Protein 5HJF (pdb70)

CATH classification: 1.20.1260.10

Secondary structure (DSSP, 8-state):
--S-SB-TT-----SS---HHHHHHHHHHHHHHHHHHHHHHHHHHHHHHH--STTHHHHHHHHHHHHHHHHHHHHHHHHHHHHTT-----SHHHHHHH-SSPPPPSSB--HHHHHHHHHHHHHHHHHHHHHHHHHHHHHT-HHHHHHHHHHHHHHHHHHHHHHHHHSS--GGGGTB---/----SB-TT-----SS---HHHHHHHHHHHHHHHHHHHHHHHHHHHHHHH--STTHHHHHHHHHHHHHHHHHHHHHHHHHHHHTT-----SHHHHHHH-SSPPPPSSB--HHHHHHHHHHHHHHHHHHHHHHHHHHHHHT-HHHHHHHHHHHHHHHHHHHHHHHHHSS--GGGGTS---/----SB-TT-----SS---HHHHHHHHHHHHHHHHHHHHHHHHHHHHHHH--STTHHHHHHHHHHHHHHHHHHHHHHHHHHHHTT-----SHHHHHHH-SSPPPPSSB--HHHHHHHHHHHHHHHHHHHHHHHHHHHHHT-HHHHHHHHHHHHHHHHHHHHHHHHHSS--GGGGTS---/--TTS-SS--SB-TT-----SS---HHHHHHHHHHHHHHHHHHHHHHHHHHHHHHH--STTHHHHHHHHHHHHHHHHHHHHHHHHHHHHTT-----SHHHHHHH-SSPPPPSSB--HHHHHHHHHHHHHHHHHHHHHHHHHHHHHT-HHHHHHHHHHHHHHHHHHHHHHHHHSS--GGGGTS-B-

Radius of gyration: 30.67 Å; Cα contacts (8 Å, |Δi|>4): 1105; chains: 4; bounding box: 89×65×93 Å

Foldseek 3Di:
DPDDPDDALDFDAADPPADPVQLNVLLVLLQLLLLLLVLLLVLLVVCLVDADDDCNVVSNVLSVVVSVLSVVLNVVSCVVSVNRRHDHDDDPVVSCVRYQDHHDDPDDDHPLVSLVRSLVSLVSSLVSLVVSLVSCVVSVNVVSNVSSVVSNVVSVVSNVVSVVVNDPDDPCVVPDDDD/DDDDPDDALDFDAADPPADCVQLNVLLLLLQLLLLLLVLLLVLLVVCLVDADDDCNVVSNVLSVVVSVLSVVLNVVSCVVSVNRRHDHDDDPVVSCVRYQDHHDDPDDDHPLVSLVRSLVSLVSSLVSLVVSLVSCVVSVNVVSNVSSVVSNVVSVVSNVVSVVVNDPDDPCVVPDDDD/DDDDPDDALDFDAADPPADCVQLNVLLLLLQLLLLLLVLLLVLLVVCLVDADDDCNVVSNVLSVVVSVLSVVLNVVSCVVSVNRRHDHDDDPVVSCVRYQDHHDDPDDDHPLVSLVRSLVSLVSSLVSLVVSLVSCVVSVNVVSNVSSVVSNVVSVVSNVVSVVVNDPDDPCVVPDDDD/DDPPDDDPDDDDDAPDFDAADPPADCVQLNVLLLLLQLLLLLLVLLLVLLVVCLVDADDDCNVVSNVLSVVVSVLSVVLNVVSCVVSVNRGHDHDDDPVVSCVRYQDHHDDPDDDHPLVSLVRSLVSLVSSLVSLVVSLVSCVVSVNVVSNVSSVVVNVVSVVSNVVSVVVNDPDDPCVVPDDDD

InterPro domains:
  IPR002177 DNA-binding protein Dps [PIRSF005900] (19-173)
  IPR002177 DNA-binding protein Dps [PTHR42932] (1-173)
  IPR002177 DNA-binding protein Dps [cd01043] (31-169)
  IPR008331 Ferritin/DPS domain [PF00210] (34-172)
  IPR009078 Ferritin-like superfamily [SSF47240] (21-174)
  IPR012347 Ferritin-like [G3DSA:1.20.1260.10] (1-182)
  IPR023188 DNA-binding protein Dps, conserved site [PS00819] (77-91)

Organism: Nostoc punctiforme (strain ATCC 29133 / PCC 73102) (NCBI:txid63737)

Solvent-accessible surface area: 31507 Å² total; per-residue (Å²): 104,132,94,65,105,45,73,54,59,75,24,49,107,28,113,79,176,40,95,114,78,15,0,29,36,3,7,106,6,0,14,41,0,1,0,1,0,4,0,0,2,5,4,0,4,4,0,5,14,3,9,92,44,32,48,84,162,17,8,51,68,9,0,42,87,4,8,81,55,0,34,79,5,0,48,56,0,0,64,70,0,34,34,3,0,2,4,1,7,6,22,7,88,52,0,49,116,37,22,43,26,156,18,7,66,32,0,1,12,44,34,104,24,2,3,73,15,0,22,59,1,0,42,30,0,0,15,11,0,45,148,30,0,48,58,0,92,97,66,51,3,184,35,0,35,103,16,2,0,64,2,1,8,80,0,1,61,6,0,11,56,0,31,23,14,28,19,194,10,13,14,18,89,37,19,18,117,59,157,95,150,101,70,98,42,68,53,64,75,24,52,114,30,112,80,177,41,97,110,77,15,0,29,37,2,6,108,7,0,14,42,1,1,0,1,0,4,0,0,2,6,4,0,4,4,0,2,13,4,8,83,50,116,110,85,174,66,8,49,86,19,0,40,98,4,9,85,52,0,34,82,5,0,49,55,0,0,65,70,0,36,36,3,7,4,4,1,7,6,22,7,89,51,0,50,116,38,26,45,25,158,20,15,60,32,0,2,32,17,32,78,30,2,4,69,37,0,30,58,1,0,100,32,0,16,21,12,0,127,150,28,11,62,56,0,118,98,66,50,3,181,35,0,48,126,14,1,74,87,2,30,110,89,0,28,61,6,11,126,94,0,59,140,78,30,59,187,117,51,174,60,86,72,159,73,179,67,155,88,149,102,70,94,37,72,55,64,72,16,61,124,29,14,0,104,23,95,122,78,16,0,28,37,2,6,107,7,0,14,42,0,1,0,0,0,4,0,0,1,5,4,0,4,3,0,6,12,4,9,96,49,118,110,86,163,66,9,49,95,18,0,41,100,3,11,81,53,0,35,81,6,0,47,53,0,0,50,9,0,13,5,0,7,3,4,1,7,7,23,8,89,54,0,50,118,40,25,44,25,157,22,11,58,27,0,4,12,43,33,114,33,2,4,72,19,0,30,59,0,0,100,30,0,17,22,11,0,126,150,28,11,61,57,0,110,98,66,43,2,42,0,0,17,20,4,1,72,75,2,30,107,88,0,28,62,6,12,125,94,0,58,140,79,29,58,199,116,51,173,60,87,73,161,73,170,61,154,188,118,122,171,52,116,103,66,92,51,88,40,66,53,70,74,29,59,107,27,114,78,176,42,94,103,75,14,0,26,35,2,4,112,8,0,16,41,1,1,0,1,0,4,0,0,2,5,4,0,4,4,0,2,8,1,1,38,0,31,38,4,36,52,1,38,88,20,0,48,98,4,9,84,53,0,34,85,6,0,40,66,0,0,62,68,0,28,36,3,0,1,4,1,7,6,22,8,92,54,0,46,118,42,15,43,24,144,29,6,64,28,0,2,12,30,1,39,25,2,0,69,14,0,29,59,1,0,98,32,0,17,23,11,0,127,149,27,10,60,59,0,117,98,65,50,3,182,36,0,50,122,16,2,71,95,6,27,111,88,0,28,66,6,12,127,95,0,57,141,51,28,55,144,113,24,138,17,63,74,147,56,129,52,98

Sequence (722 aa):
TQTLLRNFGNVYDNPVLLDRSVTAPVTEGFNVVLASFQALYLQYQKHHFVVEGSEFYSSLHEFFNESYNQVQDHIHEIGERLDGLGGVPVATFSSKLAELTCCFEQESEGVYSSSRQMVENDLAAEQAIIGVIRRQAAQAESLGDRGTRYLYEKILLKTEERAYHLSSHFLAKDSLTLGFVQAATQTLLRNFGNVYDNPVLLDDRSVTAPVTEGFNVVLASFQALYLQYQKHHFVVEGSEFYSSLHEFFNESYNQVQDHIHEIGERLDGLGGVPVATFSKLAELTCCFEQESEGVYSSRQMVENDLAAEQAIIGVIRRQAAQAESSLGDRGTRYLYEKILLKTEERAYHLSSHFLAKDSLTLGFVQAATQTLLRNFGNVYDNPVLLDRSVTAPVTEGFNVVLASFQALYLQYQKHHFVVEGSEFYSSLHEFFNESYNQVQDHIHEIGERLDGLGGVPVATFSSKLAELTCCFEQESEGVYSSSRQMVENDLAAEQAIIGVIRRQAAQAESLGDRGTRYLYEKILLKTEERAYHLSSHFLAKDSLTLGFVQAAHHPMAETQTLLRNFGNVYDNPVLLDRSVTAPVTEGFNVVLASFQALYLQYQKHHFVVEGSEFYSSLHEFFNESYNQVQDHIHEIGERLDGLGGVPVATFSSKLAELTCCFEQESEGVYSSSRQMVENDLAAEQAIIGVIRRQAAQAESSLGDRGTRYLYEKILLKTEERAYHLSSHFLAKDSLTLGFVQAA

B-factor: mean 23.24, std 11.07, range [11.99, 110.08]

Structure (mmCIF, N/CA/C/O backbone):
data_5HJF
#
_entry.id   5HJF
#
_cell.length_a   101.884
_cell.length_b   101.884
_cell.length_c   146.250
_cell.angle_alpha   90.000
_cell.angle_beta   90.000
_cell.angle_gamma   120.000
#
_symmetry.space_group_name_H-M   'P 63'
#
loop_
_entity.id
_entity.type
_entity.pdbx_description
1 polymer 'Ferritin, Dps family protein'
2 water water
#
loop_
_atom_site.group_PDB
_atom_site.id
_atom_site.type_symbol
_atom_site.label_atom_id
_atom_site.label_alt_id
_atom_site.label_comp_id
_atom_site.label_asym_id
_atom_site.label_entity_id
_atom_site.label_seq_id
_atom_site.pdbx_PDB_ins_code
_atom_site.Cartn_x
_atom_site.Cartn_y
_atom_site.Cartn_z
_atom_site.occupancy
_atom_site.B_iso_or_equiv
_atom_site.auth_seq_id
_atom_site.auth_comp_id
_atom_site.auth_asym_id
_atom_site.auth_atom_id
_atom_site.pdbx_PDB_model_num
ATOM 1 N N . THR A 1 7 ? -5.039 45.719 -44.029 1.00 48.06 4 THR A N 1
ATOM 2 C CA . THR A 1 7 ? -4.774 45.654 -42.591 1.00 49.31 4 THR A CA 1
ATOM 3 C C . THR A 1 7 ? -5.374 44.410 -41.942 1.00 47.53 4 THR A C 1
ATOM 4 O O . THR A 1 7 ? -5.347 44.292 -40.722 1.00 40.63 4 THR A O 1
ATOM 14 N N . GLN A 1 8 ? -5.900 43.488 -42.749 1.00 49.11 5 GLN A N 1
ATOM 15 C CA . GLN A 1 8 ? -6.667 42.351 -42.224 1.00 55.17 5 GLN A CA 1
ATOM 16 C C . GLN A 1 8 ? -5.860 41.052 -42.100 1.00 51.97 5 GLN A C 1
ATOM 17 O O . GLN A 1 8 ? -6.284 40.104 -41.437 1.00 47.46 5 GLN A O 1
ATOM 31 N N . THR A 1 9 ? -4.707 41.006 -42.755 1.00 46.31 6 THR A N 1
ATOM 32 C CA . THR A 1 9 ? -3.949 39.765 -42.865 1.00 43.14 6 THR A CA 1
ATOM 33 C C . THR A 1 9 ? -2.937 39.642 -41.732 1.00 31.62 6 THR A C 1
ATOM 34 O O . THR A 1 9 ? -2.523 40.651 -41.158 1.00 32.08 6 THR A O 1
ATOM 45 N N . LEU A 1 10 ? -2.554 38.406 -41.406 1.00 31.95 7 LEU A N 1
ATOM 46 C CA . LEU A 1 10 ? -1.479 38.166 -40.452 1.00 25.92 7 LEU A CA 1
ATOM 47 C C . LEU A 1 10 ? -0.183 38.808 -40.886 1.00 30.02 7 LEU A C 1
ATOM 48 O O . LEU A 1 10 ? 0.236 38.677 -42.036 1.00 29.47 7 LEU A O 1
ATOM 64 N N . LEU A 1 11 ? 0.466 39.471 -39.943 1.00 21.43 8 LEU A N 1
ATOM 65 C CA . LEU A 1 11 ? 1.795 40.018 -40.147 1.00 20.82 8 LEU A CA 1
ATOM 66 C C . LEU A 1 11 ? 2.911 39.122 -39.613 1.00 23.90 8 LEU A C 1
ATOM 67 O O . LEU A 1 11 ? 4.024 39.128 -40.151 1.00 26.91 8 LEU A O 1
ATOM 83 N N . ARG A 1 12 ? 2.634 38.380 -38.548 1.00 21.31 9 ARG A N 1
ATOM 84 C CA . ARG A 1 12 ? 3.598 37.431 -37.979 1.00 21.56 9 ARG A CA 1
ATOM 85 C C . ARG A 1 12 ? 2.860 36.150 -37.654 1.00 21.14 9 ARG A C 1
ATOM 86 O O . ARG A 1 12 ? 1.737 36.179 -37.137 1.00 20.25 9 ARG A O 1
ATOM 107 N N . ASN A 1 13 ? 3.483 35.020 -37.961 1.00 21.99 10 ASN A N 1
ATOM 108 C CA . ASN A 1 13 ? 2.869 33.738 -37.672 1.00 19.89 10 ASN A CA 1
ATOM 109 C C . ASN A 1 13 ? 3.317 33.173 -36.350 1.00 20.40 10 ASN A C 1
ATOM 110 O O . ASN A 1 13 ? 4.508 33.259 -35.988 1.00 20.69 10 ASN A O 1
ATOM 121 N N . PHE A 1 14 ? 2.377 32.585 -35.612 1.00 16.81 11 PHE A N 1
ATOM 122 C CA . PHE A 1 14 ? 2.730 31.887 -34.397 1.00 16.56 11 PHE A CA 1
ATOM 123 C C . PHE A 1 14 ? 3.730 30.767 -34.703 1.00 18.43 11 PHE A C 1
ATOM 124 O O . PHE A 1 14 ? 3.628 30.075 -35.726 1.00 21.97 11 PHE A O 1
ATOM 141 N N . GLY A 1 15 ? 4.704 30.614 -33.823 1.00 18.97 12 GLY A N 1
ATOM 142 C CA . GLY A 1 15 ? 5.667 29.524 -33.944 1.00 20.03 12 GLY A CA 1
ATOM 143 C C . GLY A 1 15 ? 6.948 29.915 -34.644 1.00 25.69 12 GLY A C 1
ATOM 144 O O . GLY A 1 15 ? 7.905 29.133 -34.665 1.00 26.71 12 GLY A O 1
ATOM 148 N N . ASN A 1 16 ? 6.964 31.112 -35.218 1.00 22.40 13 ASN A N 1
ATOM 149 C CA . ASN A 1 16 ? 8.155 31.662 -35.872 1.00 21.22 13 ASN A CA 1
ATOM 150 C C . ASN A 1 16 ? 8.725 32.779 -35.031 1.00 21.35 13 ASN A C 1
ATOM 151 O O . ASN A 1 16 ? 7.985 33.481 -34.349 1.00 17.97 13 ASN A O 1
ATOM 162 N N . VAL A 1 17 ? 10.038 32.965 -35.099 1.00 22.52 14 VAL A N 1
ATOM 163 C CA . VAL A 1 17 ? 10.665 34.102 -34.455 1.00 20.90 14 VAL A CA 1
ATOM 164 C C . VAL A 1 17 ? 11.021 35.119 -35.545 1.00 19.44 14 VAL A C 1
ATOM 165 O O . VAL A 1 17 ? 11.276 34.782 -36.719 1.00 21.26 14 VAL A O 1
ATOM 178 N N . TYR A 1 18 ? 10.972 36.387 -35.151 1.00 17.97 15 TYR A N 1
ATOM 179 C CA . TYR A 1 18 ? 11.177 37.507 -36.039 1.00 17.23 15 TYR A CA 1
ATOM 180 C C . TYR A 1 18 ? 12.373 38.315 -35.531 1.00 20.17 15 TYR A C 1
ATOM 181 O O . TYR A 1 18 ? 13.165 37.789 -34.752 1.00 20.72 15 TYR A O 1
ATOM 199 N N . ASP A 1 19 ? 12.555 39.534 -36.016 1.00 19.70 16 ASP A N 1
ATOM 200 C CA . ASP A 1 19 ? 13.746 40.304 -35.650 1.00 22.97 16 ASP A CA 1
ATOM 201 C C . ASP A 1 19 ? 13.675 40.698 -34.173 1.00 17.75 16 ASP A C 1
ATOM 202 O O . ASP A 1 19 ? 12.595 40.828 -33.612 1.00 20.18 16 ASP A O 1
ATOM 211 N N . ASN A 1 20 ? 14.838 40.898 -33.556 1.00 15.16 17 ASN A N 1
ATOM 212 C CA . ASN A 1 20 ? 14.891 41.536 -32.239 1.00 13.79 17 ASN A CA 1
ATOM 213 C C . ASN A 1 20 ? 15.902 42.656 -32.298 1.00 14.87 17 ASN A C 1
ATOM 214 O O . ASN A 1 20 ? 16.794 42.638 -33.119 1.00 14.73 17 ASN A O 1
ATOM 225 N N . PRO A 1 21 ? 15.774 43.627 -31.384 1.00 14.46 18 PRO A N 1
ATOM 226 C CA . PRO A 1 21 ? 16.668 44.785 -31.406 1.00 15.02 18 PRO A CA 1
ATOM 227 C C . PRO A 1 21 ? 17.761 44.731 -30.354 1.00 14.26 18 PRO A C 1
ATOM 228 O O . PRO A 1 21 ? 18.407 45.740 -30.128 1.00 14.86 18 PRO A O 1
ATOM 239 N N . VAL A 1 22 ? 18.000 43.568 -29.771 1.00 14.23 19 VAL A N 1
ATOM 240 C CA . VAL A 1 22 ? 18.981 43.476 -28.701 1.00 13.65 19 VAL A CA 1
ATOM 241 C C . VAL A 1 22 ? 20.155 42.555 -29.049 1.00 13.80 19 VAL A C 1
ATOM 242 O O . VAL A 1 22 ? 20.853 42.055 -28.178 1.00 14.62 19 VAL A O 1
ATOM 255 N N . LEU A 1 23 ? 20.408 42.401 -30.342 1.00 13.95 20 LEU A N 1
ATOM 256 C CA . LEU A 1 23 ? 21.644 41.783 -30.836 1.00 15.25 20 LEU A CA 1
ATOM 257 C C . LEU A 1 23 ? 21.814 40.339 -30.397 1.00 16.94 20 LEU A C 1
ATOM 258 O O . LEU A 1 23 ? 22.944 39.859 -30.255 1.00 20.33 20 LEU A O 1
ATOM 274 N N . LEU A 1 24 ? 20.706 39.627 -30.237 1.00 14.01 21 LEU A N 1
ATOM 275 C CA . LEU A 1 24 ? 20.739 38.196 -29.971 1.00 14.06 21 LEU A CA 1
ATOM 276 C C . LEU A 1 24 ? 20.448 37.423 -31.254 1.00 14.22 21 LEU A C 1
ATOM 277 O O . LEU A 1 24 ? 19.535 37.748 -32.004 1.00 14.33 21 LEU A O 1
ATOM 293 N N . ASP A 1 25 ? 21.256 36.404 -31.508 1.00 14.63 22 ASP A N 1
ATOM 294 C CA . ASP A 1 25 ? 21.052 35.551 -32.664 1.00 14.67 22 ASP A CA 1
ATOM 295 C C . ASP A 1 25 ? 19.694 34.870 -32.601 1.00 14.71 22 ASP A C 1
ATOM 296 O O . ASP A 1 25 ? 19.214 34.510 -31.521 1.00 14.89 22 ASP A O 1
ATOM 305 N N . ARG A 1 26 ? 19.057 34.695 -33.758 1.00 14.72 23 ARG A N 1
ATOM 306 C CA . ARG A 1 26 ? 17.788 33.973 -33.791 1.00 16.72 23 ARG A CA 1
ATOM 307 C C . ARG A 1 26 ? 17.933 32.538 -33.293 1.00 16.03 23 ARG A C 1
ATOM 308 O O . ARG A 1 26 ? 16.942 31.901 -32.918 1.00 16.73 23 ARG A O 1
ATOM 329 N N . SER A 1 27 ? 19.149 31.993 -33.298 1.00 15.61 24 SER A N 1
ATOM 330 C CA . SER A 1 27 ? 19.365 30.669 -32.731 1.00 17.44 24 SER A CA 1
ATOM 331 C C . SER A 1 27 ? 19.202 30.658 -31.205 1.00 17.89 24 SER A C 1
ATOM 332 O O . SER A 1 27 ? 19.018 29.594 -30.609 1.00 20.71 24 SER A O 1
ATOM 340 N N . VAL A 1 28 ? 19.279 31.833 -30.589 1.00 15.77 25 VAL A N 1
ATOM 341 C CA . VAL A 1 28 ? 19.033 32.014 -29.159 1.00 16.82 25 VAL A CA 1
ATOM 342 C C . VAL A 1 28 ? 17.567 32.328 -28.950 1.00 15.73 25 VAL A C 1
ATOM 343 O O . VAL A 1 28 ? 16.901 31.719 -28.095 1.00 16.16 25 VAL A O 1
ATOM 356 N N . THR A 1 29 ? 17.049 33.302 -29.700 1.00 15.31 26 THR A N 1
ATOM 357 C CA . THR A 1 29 ? 15.712 33.782 -29.413 1.00 14.18 26 THR A CA 1
ATOM 358 C C . THR A 1 29 ? 14.631 32.748 -29.760 1.00 13.98 26 THR A C 1
ATOM 359 O O . THR A 1 29 ? 13.574 32.727 -29.101 1.00 15.33 26 THR A O 1
ATOM 370 N N . ALA A 1 30 ? 14.857 31.880 -30.748 1.00 14.77 27 ALA A N 1
ATOM 371 C CA . ALA A 1 30 ? 13.865 30.839 -31.023 1.00 16.54 27 ALA A CA 1
ATOM 372 C C . ALA A 1 30 ? 13.619 29.938 -29.802 1.00 15.50 27 ALA A C 1
ATOM 373 O O . ALA A 1 30 ? 12.498 29.863 -29.327 1.00 16.50 27 ALA A O 1
ATOM 380 N N . PRO A 1 31 ? 14.653 29.269 -29.273 1.00 15.42 28 PRO A N 1
ATOM 381 C CA . PRO A 1 31 ? 14.344 28.406 -28.119 1.00 16.08 28 PRO A CA 1
ATOM 382 C C . PRO A 1 31 ? 13.943 29.186 -26.870 1.00 15.30 28 PRO A C 1
ATOM 383 O O . PRO A 1 31 ? 13.125 28.708 -26.076 1.00 15.62 28 PRO A O 1
ATOM 394 N N . VAL A 1 32 ? 14.487 30.385 -26.692 1.00 15.25 29 VAL A N 1
ATOM 395 C CA . VAL A 1 32 ? 14.135 31.172 -25.519 1.00 13.63 29 VAL A CA 1
ATOM 396 C C . VAL A 1 32 ? 12.659 31.552 -25.581 1.00 15.71 29 VAL A C 1
ATOM 397 O O . VAL A 1 32 ? 11.931 31.406 -24.587 1.00 14.77 29 VAL A O 1
ATOM 410 N N . THR A 1 33 ? 12.190 32.016 -26.735 1.00 14.17 30 THR A N 1
ATOM 411 C CA . THR A 1 33 ? 10.789 32.426 -26.803 1.00 14.64 30 THR A CA 1
ATOM 412 C C . THR A 1 33 ? 9.853 31.224 -26.806 1.00 13.59 30 THR A C 1
ATOM 413 O O . THR A 1 33 ? 8.752 31.322 -26.252 1.00 15.81 30 THR A O 1
ATOM 424 N N . GLU A 1 34 ? 10.257 30.098 -27.404 1.00 15.15 31 GLU A N 1
ATOM 425 C CA . GLU A 1 34 ? 9.456 28.867 -27.293 1.00 16.33 31 GLU A CA 1
ATOM 426 C C . GLU A 1 34 ? 9.247 28.513 -25.822 1.00 16.09 31 GLU A C 1
ATOM 427 O O . GLU A 1 34 ? 8.143 28.181 -25.381 1.00 16.27 31 GLU A O 1
ATOM 439 N N . GLY A 1 35 ? 10.303 28.597 -25.039 1.00 14.25 32 GLY A N 1
ATOM 440 C CA . GLY A 1 35 ? 10.202 28.288 -23.627 1.00 15.33 32 GLY A CA 1
ATOM 441 C C . GLY A 1 35 ? 9.373 29.293 -22.849 1.00 17.50 32 GLY A C 1
ATOM 442 O O . GLY A 1 35 ? 8.608 28.934 -21.954 1.00 16.45 32 GLY A O 1
ATOM 446 N N . PHE A 1 36 ? 9.513 30.571 -23.186 1.00 14.59 33 PHE A N 1
ATOM 447 C CA . PHE A 1 36 ? 8.682 31.583 -22.571 1.00 13.80 33 PHE A CA 1
ATOM 448 C C . PHE A 1 36 ? 7.211 31.275 -22.817 1.00 14.65 33 PHE A C 1
ATOM 449 O O . PHE A 1 36 ? 6.386 31.511 -21.936 1.00 15.04 33 PHE A O 1
ATOM 466 N N . ASN A 1 37 ? 6.869 30.754 -23.999 1.00 14.15 34 ASN A N 1
ATOM 467 C CA . ASN A 1 37 ? 5.466 30.467 -24.272 1.00 13.99 34 ASN A CA 1
ATOM 468 C C . ASN A 1 37 ? 4.955 29.319 -23.412 1.00 15.56 34 ASN A C 1
ATOM 469 O O . ASN A 1 37 ? 3.816 29.358 -22.966 1.00 15.27 34 ASN A O 1
ATOM 480 N N . VAL A 1 38 ? 5.787 28.319 -23.134 1.00 14.81 35 VAL A N 1
ATOM 481 C CA . VAL A 1 38 ? 5.393 27.251 -22.206 1.00 14.62 35 VAL A CA 1
ATOM 482 C C . VAL A 1 38 ? 5.161 27.822 -20.793 1.00 15.96 35 VAL A C 1
ATOM 483 O O . VAL A 1 38 ? 4.159 27.528 -20.133 1.00 15.42 35 VAL A O 1
ATOM 496 N N . VAL A 1 39 ? 6.077 28.669 -20.343 1.00 14.47 36 VAL A N 1
ATOM 497 C CA . VAL A 1 39 ? 5.966 29.234 -19.011 1.00 14.10 36 VAL A CA 1
ATOM 498 C C . VAL A 1 39 ? 4.757 30.189 -18.940 1.00 14.71 36 VAL A C 1
ATOM 499 O O . VAL A 1 39 ? 3.993 30.149 -17.960 1.00 16.35 36 VAL A O 1
ATOM 512 N N . LEU A 1 40 ? 4.545 31.006 -19.973 1.00 14.44 37 LEU A N 1
ATOM 513 C CA . LEU A 1 40 ? 3.366 31.873 -20.061 1.00 15.45 37 LEU A CA 1
ATOM 514 C C . LEU A 1 40 ? 2.073 31.062 -19.973 1.00 15.10 37 LEU A C 1
ATOM 515 O O . LEU A 1 40 ? 1.170 31.406 -19.203 1.00 14.84 37 LEU A O 1
ATOM 531 N N . ALA A 1 41 ? 1.958 30.014 -20.775 1.00 13.64 38 ALA A N 1
ATOM 532 C CA . ALA A 1 41 ? 0.743 29.195 -20.755 1.00 13.49 38 ALA A CA 1
ATOM 533 C C . ALA A 1 41 ? 0.527 28.561 -19.379 1.00 14.17 38 ALA A C 1
ATOM 534 O O . ALA A 1 41 ? -0.608 28.489 -18.900 1.00 15.38 38 ALA A O 1
ATOM 541 N N . SER A 1 42 ? 1.609 28.095 -18.759 1.00 13.96 39 SER A N 1
ATOM 542 C CA . SER A 1 42 ? 1.529 27.446 -17.471 1.00 14.51 39 SER A CA 1
ATOM 543 C C . SER A 1 42 ? 1.045 28.440 -16.425 1.00 14.12 39 SER A C 1
ATOM 544 O O . SER A 1 42 ? 0.190 28.118 -15.599 1.00 14.95 39 SER A O 1
ATOM 552 N N . PHE A 1 43 ? 1.591 29.646 -16.460 1.00 14.64 40 PHE A N 1
ATOM 553 C CA . PHE A 1 43 ? 1.113 30.681 -15.536 1.00 13.70 40 PHE A CA 1
ATOM 554 C C . PHE A 1 43 ? -0.329 31.129 -15.841 1.00 15.84 40 PHE A C 1
ATOM 555 O O . PHE A 1 43 ? -1.057 31.465 -14.906 1.00 15.66 40 PHE A O 1
ATOM 572 N N . GLN A 1 44 ? -0.774 31.137 -17.101 1.00 14.37 41 GLN A N 1
ATOM 573 C CA . GLN A 1 44 ? -2.188 31.459 -17.342 1.00 15.01 41 GLN A CA 1
ATOM 574 C C . GLN A 1 44 ? -3.069 30.402 -16.718 1.00 16.52 41 GLN A C 1
ATOM 575 O O . GLN A 1 44 ? -4.072 30.710 -16.090 1.00 16.50 41 GLN A O 1
ATOM 589 N N . ALA A 1 45 ? -2.695 29.140 -16.895 1.00 13.84 42 ALA A N 1
ATOM 590 C CA . ALA A 1 45 ? -3.429 28.036 -16.283 1.00 14.93 42 ALA A CA 1
ATOM 591 C C . ALA A 1 45 ? -3.481 28.190 -14.761 1.00 15.74 42 ALA A C 1
ATOM 592 O O . ALA A 1 45 ? -4.533 27.975 -14.144 1.00 16.26 42 ALA A O 1
ATOM 599 N N . LEU A 1 46 ? -2.356 28.545 -14.157 1.00 13.45 43 LEU A N 1
ATOM 600 C CA . LEU A 1 46 ? -2.297 28.720 -12.705 1.00 15.75 43 LEU A CA 1
ATOM 601 C C . LEU A 1 46 ? -3.047 29.964 -12.220 1.00 15.69 43 LEU A C 1
ATOM 602 O O . LEU A 1 46 ? -3.717 29.909 -11.166 1.00 14.85 43 LEU A O 1
ATOM 618 N N . TYR A 1 47 ? -2.968 31.065 -12.965 1.00 13.82 44 TYR A N 1
ATOM 619 C CA . TYR A 1 47 ? -3.763 32.255 -12.664 1.00 15.06 44 TYR A CA 1
ATOM 620 C C . TYR A 1 47 ? -5.248 31.866 -12.581 1.00 16.41 44 TYR A C 1
ATOM 621 O O . TYR A 1 47 ? -5.938 32.187 -11.607 1.00 15.66 44 TYR A O 1
ATOM 639 N N . LEU A 1 48 ? -5.734 31.149 -13.590 1.00 15.01 45 LEU A N 1
ATOM 640 C CA . LEU A 1 48 ? -7.125 30.767 -13.622 1.00 14.68 45 LEU A CA 1
ATOM 641 C C . LEU A 1 48 ? -7.485 29.875 -12.435 1.00 16.29 45 LEU A C 1
ATOM 642 O O . LEU A 1 48 ? -8.566 29.999 -11.846 1.00 16.31 45 LEU A O 1
ATOM 658 N N . GLN A 1 49 ? -6.576 28.977 -12.083 1.00 15.86 46 GLN A N 1
ATOM 659 C CA . GLN A 1 49 ? -6.820 28.043 -11.001 1.00 16.48 46 GLN A CA 1
ATOM 660 C C . GLN A 1 49 ? -6.822 28.740 -9.640 1.00 15.94 46 GLN A C 1
ATOM 661 O O . GLN A 1 49 ? -7.705 28.490 -8.826 1.00 15.85 46 GLN A O 1
ATOM 675 N N . TYR A 1 50 ? -5.825 29.570 -9.389 1.00 15.42 47 TYR A N 1
ATOM 676 C CA . TYR A 1 50 ? -5.793 30.351 -8.150 1.00 13.58 47 TYR A CA 1
ATOM 677 C C . TYR A 1 50 ? -7.034 31.228 -8.035 1.00 15.70 47 TYR A C 1
ATOM 678 O O . TYR A 1 50 ? -7.604 31.398 -6.958 1.00 15.78 47 TYR A O 1
ATOM 696 N N . GLN A 1 51 ? -7.447 31.828 -9.142 1.00 13.92 48 GLN A N 1
ATOM 697 C CA . GLN A 1 51 ? -8.592 32.718 -9.116 1.00 13.49 48 GLN A CA 1
ATOM 698 C C . GLN A 1 51 ? -9.869 31.924 -8.811 1.00 14.32 48 GLN A C 1
ATOM 699 O O . GLN A 1 51 ? -10.704 32.363 -8.016 1.00 14.62 48 GLN A O 1
ATOM 713 N N . LYS A 1 52 ? -10.013 30.749 -9.420 1.00 13.95 49 LYS A N 1
ATOM 714 C CA . LYS A 1 52 ? -11.119 29.848 -9.073 1.00 14.20 49 LYS A CA 1
ATOM 715 C C . LYS A 1 52 ? -11.122 29.551 -7.578 1.00 15.81 49 LYS A C 1
ATOM 716 O O . LYS A 1 52 ? -12.155 29.632 -6.916 1.00 15.45 49 LYS A O 1
ATOM 735 N N . HIS A 1 53 ? -9.957 29.175 -7.063 1.00 14.64 50 HIS A N 1
ATOM 736 C CA . HIS A 1 53 ? -9.821 28.853 -5.649 1.00 14.48 50 HIS A CA 1
ATOM 737 C C . HIS A 1 53 ? -10.224 30.038 -4.772 1.00 13.83 50 HIS A C 1
ATOM 738 O O . HIS A 1 53 ? -10.922 29.889 -3.764 1.00 14.70 50 HIS A O 1
ATOM 753 N N . HIS A 1 54 ? -9.809 31.224 -5.173 1.00 14.78 51 HIS A N 1
ATOM 754 C CA . HIS A 1 54 ? -10.227 32.449 -4.505 1.00 14.81 51 HIS A CA 1
ATOM 755 C C . HIS A 1 54 ? -11.753 32.572 -4.470 1.00 15.97 51 HIS A C 1
ATOM 756 O O . HIS A 1 54 ? -12.341 32.876 -3.414 1.00 16.75 51 HIS A O 1
ATOM 771 N N . PHE A 1 55 ? -12.400 32.323 -5.606 1.00 14.12 52 PHE A N 1
ATOM 772 C CA . PHE A 1 55 ? -13.856 32.411 -5.671 1.00 15.23 52 PHE A CA 1
ATOM 773 C C . PHE A 1 55 ? -14.559 31.376 -4.787 1.00 16.74 52 PHE A C 1
ATOM 774 O O . PHE A 1 55 ? -15.566 31.699 -4.152 1.00 17.84 52 PHE A O 1
ATOM 791 N N . VAL A 1 56 ? -14.072 30.138 -4.758 1.00 14.58 53 VAL A N 1
ATOM 792 C CA . VAL A 1 56 ? -14.883 29.064 -4.171 1.00 15.07 53 VAL A CA 1
ATOM 793 C C . VAL A 1 56 ? -14.457 28.571 -2.790 1.00 17.90 53 VAL A C 1
ATOM 794 O O . VAL A 1 56 ? -15.217 27.856 -2.122 1.00 18.10 53 VAL A O 1
ATOM 807 N N . VAL A 1 57 ? -13.266 28.933 -2.337 1.00 16.08 54 VAL A N 1
ATOM 808 C CA . VAL A 1 57 ? -12.812 28.384 -1.072 1.00 15.68 54 VAL A CA 1
ATOM 809 C C . VAL A 1 57 ? -13.742 28.797 0.063 1.00 15.59 54 VAL A C 1
ATOM 810 O O . VAL A 1 57 ? -14.213 29.927 0.130 1.00 16.51 54 VAL A O 1
ATOM 823 N N . GLU A 1 58 ? -14.030 27.826 0.918 1.00 15.06 55 GLU A N 1
ATOM 824 C CA . GLU A 1 58 ? -14.981 27.994 2.009 1.00 14.97 55 GLU A CA 1
ATOM 825 C C . GLU A 1 58 ? -14.486 27.241 3.243 1.00 16.77 55 GLU A C 1
ATOM 826 O O . GLU A 1 58 ? -13.481 26.526 3.192 1.00 17.94 55 GLU A O 1
ATOM 838 N N . GLY A 1 59 ? -15.193 27.407 4.356 1.00 14.92 56 GLY A N 1
ATOM 839 C CA . GLY A 1 59 ? -14.864 26.672 5.558 1.00 15.35 56 GLY A CA 1
ATOM 840 C C . GLY A 1 59 ? -14.058 27.495 6.541 1.00 14.98 56 GLY A C 1
ATOM 841 O O . GLY A 1 59 ? -13.959 28.718 6.432 1.00 15.03 56 GLY A O 1
ATOM 845 N N . SER A 1 60 ? -13.519 26.795 7.538 1.00 15.56 57 SER A N 1
ATOM 846 C CA . SER A 1 60 ? -13.111 27.460 8.760 1.00 15.40 57 SER A CA 1
ATOM 847 C C . SER A 1 60 ? -11.923 28.390 8.571 1.00 15.62 57 SER A C 1
ATOM 848 O O . SER A 1 60 ? -11.797 29.374 9.318 1.00 16.40 57 SER A O 1
ATOM 856 N N . GLU A 1 61 ? -11.081 28.103 7.575 1.00 15.95 58 GLU A N 1
ATOM 857 C CA . GLU A 1 61 ? -9.931 28.969 7.289 1.00 15.63 58 GLU A CA 1
ATOM 858 C C . GLU A 1 61 ? -10.083 29.701 5.983 1.00 17.19 58 GLU A C 1
ATOM 859 O O . GLU A 1 61 ? -9.090 30.134 5.392 1.00 17.39 58 GLU A O 1
ATOM 871 N N . PHE A 1 62 ? -11.316 29.856 5.513 1.00 15.66 59 PHE A N 1
ATOM 872 C CA . PHE A 1 62 ? -11.472 30.363 4.154 1.00 15.83 59 PHE A CA 1
ATOM 873 C C . PHE A 1 62 ? -10.993 31.805 4.043 1.00 15.93 59 PHE A C 1
ATOM 874 O O . PHE A 1 62 ? -10.536 32.193 2.991 1.00 17.28 59 PHE A O 1
ATOM 891 N N . TYR A 1 63 ? -11.080 32.589 5.111 1.00 16.17 60 TYR A N 1
ATOM 892 C CA . TYR A 1 63 ? -10.752 34.013 5.009 1.00 15.19 60 TYR A CA 1
ATOM 893 C C . TYR A 1 63 ? -9.280 34.183 4.663 1.00 15.26 60 TYR A C 1
ATOM 894 O O . TYR A 1 63 ? -8.932 34.964 3.775 1.00 17.37 60 TYR A O 1
ATOM 912 N N . SER A 1 64 ? -8.409 33.448 5.352 1.00 15.50 61 SER A N 1
ATOM 913 C CA A SER A 1 64 ? -6.988 33.532 5.049 0.64 14.52 61 SER A CA 1
ATOM 914 C CA B SER A 1 64 ? -6.979 33.511 5.060 0.36 15.59 61 SER A CA 1
ATOM 915 C C . SER A 1 64 ? -6.684 32.948 3.678 1.00 15.86 61 SER A C 1
ATOM 916 O O . SER A 1 64 ? -5.913 33.518 2.919 1.00 16.03 61 SER A O 1
ATOM 931 N N . LEU A 1 65 ? -7.294 31.815 3.349 1.00 14.92 62 LEU A N 1
ATOM 932 C CA . LEU A 1 65 ? -7.042 31.198 2.042 1.00 16.05 62 LEU A CA 1
ATOM 933 C C . LEU A 1 65 ? -7.515 32.108 0.898 1.00 15.36 62 LEU A C 1
ATOM 934 O O . LEU A 1 65 ? -6.830 32.245 -0.112 1.00 16.41 62 LEU A O 1
ATOM 950 N N . HIS A 1 66 ? -8.675 32.721 1.070 1.00 16.43 63 HIS A N 1
ATOM 951 C CA . HIS A 1 66 ? -9.252 33.645 0.087 1.00 16.87 63 HIS A CA 1
ATOM 952 C C . HIS A 1 66 ? -8.245 34.755 -0.226 1.00 17.27 63 HIS A C 1
ATOM 953 O O . HIS A 1 66 ? -7.970 35.072 -1.392 1.00 16.16 63 HIS A O 1
ATOM 967 N N . GLU A 1 67 ? -7.655 35.311 0.830 1.00 15.96 64 GLU A N 1
ATOM 968 C CA . GLU A 1 67 ? -6.679 36.387 0.664 1.00 15.83 64 GLU A CA 1
ATOM 969 C C . GLU A 1 67 ? -5.414 35.875 -0.016 1.00 15.74 64 GLU A C 1
ATOM 970 O O . GLU A 1 67 ? -4.913 36.492 -0.958 1.00 15.99 64 GLU A O 1
ATOM 982 N N . PHE A 1 68 ? -4.894 34.757 0.468 1.00 14.93 65 PHE A N 1
ATOM 983 C CA . PHE A 1 68 ? -3.703 34.165 -0.109 1.00 14.51 65 PHE A CA 1
ATOM 984 C C . PHE A 1 68 ? -3.860 33.848 -1.595 1.00 14.09 65 PHE A C 1
ATOM 985 O O . PHE A 1 68 ? -2.952 34.105 -2.396 1.00 15.90 65 PHE A O 1
ATOM 1002 N N . PHE A 1 69 ? -4.993 33.279 -1.978 1.00 15.35 66 PHE A N 1
ATOM 1003 C CA . PHE A 1 69 ? -5.194 32.945 -3.374 1.00 15.13 66 PHE A CA 1
ATOM 1004 C C . PHE A 1 69 ? -5.205 34.216 -4.230 1.00 16.17 66 PHE A C 1
ATOM 1005 O O . PHE A 1 69 ? -4.707 34.196 -5.355 1.00 15.79 66 PHE A O 1
ATOM 1022 N N . ASN A 1 70 ? -5.779 35.303 -3.707 1.00 16.14 67 ASN A N 1
ATOM 1023 C CA . ASN A 1 70 ? -5.776 36.576 -4.433 1.00 16.82 67 ASN A CA 1
ATOM 1024 C C . ASN A 1 70 ? -4.362 37.132 -4.587 1.00 18.19 67 ASN A C 1
ATOM 1025 O O . ASN A 1 70 ? -3.966 37.542 -5.687 1.00 17.98 67 ASN A O 1
ATOM 1036 N N . GLU A 1 71 ? -3.600 37.155 -3.499 1.00 16.61 68 GLU A N 1
ATOM 1037 C CA . GLU A 1 71 ? -2.214 37.623 -3.559 1.00 16.57 68 GLU A CA 1
ATOM 1038 C C . GLU A 1 71 ? -1.465 36.798 -4.584 1.00 17.42 68 GLU A C 1
ATOM 1039 O O . GLU A 1 71 ? -0.672 37.328 -5.377 1.00 18.79 68 GLU A O 1
ATOM 1051 N N . SER A 1 72 ? -1.715 35.496 -4.567 1.00 15.91 69 SER A N 1
ATOM 1052 C CA . SER A 1 72 ? -0.987 34.593 -5.449 1.00 14.99 69 SER A CA 1
ATOM 1053 C C . SER A 1 72 ? -1.325 34.831 -6.909 1.00 15.48 69 SER A C 1
ATOM 1054 O O . SER A 1 72 ? -0.409 34.873 -7.739 1.00 15.97 69 SER A O 1
ATOM 1062 N N . TYR A 1 73 ? -2.600 34.957 -7.280 1.00 15.16 70 TYR A N 1
ATOM 1063 C CA . TYR A 1 73 ? -2.860 35.110 -8.708 1.00 16.42 70 TYR A CA 1
ATOM 1064 C C . TYR A 1 73 ? -2.460 36.511 -9.168 1.00 17.23 70 TYR A C 1
ATOM 1065 O O . TYR A 1 73 ? -2.045 36.651 -10.319 1.00 17.35 70 TYR A O 1
ATOM 1083 N N . ASN A 1 74 ? -2.471 37.503 -8.286 1.00 15.80 71 ASN A N 1
ATOM 1084 C CA . ASN A 1 74 ? -1.916 38.811 -8.651 1.00 16.64 71 ASN A CA 1
ATOM 1085 C C . ASN A 1 74 ? -0.424 38.729 -8.953 1.00 17.40 71 ASN A C 1
ATOM 1086 O O . ASN A 1 74 ? 0.043 39.334 -9.938 1.00 18.36 71 ASN A O 1
ATOM 1097 N N . GLN A 1 75 ? 0.322 37.969 -8.151 1.00 16.01 72 GLN A N 1
ATOM 1098 C CA . GLN A 1 75 ? 1.755 37.791 -8.402 1.00 15.41 72 GLN A CA 1
ATOM 1099 C C . GLN A 1 75 ? 1.994 37.030 -9.715 1.00 16.90 72 GLN A C 1
ATOM 1100 O O . GLN A 1 75 ? 2.876 37.397 -10.516 1.00 16.20 72 GLN A O 1
ATOM 1114 N N . VAL A 1 76 ? 1.217 35.975 -9.952 1.00 14.91 73 VAL A N 1
ATOM 1115 C CA . VAL A 1 76 ? 1.336 35.222 -11.190 1.00 13.67 73 VAL A CA 1
ATOM 1116 C C . VAL A 1 76 ? 1.057 36.120 -12.397 1.00 14.55 73 VAL A C 1
ATOM 1117 O O . VAL A 1 76 ? 1.746 36.036 -13.415 1.00 14.47 73 VAL A O 1
ATOM 1130 N N . GLN A 1 77 ? 0.065 36.993 -12.276 1.00 15.83 74 GLN A N 1
ATOM 1131 C CA . GLN A 1 77 ? -0.225 37.951 -13.335 1.00 14.26 74 GLN A CA 1
ATOM 1132 C C . GLN A 1 77 ? 0.961 38.872 -13.622 1.00 13.91 74 GLN A C 1
ATOM 1133 O O . GLN A 1 77 ? 1.223 39.209 -14.782 1.00 16.36 74 GLN A O 1
ATOM 1147 N N . ASP A 1 78 ? 1.702 39.254 -12.582 1.00 14.00 75 ASP A N 1
ATOM 1148 C CA . ASP A 1 78 ? 2.889 40.058 -12.793 1.00 14.34 75 ASP A CA 1
ATOM 1149 C C . ASP A 1 78 ? 3.932 39.260 -13.580 1.00 14.37 75 ASP A C 1
ATOM 1150 O O . ASP A 1 78 ? 4.605 39.816 -14.458 1.00 14.53 75 ASP A O 1
ATOM 1159 N N . HIS A 1 79 ? 4.105 37.979 -13.253 1.00 12.66 76 HIS A N 1
ATOM 1160 C CA . HIS A 1 79 ? 5.051 37.142 -13.980 1.00 13.14 76 HIS A CA 1
ATOM 1161 C C . HIS A 1 79 ? 4.661 37.085 -15.459 1.00 15.16 76 HIS A C 1
ATOM 1162 O O . HIS A 1 79 ? 5.506 37.194 -16.352 1.00 14.80 76 HIS A O 1
ATOM 1176 N N . ILE A 1 80 ? 3.367 36.884 -15.711 1.00 13.52 77 ILE A N 1
ATOM 1177 C CA . ILE A 1 80 ? 2.841 36.802 -17.073 1.00 13.04 77 ILE A CA 1
ATOM 1178 C C . ILE A 1 80 ? 3.167 38.081 -17.842 1.00 14.90 77 ILE A C 1
ATOM 1179 O O . ILE A 1 80 ? 3.599 38.026 -19.000 1.00 14.55 77 ILE A O 1
ATOM 1195 N N . HIS A 1 81 ? 2.969 39.230 -17.202 1.00 13.29 78 HIS A N 1
ATOM 1196 C CA . HIS A 1 81 ? 3.244 40.502 -17.850 1.00 12.29 78 HIS A CA 1
ATOM 1197 C C . HIS A 1 81 ? 4.711 40.618 -18.259 1.00 14.26 78 HIS A C 1
ATOM 1198 O O . HIS A 1 81 ? 5.039 40.997 -19.386 1.00 14.93 78 HIS A O 1
ATOM 1212 N N . GLU A 1 82 ? 5.606 40.278 -17.343 1.00 13.45 79 GLU A N 1
ATOM 1213 C CA . GLU A 1 82 ? 7.029 40.380 -17.653 1.00 13.11 79 GLU A CA 1
ATOM 1214 C C . GLU A 1 82 ? 7.448 39.427 -18.757 1.00 12.90 79 GLU A C 1
ATOM 1215 O O . GLU A 1 82 ? 8.236 39.779 -19.639 1.00 14.98 79 GLU A O 1
ATOM 1227 N N . ILE A 1 83 ? 6.938 38.211 -18.711 1.00 13.42 80 ILE A N 1
ATOM 1228 C CA . ILE A 1 83 ? 7.287 37.205 -19.700 1.00 13.77 80 ILE A CA 1
ATOM 1229 C C . ILE A 1 83 ? 6.763 37.618 -21.084 1.00 13.45 80 ILE A C 1
ATOM 1230 O O . ILE A 1 83 ? 7.483 37.546 -22.077 1.00 14.28 80 ILE A O 1
ATOM 1246 N N . GLY A 1 84 ? 5.503 38.044 -21.166 1.00 13.45 81 GLY A N 1
ATOM 1247 C CA . GLY A 1 84 ? 4.931 38.373 -22.460 1.00 12.62 81 GLY A CA 1
ATOM 1248 C C . GLY A 1 84 ? 5.639 39.528 -23.123 1.00 14.12 81 GLY A C 1
ATOM 1249 O O . GLY A 1 84 ? 5.919 39.520 -24.338 1.00 15.16 81 GLY A O 1
ATOM 1253 N N . GLU A 1 85 ? 5.961 40.539 -22.324 1.00 13.13 82 GLU A N 1
ATOM 1254 C CA . GLU A 1 85 ? 6.679 41.687 -22.864 1.00 14.31 82 GLU A CA 1
ATOM 1255 C C . GLU A 1 85 ? 8.053 41.282 -23.394 1.00 13.71 82 GLU A C 1
ATOM 1256 O O . GLU A 1 85 ? 8.471 41.721 -24.496 1.00 14.88 82 GLU A O 1
ATOM 1268 N N . ARG A 1 86 ? 8.773 40.458 -22.642 1.00 14.32 83 ARG A N 1
ATOM 1269 C CA . ARG A 1 86 ? 10.113 40.099 -23.061 1.00 13.47 83 ARG A CA 1
ATOM 1270 C C . ARG A 1 86 ? 10.053 39.178 -24.273 1.00 14.47 83 ARG A C 1
ATOM 1271 O O . ARG A 1 86 ? 10.870 39.292 -25.186 1.00 15.14 83 ARG A O 1
ATOM 1292 N N . LEU A 1 87 ? 9.100 38.251 -24.271 1.00 12.87 84 LEU A N 1
ATOM 1293 C CA . LEU A 1 87 ? 8.929 37.304 -25.374 1.00 15.36 84 LEU A CA 1
ATOM 1294 C C . LEU A 1 87 ? 8.719 38.075 -26.691 1.00 14.82 84 LEU A C 1
ATOM 1295 O O . LEU A 1 87 ? 9.376 37.803 -27.709 1.00 13.97 84 LEU A O 1
ATOM 1311 N N . ASP A 1 88 ? 7.795 39.039 -26.689 1.00 13.80 85 ASP A N 1
ATOM 1312 C CA . ASP A 1 88 ? 7.582 39.879 -27.865 1.00 13.14 85 ASP A CA 1
ATOM 1313 C C . ASP A 1 88 ? 8.831 40.680 -28.204 1.00 13.44 85 ASP A C 1
ATOM 1314 O O . ASP A 1 88 ? 9.201 40.798 -29.375 1.00 15.00 85 ASP A O 1
ATOM 1323 N N . GLY A 1 89 ? 9.490 41.220 -27.183 1.00 13.80 86 GLY A N 1
ATOM 1324 C CA . GLY A 1 89 ? 10.697 42.005 -27.396 1.00 14.05 86 GLY A CA 1
ATOM 1325 C C . GLY A 1 89 ? 11.777 41.247 -28.148 1.00 14.34 86 GLY A C 1
ATOM 1326 O O . GLY A 1 89 ? 12.464 41.803 -29.025 1.00 15.47 86 GLY A O 1
ATOM 1330 N N . LEU A 1 90 ? 11.929 39.979 -27.806 1.00 13.24 87 LEU A N 1
ATOM 1331 C CA . LEU A 1 90 ? 12.902 39.095 -28.454 1.00 13.19 87 LEU A CA 1
ATOM 1332 C C . LEU A 1 90 ? 12.453 38.561 -29.827 1.00 13.90 87 LEU A C 1
ATOM 1333 O O . LEU A 1 90 ? 13.192 37.775 -30.449 1.00 15.22 87 LEU A O 1
ATOM 1349 N N . GLY A 1 91 ? 11.284 38.985 -30.310 1.00 14.66 88 GLY A N 1
ATOM 1350 C CA . GLY A 1 91 ? 10.857 38.640 -31.660 1.00 15.12 88 GLY A CA 1
ATOM 1351 C C . GLY A 1 91 ? 9.922 37.445 -31.708 1.00 15.39 88 GLY A C 1
ATOM 1352 O O . GLY A 1 91 ? 9.597 36.939 -32.781 1.00 16.59 88 GLY A O 1
ATOM 1356 N N . GLY A 1 92 ? 9.441 37.026 -30.548 1.00 14.48 89 GLY A N 1
ATOM 1357 C CA . GLY A 1 92 ? 8.526 35.903 -30.471 1.00 15.39 89 GLY A CA 1
ATOM 1358 C C . GLY A 1 92 ? 7.084 36.349 -30.539 1.00 16.18 89 GLY A C 1
ATOM 1359 O O . GLY A 1 92 ? 6.776 37.539 -30.392 1.00 16.69 89 GLY A O 1
ATOM 1363 N N . VAL A 1 93 ? 6.201 35.389 -30.759 1.00 15.83 90 VAL A N 1
ATOM 1364 C CA . VAL A 1 93 ? 4.763 35.631 -30.809 1.00 15.64 90 VAL A CA 1
ATOM 1365 C C . VAL A 1 93 ? 4.131 34.933 -29.607 1.00 15.35 90 VAL A C 1
ATOM 1366 O O . VAL A 1 93 ? 4.192 33.708 -29.507 1.00 15.99 90 VAL A O 1
ATOM 1379 N N . PRO A 1 94 ? 3.536 35.694 -28.680 1.00 15.19 91 PRO A N 1
ATOM 1380 C CA . PRO A 1 94 ? 2.981 35.103 -27.455 1.00 14.21 91 PRO A CA 1
ATOM 1381 C C . PRO A 1 94 ? 1.676 34.368 -27.695 1.00 14.70 91 PRO A C 1
ATOM 1382 O O . PRO A 1 94 ? 0.840 34.804 -28.477 1.00 16.89 91 PRO A O 1
ATOM 1393 N N . VAL A 1 95 ? 1.524 33.245 -26.999 1.00 15.34 92 VAL A N 1
ATOM 1394 C CA . VAL A 1 95 ? 0.304 32.459 -27.022 1.00 15.63 92 VAL A CA 1
ATOM 1395 C C . VAL A 1 95 ? -0.831 33.174 -26.312 1.00 14.94 92 VAL A C 1
ATOM 1396 O O . VAL A 1 95 ? -0.601 33.821 -25.287 1.00 15.83 92 VAL A O 1
ATOM 1409 N N . ALA A 1 96 ? -2.044 33.065 -26.853 1.00 15.82 93 ALA A N 1
ATOM 1410 C CA . ALA A 1 96 ? -3.202 33.701 -26.215 1.00 15.53 93 ALA A CA 1
ATOM 1411 C C . ALA A 1 96 ? -4.521 32.955 -26.358 1.00 17.44 93 ALA A C 1
ATOM 1412 O O . ALA A 1 96 ? -5.487 33.330 -25.709 1.00 19.93 93 ALA A O 1
ATOM 1419 N N . THR A 1 97 ? -4.599 31.910 -27.178 1.00 16.17 94 THR A N 1
ATOM 1420 C CA . THR A 1 97 ? -5.881 31.220 -27.323 1.00 16.17 94 THR A CA 1
ATOM 1421 C C . THR A 1 97 ? -6.027 30.054 -26.345 1.00 16.74 94 THR A C 1
ATOM 1422 O O . THR A 1 97 ? -5.052 29.406 -25.964 1.00 16.41 94 THR A O 1
ATOM 1433 N N . PHE A 1 98 ? -7.264 29.807 -25.936 1.00 18.16 95 PHE A N 1
ATOM 1434 C CA . PHE A 1 98 ? -7.555 28.731 -24.993 1.00 17.16 95 PHE A CA 1
ATOM 1435 C C . PHE A 1 98 ? -6.960 27.400 -25.430 1.00 17.03 95 PHE A C 1
ATOM 1436 O O . PHE A 1 98 ? -6.345 26.703 -24.615 1.00 18.43 95 PHE A O 1
ATOM 1453 N N . SER A 1 99 ? -7.114 27.042 -26.704 1.00 18.15 96 SER A N 1
ATOM 1454 C CA A SER A 1 99 ? -6.657 25.744 -27.197 0.50 21.64 96 SER A CA 1
ATOM 1455 C CA B SER A 1 99 ? -6.671 25.721 -27.129 0.50 21.92 96 SER A CA 1
ATOM 1456 C C . SER A 1 99 ? -5.150 25.617 -27.111 1.00 21.94 96 SER A C 1
ATOM 1457 O O . SER A 1 99 ? -4.617 24.586 -26.709 1.00 19.75 96 SER A O 1
ATOM 1472 N N . LYS A 1 100 ? -4.436 26.676 -27.501 1.00 19.84 97 LYS A N 1
ATOM 1473 C CA . LYS A 1 100 ? -2.980 26.595 -27.482 1.00 17.48 97 LYS A CA 1
ATOM 1474 C C . LYS A 1 100 ? -2.438 26.695 -26.051 1.00 16.30 97 LYS A C 1
ATOM 1475 O O . LYS A 1 100 ? -1.439 26.059 -25.714 1.00 18.46 97 LYS A O 1
ATOM 1494 N N . LEU A 1 101 ? -3.110 27.463 -25.189 1.00 16.31 98 LEU A N 1
ATOM 1495 C CA . LEU A 1 101 ? -2.718 27.520 -23.792 1.00 15.50 98 LEU A CA 1
ATOM 1496 C C . LEU A 1 101 ? -2.816 26.123 -23.176 1.00 16.01 98 LEU A C 1
ATOM 1497 O O . LEU A 1 101 ? -1.931 25.696 -22.431 1.00 17.47 98 LEU A O 1
ATOM 1513 N N . ALA A 1 102 ? -3.891 25.406 -23.492 1.00 16.04 99 ALA A N 1
ATOM 1514 C CA . ALA A 1 102 ? -4.067 24.056 -22.959 1.00 17.01 99 ALA A CA 1
ATOM 1515 C C . ALA A 1 102 ? -2.987 23.091 -23.455 1.00 17.67 99 ALA A C 1
ATOM 1516 O O . ALA A 1 102 ? -2.548 2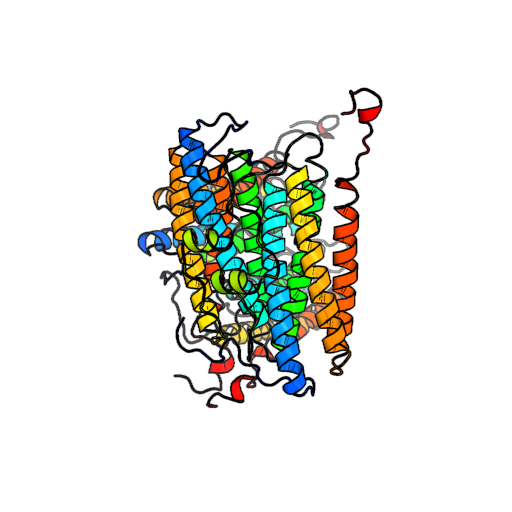2.181 -22.726 1.00 20.47 99 ALA A O 1
ATOM 1523 N N . GLU A 1 103 ? -2.563 23.284 -24.693 1.00 17.08 100 GLU A N 1
ATOM 1524 C CA . GLU A 1 103 ? -1.518 22.474 -25.291 1.00 16.68 100 GLU A CA 1
ATOM 1525 C C . GLU A 1 103 ? -0.154 22.699 -24.631 1.00 19.31 100 GLU A C 1
ATOM 1526 O O . GLU A 1 103 ? 0.622 21.759 -24.463 1.00 23.25 100 GLU A O 1
ATOM 1538 N N . LEU A 1 104 ? 0.154 23.946 -24.283 1.00 16.44 101 LEU A N 1
ATOM 1539 C CA . LEU A 1 104 ? 1.484 24.290 -23.817 1.00 19.23 101 LEU A CA 1
ATOM 1540 C C . LEU A 1 104 ? 1.674 24.236 -22.291 1.00 20.32 101 LEU A C 1
ATOM 1541 O O . LEU A 1 104 ? 2.807 24.126 -21.829 1.00 20.59 101 LEU A O 1
ATOM 1557 N N . THR A 1 105 ? 0.602 24.316 -21.502 1.00 17.95 102 THR A N 1
ATOM 1558 C CA . THR A 1 105 ? 0.782 24.330 -20.054 1.00 17.25 102 THR A CA 1
ATOM 1559 C C . THR A 1 105 ? 1.500 23.065 -19.560 1.00 18.65 102 THR A C 1
ATOM 1560 O O . THR A 1 105 ? 1.253 21.960 -20.052 1.00 20.64 102 THR A O 1
ATOM 1571 N N . CYS A 1 106 ? 2.377 23.253 -18.576 1.00 17.08 103 CYS A N 1
ATOM 1572 C CA A CYS A 1 106 ? 3.184 22.151 -18.070 0.64 18.63 103 CYS A CA 1
ATOM 1573 C CA B CYS A 1 106 ? 3.188 22.176 -18.016 0.36 18.58 103 CYS A CA 1
ATOM 1574 C C . CYS A 1 106 ? 2.496 21.376 -16.948 1.00 21.12 103 CYS A C 1
ATOM 1575 O O . CYS A 1 106 ? 3.084 20.445 -16.393 1.00 22.22 103 CYS A O 1
ATOM 1590 N N . PHE A 1 107 ? 1.262 21.749 -16.621 1.00 17.97 104 PHE A N 1
ATOM 1591 C CA . PHE A 1 107 ? 0.468 20.994 -15.672 1.00 19.62 104 PHE A CA 1
ATOM 1592 C C . PHE A 1 107 ? -0.991 21.077 -16.118 1.00 19.17 104 PHE A C 1
ATOM 1593 O O . PHE A 1 107 ? -1.395 22.028 -16.805 1.00 21.42 104 PHE A O 1
ATOM 1610 N N . GLU A 1 108 ? -1.771 20.084 -15.711 1.00 20.91 105 GLU A N 1
ATOM 1611 C CA . GLU A 1 108 ? -3.187 20.005 -16.077 1.00 20.70 105 GLU A CA 1
ATOM 1612 C C . GLU A 1 108 ? -4.023 20.741 -15.038 1.00 19.73 105 GLU A C 1
ATOM 1613 O O . GLU A 1 108 ? -3.904 20.474 -13.833 1.00 20.93 105 GLU A O 1
ATOM 1625 N N . GLN A 1 109 ? -4.840 21.692 -15.490 1.00 20.25 106 GLN A N 1
ATOM 1626 C CA . GLN A 1 109 ? -5.732 22.413 -14.588 1.00 21.53 106 GLN A CA 1
ATOM 1627 C C . GLN A 1 109 ? -6.642 21.458 -13.829 1.00 20.02 106 GLN A C 1
ATOM 1628 O O . GLN A 1 109 ? -7.038 20.409 -14.319 1.00 21.33 106 GLN A O 1
ATOM 1642 N N . GLU A 1 110 ? -6.977 21.879 -12.624 1.00 20.33 107 GLU A N 1
ATOM 1643 C CA . GLU A 1 110 ? -7.997 21.236 -11.841 1.00 19.59 107 GLU A CA 1
ATOM 1644 C C . GLU A 1 110 ? -9.282 21.133 -12.651 1.00 21.72 107 GLU A C 1
ATOM 1645 O O . GLU A 1 110 ? -9.650 22.067 -13.342 1.00 20.77 107 GLU A O 1
ATOM 1657 N N . SER A 1 111 ? -9.965 20.004 -12.550 1.00 20.44 108 SER A N 1
ATOM 1658 C CA . SER A 1 111 ? -11.204 19.788 -13.291 1.00 19.29 108 SER A CA 1
ATOM 1659 C C . SER A 1 111 ? -12.294 20.718 -12.799 1.00 18.92 108 SER A C 1
ATOM 1660 O O . SER A 1 111 ? -12.253 21.180 -11.653 1.00 18.91 108 SER A O 1
ATOM 1668 N N . GLU A 1 112 ? -13.278 20.989 -13.659 1.00 21.12 109 GLU A N 1
ATOM 1669 C CA . GLU A 1 112 ? -14.428 21.793 -13.235 1.00 18.83 109 GLU A CA 1
ATOM 1670 C C . GLU A 1 112 ? -15.151 21.121 -12.071 1.00 21.79 109 GLU A C 1
ATOM 1671 O O . GLU A 1 112 ? -15.194 19.880 -11.973 1.00 21.47 109 GLU A O 1
ATOM 1683 N N . GLY A 1 113 ? -15.743 21.958 -11.226 1.00 20.96 110 GLY A N 1
ATOM 1684 C CA . GLY A 1 113 ? -16.381 21.535 -9.985 1.00 19.73 110 GLY A CA 1
ATOM 1685 C C . GLY A 1 113 ? -15.618 22.099 -8.801 1.00 19.74 110 GLY A C 1
ATOM 1686 O O . GLY A 1 113 ? -14.623 22.799 -8.988 1.00 20.08 110 GLY A O 1
ATOM 1690 N N . VAL A 1 114 ? -16.067 21.793 -7.586 1.00 19.66 111 VAL A N 1
ATOM 1691 C CA . VAL A 1 114 ? -15.428 22.313 -6.376 1.00 18.69 111 VAL A CA 1
ATOM 1692 C C . VAL A 1 114 ? -14.865 21.159 -5.558 1.00 20.18 111 VAL A C 1
ATOM 1693 O O . VAL A 1 114 ? -15.546 20.156 -5.303 1.00 22.13 111 VAL A O 1
ATOM 1706 N N . TYR A 1 115 ? -13.605 21.308 -5.181 1.00 21.81 112 TYR A N 1
ATOM 1707 C CA . TYR A 1 115 ? -12.900 20.358 -4.335 1.00 20.91 112 TYR A CA 1
ATOM 1708 C C . TYR A 1 115 ? -12.718 20.975 -2.958 1.00 19.75 112 TYR A C 1
ATOM 1709 O O . TYR A 1 115 ? -13.043 22.139 -2.765 1.00 22.13 112 TYR A O 1
ATOM 1727 N N . SER A 1 116 ? -12.210 20.190 -2.009 1.00 17.93 113 SER A N 1
ATOM 1728 C CA . SER A 1 116 ? -11.960 20.679 -0.651 1.00 17.89 113 SER A CA 1
ATOM 1729 C C . SER A 1 116 ? -10.822 21.688 -0.625 1.00 17.98 113 SER A C 1
ATOM 1730 O O . SER A 1 116 ? -10.030 21.763 -1.572 1.00 18.26 113 SER A O 1
ATOM 1738 N N . SER A 1 117 ? -10.711 22.434 0.470 1.00 17.06 114 SER A N 1
ATOM 1739 C CA A SER A 1 117 ? -9.645 23.419 0.562 0.80 16.77 114 SER A CA 1
ATOM 1740 C CA B SER A 1 117 ? -9.633 23.401 0.658 0.20 17.04 114 SER A CA 1
ATOM 1741 C C . SER A 1 117 ? -8.286 22.721 0.529 1.00 16.14 114 SER A C 1
ATOM 1742 O O . SER A 1 117 ? -7.376 23.221 -0.125 1.00 16.24 114 SER A O 1
ATOM 1757 N N . ARG A 1 118 ? -8.159 21.573 1.188 1.00 18.40 115 ARG A N 1
ATOM 1758 C CA . ARG A 1 118 ? -6.888 20.868 1.183 1.00 18.21 115 ARG A CA 1
ATOM 1759 C C . ARG A 1 118 ? -6.538 20.397 -0.233 1.00 19.02 115 ARG A C 1
ATOM 1760 O O . ARG A 1 118 ? -5.391 20.505 -0.655 1.00 17.84 115 ARG A O 1
ATOM 1781 N N . GLN A 1 119 ? -7.522 19.904 -0.981 1.00 16.93 116 GLN A N 1
ATOM 1782 C CA . GLN A 1 119 ? -7.254 19.465 -2.346 1.00 16.96 116 GLN A CA 1
ATOM 1783 C C . GLN A 1 119 ? -6.851 20.649 -3.237 1.00 17.49 116 GLN A C 1
ATOM 1784 O O . GLN A 1 119 ? -5.973 20.508 -4.086 1.00 17.15 116 GLN A O 1
ATOM 1798 N N . MET A 1 120 ? -7.502 21.795 -3.073 1.00 16.78 117 MET A N 1
ATOM 1799 C CA . MET A 1 120 ? -7.149 22.978 -3.862 1.00 14.25 117 MET A CA 1
ATOM 1800 C C . MET A 1 120 ? -5.700 23.375 -3.605 1.00 17.42 117 MET A C 1
ATOM 1801 O O . MET A 1 120 ? -4.928 23.625 -4.540 1.00 16.42 117 MET A O 1
ATOM 1815 N N . VAL A 1 121 ? -5.316 23.415 -2.334 1.00 15.81 118 VAL A N 1
ATOM 1816 C CA . VAL A 1 121 ? -3.959 23.776 -1.960 1.00 16.61 118 VAL A CA 1
ATOM 1817 C C . VAL A 1 121 ? -2.957 22.752 -2.516 1.00 16.35 118 VAL A C 1
ATOM 1818 O O . VAL A 1 121 ? -1.907 23.143 -3.050 1.00 16.07 118 VAL A O 1
ATOM 1831 N N . GLU A 1 122 ? -3.282 21.457 -2.425 1.00 16.90 119 GLU A N 1
ATOM 1832 C CA . GLU A 1 122 ? -2.427 20.414 -3.009 1.00 16.98 119 GLU A CA 1
ATOM 1833 C C . GLU A 1 122 ? -2.269 20.632 -4.522 1.00 15.24 119 GLU A C 1
ATOM 1834 O O . GLU A 1 122 ? -1.171 20.496 -5.081 1.00 16.25 119 GLU A O 1
ATOM 1846 N N . ASN A 1 123 ? -3.363 20.968 -5.192 1.00 16.19 120 ASN A N 1
ATOM 1847 C CA . ASN A 1 123 ? -3.328 21.160 -6.634 1.00 17.08 120 ASN A CA 1
ATOM 1848 C C . ASN A 1 123 ? -2.484 22.361 -7.021 1.00 16.73 120 ASN A C 1
ATOM 1849 O O . ASN A 1 123 ? -1.757 22.331 -8.015 1.00 18.38 120 ASN A O 1
ATOM 1860 N N . ASP A 1 124 ? -2.569 23.425 -6.236 1.00 14.86 121 ASP A N 1
ATOM 1861 C CA . ASP A 1 124 ? -1.754 24.611 -6.501 1.00 15.05 121 ASP A CA 1
ATOM 1862 C C . ASP A 1 124 ? -0.288 24.308 -6.253 1.00 15.36 121 ASP A C 1
ATOM 1863 O O . ASP A 1 124 ? 0.581 24.747 -7.017 1.00 15.44 121 ASP A O 1
ATOM 1872 N N . LEU A 1 125 ? -0.001 23.517 -5.223 1.00 15.16 122 LEU A N 1
ATOM 1873 C CA . LEU A 1 125 ? 1.387 23.173 -4.948 1.00 16.11 122 LEU A CA 1
ATOM 1874 C C . LEU A 1 125 ? 1.982 22.333 -6.092 1.00 15.88 122 LEU A C 1
ATOM 1875 O O . LEU A 1 125 ? 3.103 22.586 -6.525 1.00 15.83 122 LEU A O 1
ATOM 1891 N N . ALA A 1 126 ? 1.236 21.350 -6.591 1.00 16.54 123 ALA A N 1
ATOM 1892 C CA . ALA A 1 126 ? 1.709 20.518 -7.685 1.00 17.36 123 ALA A CA 1
ATOM 1893 C C . ALA A 1 126 ? 1.967 21.382 -8.919 1.00 16.73 123 ALA A C 1
ATOM 1894 O O . ALA A 1 126 ? 2.938 21.158 -9.660 1.00 17.56 123 ALA A O 1
ATOM 1901 N N . ALA A 1 127 ? 1.122 22.392 -9.120 1.00 14.78 124 ALA A N 1
ATOM 1902 C CA . ALA A 1 127 ? 1.285 23.280 -10.269 1.00 15.95 124 ALA A CA 1
ATOM 1903 C C . ALA A 1 127 ? 2.545 24.115 -10.126 1.00 15.32 124 ALA A C 1
ATOM 1904 O O . ALA A 1 127 ? 3.327 24.226 -11.078 1.00 15.51 124 ALA A O 1
ATOM 1911 N N . GLU A 1 128 ? 2.737 24.737 -8.964 1.00 16.42 125 GLU A N 1
ATOM 1912 C CA . GLU A 1 128 ? 3.953 25.523 -8.720 1.00 15.47 125 GLU A CA 1
ATOM 1913 C C . GLU A 1 128 ? 5.191 24.645 -8.929 1.00 14.95 125 GLU A C 1
ATOM 1914 O O . GLU A 1 128 ? 6.194 25.097 -9.474 1.00 16.80 125 GLU A O 1
ATOM 1926 N N . GLN A 1 129 ? 5.128 23.389 -8.501 1.00 14.83 126 GLN A N 1
ATOM 1927 C CA . GLN A 1 129 ? 6.281 22.512 -8.623 1.00 14.16 126 GLN A CA 1
ATOM 1928 C C . GLN A 1 129 ? 6.589 22.185 -10.087 1.00 17.24 126 GLN A C 1
ATOM 1929 O O . GLN A 1 129 ? 7.758 22.121 -10.483 1.00 17.57 126 GLN A O 1
ATOM 1943 N N . ALA A 1 130 ? 5.552 22.006 -10.898 1.00 16.62 127 ALA A N 1
ATOM 1944 C CA . ALA A 1 130 ? 5.753 21.783 -12.327 1.00 18.64 127 ALA A CA 1
ATOM 1945 C C . ALA A 1 130 ? 6.435 22.998 -12.949 1.00 18.30 127 ALA A C 1
ATOM 1946 O O . ALA A 1 130 ? 7.369 22.864 -13.760 1.00 18.28 127 ALA A O 1
ATOM 1953 N N . ILE A 1 131 ? 5.977 24.178 -12.545 1.00 16.12 128 ILE A N 1
ATOM 1954 C CA . ILE A 1 131 ? 6.500 25.416 -13.099 1.00 15.54 128 ILE A CA 1
ATOM 1955 C C . ILE A 1 131 ? 7.948 25.642 -12.634 1.00 16.56 128 ILE A C 1
ATOM 1956 O O . ILE A 1 131 ? 8.795 26.055 -13.426 1.00 17.06 128 ILE A O 1
ATOM 1972 N N . ILE A 1 132 ? 8.249 25.345 -11.374 1.00 16.29 129 ILE A N 1
ATOM 1973 C CA . ILE A 1 132 ? 9.622 25.435 -10.884 1.00 16.17 129 ILE A CA 1
ATOM 1974 C C . ILE A 1 132 ? 10.570 24.593 -11.754 1.00 15.66 129 ILE A C 1
ATOM 1975 O O . ILE A 1 132 ? 11.672 25.030 -12.125 1.00 17.22 129 ILE A O 1
ATOM 1986 N N . GLY A 1 133 ? 10.133 23.387 -12.092 1.00 17.03 130 GLY A N 1
ATOM 1987 C CA . GLY A 1 133 ? 10.920 22.525 -12.957 1.00 18.74 130 GLY A CA 1
ATOM 1988 C C . GLY A 1 133 ? 11.238 23.165 -14.292 1.00 19.22 130 GLY A C 1
ATOM 1989 O O . GLY A 1 133 ? 12.393 23.160 -14.735 1.00 18.76 130 GLY A O 1
ATOM 1993 N N . VAL A 1 134 ? 10.217 23.708 -14.939 1.00 16.22 131 VAL A N 1
ATOM 1994 C CA . VAL A 1 134 ? 10.405 24.311 -16.256 1.00 15.32 131 VAL A CA 1
ATOM 1995 C C . VAL A 1 134 ? 11.266 25.565 -16.172 1.00 14.91 131 VAL A C 1
ATOM 1996 O O . VAL A 1 134 ? 12.134 25.794 -17.028 1.00 17.98 131 VAL A O 1
ATOM 2009 N N . ILE A 1 135 ? 11.013 26.399 -15.171 1.00 16.62 132 ILE A N 1
ATOM 2010 C CA . ILE A 1 135 ? 11.799 27.630 -15.017 1.00 16.14 132 ILE A CA 1
ATOM 2011 C C . ILE A 1 135 ? 13.284 27.304 -14.809 1.00 16.44 132 ILE A C 1
ATOM 2012 O O . ILE A 1 135 ? 14.137 27.951 -15.405 1.00 16.79 132 ILE A O 1
ATOM 2028 N N . ARG A 1 136 ? 13.603 26.308 -13.982 1.00 16.97 133 ARG A N 1
ATOM 2029 C CA . ARG A 1 136 ? 15.008 25.940 -13.807 1.00 16.12 133 ARG A CA 1
ATOM 2030 C C . ARG A 1 136 ? 15.634 25.493 -15.135 1.00 17.28 133 ARG A C 1
ATOM 2031 O O . ARG A 1 136 ? 16.766 25.873 -15.429 1.00 18.76 133 ARG A O 1
ATOM 2052 N N . ARG A 1 137 ? 14.909 24.703 -15.925 1.00 17.28 134 ARG A N 1
ATOM 2053 C CA . ARG A 1 137 ? 15.437 24.248 -17.221 1.00 17.79 134 ARG A CA 1
ATOM 2054 C C . ARG A 1 137 ? 15.632 25.437 -18.158 1.00 16.50 134 ARG A C 1
ATOM 2055 O O . ARG A 1 137 ? 16.660 25.540 -18.840 1.00 18.32 134 ARG A O 1
ATOM 2076 N N . GLN A 1 138 ? 14.669 26.347 -18.179 1.00 17.13 135 GLN A N 1
ATOM 2077 C CA . GLN A 1 138 ? 14.758 27.478 -19.094 1.00 15.92 135 GLN A CA 1
ATOM 2078 C C . GLN A 1 138 ? 15.823 28.487 -18.662 1.00 17.87 135 GLN A C 1
ATOM 2079 O O . GLN A 1 138 ? 16.473 29.094 -19.505 1.00 17.61 135 GLN A O 1
ATOM 2093 N N . ALA A 1 139 ? 16.018 28.653 -17.359 1.00 16.62 136 ALA A N 1
ATOM 2094 C CA . ALA A 1 139 ? 17.096 29.497 -16.851 1.00 16.77 136 ALA A CA 1
ATOM 2095 C C . ALA A 1 139 ? 18.453 28.929 -17.270 1.00 17.69 136 ALA A C 1
ATOM 2096 O O . ALA A 1 139 ? 19.328 29.657 -17.723 1.00 17.50 136 ALA A O 1
ATOM 2103 N N . ALA A 1 140 ? 18.636 27.625 -17.101 1.00 17.12 137 ALA A N 1
ATOM 2104 C CA . ALA A 1 140 ? 19.889 26.989 -17.504 1.00 18.12 137 ALA A CA 1
ATOM 2105 C C . ALA A 1 140 ? 20.166 27.147 -19.006 1.00 18.21 137 ALA A C 1
ATOM 2106 O O . ALA A 1 140 ? 21.298 27.393 -19.425 1.00 18.73 137 ALA A O 1
ATOM 2113 N N . GLN A 1 141 ? 19.118 27.013 -19.806 1.00 17.65 138 GLN A N 1
ATOM 2114 C CA . GLN A 1 141 ? 19.225 27.196 -21.247 1.00 16.69 138 GLN A CA 1
ATOM 2115 C C . GLN A 1 141 ? 19.647 28.628 -21.578 1.00 16.87 138 GLN A C 1
ATOM 2116 O O . GLN A 1 141 ? 20.545 28.852 -22.392 1.00 18.41 138 GLN A O 1
ATOM 2130 N N . ALA A 1 142 ? 18.988 29.607 -20.963 1.00 17.53 139 ALA A N 1
ATOM 2131 C CA . ALA A 1 142 ? 19.322 30.999 -21.242 1.00 16.08 139 ALA A CA 1
ATOM 2132 C C . ALA A 1 142 ? 20.771 31.289 -20.886 1.00 18.34 139 ALA A C 1
ATOM 2133 O O . ALA A 1 142 ? 21.481 31.948 -21.634 1.00 18.94 139 ALA A O 1
ATOM 2140 N N . GLU A 1 143 ? 21.212 30.786 -19.740 1.00 17.53 140 GLU A N 1
ATOM 2141 C CA . GLU A 1 143 ? 22.608 30.920 -19.341 1.00 16.93 140 GLU A CA 1
ATOM 2142 C C . GLU A 1 143 ? 23.546 30.342 -20.405 1.00 17.41 140 GLU A C 1
ATOM 2143 O O . GLU A 1 143 ? 24.513 30.992 -20.814 1.00 21.24 140 GLU A O 1
ATOM 2155 N N . SER A 1 144 ? 23.243 29.131 -20.868 1.00 19.39 141 SER A N 1
ATOM 2156 C CA . SER A 1 144 ? 24.106 28.453 -21.822 1.00 18.65 141 SER A CA 1
ATOM 2157 C C . SER A 1 144 ? 24.168 29.184 -23.163 1.00 19.21 141 SER A C 1
ATOM 2158 O O . SER A 1 144 ? 25.205 29.193 -23.833 1.00 21.31 141 SER A O 1
ATOM 2166 N N . LEU A 1 145 ? 23.054 29.797 -23.547 1.00 19.11 142 LEU A N 1
ATOM 2167 C CA . LEU A 1 145 ? 22.949 30.472 -24.830 1.00 19.24 142 LEU A CA 1
ATOM 2168 C C . LEU A 1 145 ? 23.401 31.936 -24.793 1.00 19.36 142 LEU A C 1
ATOM 2169 O O . LEU A 1 145 ? 23.489 32.584 -25.830 1.00 23.49 142 LEU A O 1
ATOM 2185 N N . GLY A 1 146 ? 23.678 32.462 -23.608 1.00 19.65 143 GLY A N 1
ATOM 2186 C CA . GLY A 1 146 ? 24.231 33.797 -23.483 1.00 21.29 143 GLY A CA 1
ATOM 2187 C C . GLY A 1 146 ? 23.193 34.892 -23.313 1.00 22.13 143 GLY A C 1
ATOM 2188 O O . GLY A 1 146 ? 23.490 36.072 -23.507 1.00 25.38 143 GLY A O 1
ATOM 2192 N N . ASP A 1 147 ? 21.968 34.513 -22.957 1.00 17.57 144 ASP A N 1
ATOM 2193 C CA . ASP A 1 147 ? 20.906 35.492 -22.733 1.00 15.10 144 ASP A CA 1
ATOM 2194 C C . ASP A 1 147 ? 20.777 35.753 -21.237 1.00 16.97 144 ASP A C 1
ATOM 2195 O O . ASP A 1 147 ? 19.922 35.183 -20.558 1.00 15.73 144 ASP A O 1
ATOM 2204 N N . ARG A 1 148 ? 21.668 36.607 -20.728 1.00 16.21 145 ARG A N 1
ATOM 2205 C CA . ARG A 1 148 ? 21.716 36.941 -19.296 1.00 17.53 145 ARG A CA 1
ATOM 2206 C C . ARG A 1 148 ? 20.447 37.544 -18.783 1.00 17.68 145 ARG A C 1
ATOM 2207 O O . ARG A 1 148 ? 20.039 37.292 -17.650 1.00 18.50 145 ARG A O 1
ATOM 2228 N N . GLY A 1 149 ? 19.854 38.438 -19.575 1.00 14.93 146 GLY A N 1
ATOM 2229 C CA . GLY A 1 149 ? 18.648 39.119 -19.158 1.00 16.78 146 GLY A CA 1
ATOM 2230 C C . GLY A 1 149 ? 17.535 38.132 -18.868 1.00 15.97 146 GLY A C 1
ATOM 2231 O O . GLY A 1 149 ? 16.861 38.228 -17.850 1.00 16.42 146 GLY A O 1
ATOM 2235 N N . THR A 1 150 ? 17.351 37.166 -19.765 1.00 14.16 147 THR A N 1
ATOM 2236 C CA . THR A 1 150 ? 16.345 36.124 -19.578 1.00 14.74 147 THR A CA 1
ATOM 2237 C C . THR A 1 150 ? 16.673 35.260 -18.362 1.00 15.13 147 THR A C 1
ATOM 2238 O O . THR A 1 150 ? 15.787 34.927 -17.581 1.00 14.82 147 THR A O 1
ATOM 2249 N N . ARG A 1 151 ? 17.947 34.911 -18.197 1.00 15.27 148 ARG A N 1
ATOM 2250 C CA . ARG A 1 151 ? 18.343 34.098 -17.050 1.00 14.89 148 ARG A CA 1
ATOM 2251 C C . ARG A 1 151 ? 17.984 34.817 -15.761 1.00 15.28 148 ARG A C 1
ATOM 2252 O O . ARG A 1 151 ? 17.408 34.207 -14.837 1.00 16.19 148 ARG A O 1
ATOM 2273 N N . TYR A 1 152 ? 18.312 36.109 -15.687 1.00 15.81 149 TYR A N 1
ATOM 2274 C CA . TYR A 1 152 ? 18.049 36.896 -14.493 1.00 16.82 149 TYR A CA 1
ATOM 2275 C C . TYR A 1 152 ? 16.548 37.027 -14.225 1.00 16.91 149 TYR A C 1
ATOM 2276 O O . TYR A 1 152 ? 16.089 36.857 -13.081 1.00 16.24 149 TYR A O 1
ATOM 2294 N N . LEU A 1 153 ? 15.775 37.311 -15.273 1.00 15.34 150 LEU A N 1
ATOM 2295 C CA . LEU A 1 153 ? 14.335 37.425 -15.131 1.00 15.23 150 LEU A CA 1
ATOM 2296 C C . LEU A 1 153 ? 13.769 36.124 -14.564 1.00 16.36 150 LEU A C 1
ATOM 2297 O O . LEU A 1 153 ? 12.945 36.131 -13.644 1.00 15.22 150 LEU A O 1
ATOM 2313 N N . TYR A 1 154 ? 14.211 35.004 -15.106 1.00 14.90 151 TYR A N 1
ATOM 2314 C CA . TYR A 1 154 ? 13.720 33.726 -14.627 1.00 14.52 151 TYR A CA 1
ATOM 2315 C C . TYR A 1 154 ? 14.077 33.495 -13.170 1.00 15.71 151 TYR A C 1
ATOM 2316 O O . TYR A 1 154 ? 13.293 32.898 -12.430 1.00 15.73 151 TYR A O 1
ATOM 2334 N N . GLU A 1 155 ? 15.255 33.944 -12.751 1.00 15.16 152 GLU A N 1
ATOM 2335 C CA . GLU A 1 155 ? 15.668 33.732 -11.359 1.00 17.96 152 GLU A CA 1
ATOM 2336 C C . GLU A 1 155 ? 14.801 34.571 -10.414 1.00 15.85 152 GLU A C 1
ATOM 2337 O O . GLU A 1 155 ? 14.439 34.112 -9.312 1.00 17.08 152 GLU A O 1
ATOM 2349 N N . LYS A 1 156 ? 14.446 35.783 -10.835 1.00 15.43 153 LYS A N 1
ATOM 2350 C CA . LYS A 1 156 ? 13.538 36.606 -10.030 1.00 14.91 153 LYS A CA 1
ATOM 2351 C C . LYS A 1 156 ? 12.201 35.903 -9.859 1.00 15.85 153 LYS A C 1
ATOM 2352 O O . LYS A 1 156 ? 11.630 35.841 -8.755 1.00 17.31 153 LYS A O 1
ATOM 2371 N N . ILE A 1 157 ? 11.685 35.385 -10.967 1.00 14.78 154 ILE A N 1
ATOM 2372 C CA . ILE A 1 157 ? 10.385 34.728 -10.948 1.00 15.21 154 ILE A CA 1
ATOM 2373 C C . ILE A 1 157 ? 10.481 33.434 -10.146 1.00 16.12 154 ILE A C 1
ATOM 2374 O O . ILE A 1 157 ? 9.565 33.082 -9.404 1.00 15.89 154 ILE A O 1
ATOM 2385 N N . LEU A 1 158 ? 11.590 32.720 -10.296 1.00 15.08 155 LEU A N 1
ATOM 2386 C CA . LEU A 1 158 ? 11.796 31.465 -9.581 1.00 15.67 155 LEU A CA 1
ATOM 2387 C C . LEU A 1 158 ? 11.716 31.663 -8.073 1.00 16.44 155 LEU A C 1
ATOM 2388 O O . LEU A 1 158 ? 11.081 30.892 -7.358 1.00 15.39 155 LEU A O 1
ATOM 2404 N N . LEU A 1 159 ? 12.360 32.709 -7.589 1.00 14.34 156 LEU A N 1
ATOM 2405 C CA . LEU A 1 159 ? 12.377 32.943 -6.158 1.00 17.20 156 LEU A CA 1
ATOM 2406 C C . LEU A 1 159 ? 10.949 33.206 -5.631 1.00 15.93 156 LEU A C 1
ATOM 2407 O O . LEU A 1 159 ? 10.549 32.660 -4.599 1.00 16.91 156 LEU A O 1
ATOM 2423 N N . LYS A 1 160 ? 10.174 34.021 -6.333 1.00 15.44 157 LYS A N 1
ATOM 2424 C CA . LYS A 1 160 ? 8.775 34.241 -5.931 1.00 16.23 157 LYS A CA 1
ATOM 2425 C C . LYS A 1 160 ? 7.918 32.971 -5.993 1.00 15.01 157 LYS A C 1
ATOM 2426 O O . LYS A 1 160 ? 7.042 32.750 -5.152 1.00 16.84 157 LYS A O 1
ATOM 2445 N N . THR A 1 161 ? 8.175 32.139 -7.003 1.00 14.30 158 THR A N 1
ATOM 2446 C CA . THR A 1 161 ? 7.442 30.901 -7.221 1.00 13.92 158 THR A CA 1
ATOM 2447 C C . THR A 1 161 ? 7.784 29.896 -6.107 1.00 15.52 158 THR A C 1
ATOM 2448 O O . THR A 1 161 ? 6.890 29.264 -5.546 1.00 16.36 158 THR A O 1
ATOM 2459 N N . GLU A 1 162 ? 9.061 29.787 -5.768 1.00 15.77 159 GLU A N 1
ATOM 2460 C CA . GLU A 1 162 ? 9.492 28.952 -4.644 1.00 14.88 159 GLU A CA 1
ATOM 2461 C C . GLU A 1 162 ? 8.825 29.410 -3.348 1.00 15.81 159 GLU A C 1
ATOM 2462 O O . GLU A 1 162 ? 8.373 28.582 -2.558 1.00 15.61 159 GLU A O 1
ATOM 2474 N N . GLU A 1 163 ? 8.733 30.724 -3.165 1.00 14.83 160 GLU A N 1
ATOM 2475 C CA . GLU A 1 163 ? 8.096 31.302 -1.977 1.00 14.60 160 GLU A CA 1
ATOM 2476 C C . GLU A 1 163 ? 6.612 30.904 -1.889 1.00 16.03 160 GLU A C 1
ATOM 2477 O O . GLU A 1 163 ? 6.123 30.534 -0.807 1.00 16.71 160 GLU A O 1
ATOM 2489 N N . ARG A 1 164 ? 5.894 30.914 -3.012 1.00 14.74 161 ARG A N 1
ATOM 2490 C CA . ARG A 1 164 ? 4.495 30.474 -2.992 1.00 13.82 161 ARG A CA 1
ATOM 2491 C C . ARG A 1 164 ? 4.414 28.999 -2.629 1.00 14.34 161 ARG A C 1
ATOM 2492 O O . ARG A 1 164 ? 3.537 28.588 -1.872 1.00 15.49 161 ARG A O 1
ATOM 2513 N N . ALA A 1 165 ? 5.326 28.186 -3.161 1.00 13.97 162 ALA A N 1
ATOM 2514 C CA . ALA A 1 165 ? 5.353 26.767 -2.807 1.00 14.95 162 ALA A CA 1
ATOM 2515 C C . ALA A 1 165 ? 5.570 26.577 -1.294 1.00 16.81 162 ALA A C 1
ATOM 2516 O O . ALA A 1 165 ? 4.894 25.740 -0.668 1.00 17.62 162 ALA A O 1
ATOM 2523 N N . TYR A 1 166 ? 6.485 27.347 -0.698 1.00 14.76 163 TYR A N 1
ATOM 2524 C CA . TYR A 1 166 ? 6.704 27.307 0.768 1.00 18.87 163 TYR A CA 1
ATOM 2525 C C . TYR A 1 166 ? 5.393 27.576 1.486 1.00 16.28 163 TYR A C 1
ATOM 2526 O O . TYR A 1 166 ? 5.022 26.870 2.432 1.00 15.78 163 TYR A O 1
ATOM 2544 N N . HIS A 1 167 ? 4.700 28.625 1.069 1.00 15.97 164 HIS A N 1
ATOM 2545 C CA . HIS A 1 167 ? 3.466 28.984 1.753 1.00 16.34 164 HIS A CA 1
ATOM 2546 C C . HIS A 1 167 ? 2.409 27.891 1.631 1.00 13.86 164 HIS A C 1
ATOM 2547 O O . HIS A 1 167 ? 1.742 27.529 2.614 1.00 15.77 164 HIS A O 1
ATOM 2561 N N . LEU A 1 168 ? 2.239 27.358 0.435 1.00 14.25 165 LEU A N 1
ATOM 2562 C CA . LEU A 1 168 ? 1.296 26.252 0.228 1.00 16.19 165 LEU A CA 1
ATOM 2563 C C . LEU A 1 168 ? 1.641 25.080 1.135 1.00 17.68 165 LEU A C 1
ATOM 2564 O O . LEU A 1 168 ? 0.762 24.502 1.792 1.00 17.65 165 LEU A O 1
ATOM 2580 N N . SER A 1 169 ? 2.921 24.739 1.234 1.00 15.47 166 SER A N 1
ATOM 2581 C CA A SER A 1 169 ? 3.276 23.609 2.072 0.53 15.95 166 SER A CA 1
ATOM 2582 C CA B SER A 1 169 ? 3.367 23.646 2.096 0.47 18.13 166 SER A CA 1
ATOM 2583 C C . SER A 1 169 ? 2.974 23.921 3.551 1.00 19.08 166 SER A C 1
ATOM 2584 O O . SER A 1 169 ? 2.564 23.025 4.299 1.00 19.52 166 SER A O 1
ATOM 2599 N N . HIS A 1 170 ? 3.103 25.175 3.966 1.00 17.04 167 HIS A N 1
ATOM 2600 C CA . HIS A 1 170 ? 2.763 25.531 5.337 1.00 17.00 167 HIS A CA 1
ATOM 2601 C C . HIS A 1 170 ? 1.276 25.303 5.613 1.00 15.41 167 HIS A C 1
ATOM 2602 O O . HIS A 1 170 ? 0.906 24.817 6.695 1.00 16.00 167 HIS A O 1
ATOM 2617 N N . PHE A 1 171 ? 0.423 25.664 4.646 1.00 16.10 168 PHE A N 1
ATOM 2618 C CA . PHE A 1 171 ? -1.024 25.455 4.794 1.00 14.77 168 PHE A CA 1
ATOM 2619 C C . PHE A 1 171 ? -1.371 23.990 4.997 1.00 16.56 168 PHE A C 1
ATOM 2620 O O . PHE A 1 171 ? -2.324 23.657 5.683 1.00 16.93 168 PHE A O 1
ATOM 2637 N N . LEU A 1 172 ? -0.587 23.124 4.366 1.00 15.78 169 LEU A N 1
ATOM 2638 C CA . LEU A 1 172 ? -0.865 21.685 4.366 1.00 16.20 169 LEU A CA 1
ATOM 2639 C C . LEU A 1 172 ? -0.333 20.948 5.588 1.00 17.52 169 LEU A C 1
ATOM 2640 O O . LEU A 1 172 ? -0.728 19.805 5.823 1.00 19.63 169 LEU A O 1
ATOM 2656 N N . ALA A 1 173 ? 0.565 21.572 6.346 1.00 18.11 170 ALA A N 1
ATOM 2657 C CA . ALA A 1 173 ? 1.196 20.889 7.471 1.00 17.23 170 ALA A CA 1
ATOM 2658 C C . ALA A 1 173 ? 0.181 20.399 8.514 1.00 17.00 170 ALA A C 1
ATOM 2659 O O . ALA A 1 173 ? -0.839 21.051 8.757 1.00 17.59 170 ALA A O 1
ATOM 2666 N N . LYS A 1 174 ? 0.459 19.243 9.125 1.00 17.55 171 LYS A N 1
ATOM 2667 C CA . LYS A 1 174 ? -0.468 18.636 10.068 1.00 18.87 171 LYS A CA 1
ATOM 2668 C C . LYS A 1 174 ? -0.306 19.199 11.485 1.00 17.12 171 LYS A C 1
ATOM 2669 O O . LYS A 1 174 ? 0.064 18.487 12.438 1.00 20.52 171 LYS A O 1
ATOM 2688 N N . ASP A 1 175 ? -0.580 20.506 11.588 1.00 17.01 172 ASP A N 1
ATOM 2689 C CA . ASP A 1 175 ? -0.630 21.198 12.868 1.00 18.42 172 ASP A CA 1
ATOM 2690 C C . ASP A 1 175 ? -1.824 22.146 12.848 1.00 16.64 172 ASP A C 1
ATOM 2691 O O . ASP A 1 175 ? -2.201 22.628 11.792 1.00 16.26 172 ASP A O 1
ATOM 2700 N N . SER A 1 176 ? -2.411 22.376 14.013 1.00 17.61 173 SER A N 1
ATOM 2701 C CA . SER A 1 176 ? -3.494 23.344 14.165 1.00 18.52 173 SER A CA 1
ATOM 2702 C C . SER A 1 176 ? -3.635 23.703 15.612 1.00 16.95 173 SER A C 1
ATOM 2703 O O . SER A 1 176 ? -3.353 22.898 16.495 1.00 18.77 173 SER A O 1
ATOM 2711 N N . LEU A 1 177 ? -4.101 24.921 15.854 1.00 16.80 174 LEU A N 1
ATOM 2712 C CA . LEU A 1 177 ? -4.458 25.303 17.203 1.00 17.12 174 LEU A CA 1
ATOM 2713 C C . LEU A 1 177 ? -5.589 24.431 17.738 1.00 18.01 174 LEU A C 1
ATOM 2714 O O . LEU A 1 177 ? -5.733 24.265 18.950 1.00 17.90 174 LEU A O 1
ATOM 2730 N N . THR A 1 178 ? -6.376 23.857 16.837 1.00 17.11 175 THR A N 1
ATOM 2731 C CA . THR A 1 178 ? -7.509 23.066 17.284 1.00 17.32 175 THR A CA 1
ATOM 2732 C C . THR A 1 178 ? -7.093 21.738 17.902 1.00 17.89 175 THR A C 1
ATOM 2733 O O .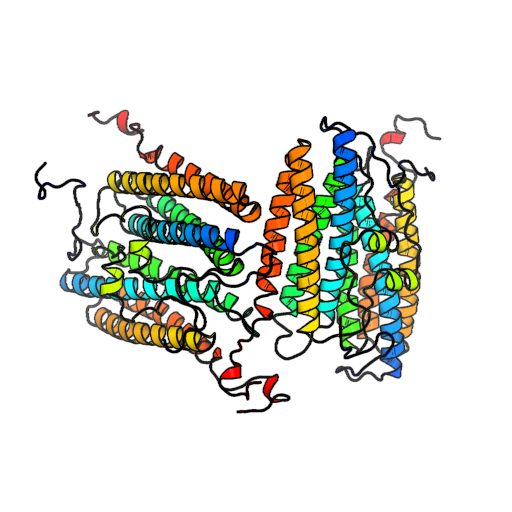 THR A 1 178 ? -7.906 21.125 18.599 1.00 19.69 175 THR A O 1
ATOM 2744 N N . LEU A 1 179 ? -5.861 21.286 17.664 1.00 18.20 176 LEU A N 1
ATOM 2745 C CA . LEU A 1 179 ? -5.429 19.989 18.218 1.00 20.89 176 LEU A CA 1
ATOM 2746 C C . LEU A 1 179 ? -5.495 19.937 19.741 1.00 24.79 176 LEU A C 1
ATOM 2747 O O . LEU A 1 179 ? -5.548 18.852 20.317 1.00 25.21 176 LEU A O 1
ATOM 2763 N N . GLY A 1 180 ? -5.519 21.097 20.390 1.00 20.33 177 GLY A N 1
ATOM 2764 C CA . GLY A 1 180 ? -5.651 21.155 21.831 1.00 20.78 177 GLY A CA 1
ATOM 2765 C C . GLY A 1 180 ? -7.002 20.723 22.380 1.00 25.67 177 GLY A C 1
ATOM 2766 O O . GLY A 1 180 ? -7.130 20.493 23.573 1.00 25.82 177 GLY A O 1
ATOM 2770 N N . PHE A 1 181 ? -8.014 20.612 21.524 1.00 21.22 178 PHE A N 1
ATOM 2771 C CA . PHE A 1 181 ? -9.360 20.327 22.001 1.00 19.14 178 PHE A CA 1
ATOM 2772 C C . PHE A 1 181 ? -10.242 19.566 20.994 1.00 22.22 178 PHE A C 1
ATOM 2773 O O . PHE A 1 181 ? -11.444 19.407 21.221 1.00 24.92 178 PHE A O 1
ATOM 2790 N N . VAL A 1 182 ? -9.648 19.068 19.907 1.00 22.57 179 VAL A N 1
ATOM 2791 C CA . VAL A 1 182 ? -10.358 18.161 19.002 1.00 25.39 179 VAL A CA 1
ATOM 2792 C C . VAL A 1 182 ? -9.628 16.828 18.922 1.00 29.26 179 VAL A C 1
ATOM 2793 O O . VAL A 1 182 ? -8.440 16.739 19.231 1.00 27.95 179 VAL A O 1
ATOM 2806 N N . GLN A 1 183 ? -10.345 15.797 18.493 1.00 24.17 180 GLN A N 1
ATOM 2807 C CA . GLN A 1 183 ? -9.769 14.462 18.381 1.00 26.07 180 GLN A CA 1
ATOM 2808 C C . GLN A 1 183 ? -8.880 14.327 17.146 1.00 24.37 180 GLN A C 1
ATOM 2809 O O . GLN A 1 183 ? -9.325 14.539 16.026 1.00 24.18 180 GLN A O 1
ATOM 2823 N N . ALA A 1 184 ? -7.618 13.966 17.357 1.00 27.56 181 ALA A N 1
ATOM 2824 C CA . ALA A 1 184 ? -6.698 13.762 16.248 1.00 30.07 181 ALA A CA 1
ATOM 2825 C C . ALA A 1 184 ? -7.030 12.474 15.499 1.00 29.40 181 ALA A C 1
ATOM 2826 O O . ALA A 1 184 ? -7.757 11.614 16.016 1.00 34.50 181 ALA A O 1
ATOM 2833 N N . ALA A 1 185 ? -6.481 12.373 14.288 1.00 33.49 182 ALA A N 1
ATOM 2834 C CA . ALA A 1 185 ? -6.590 11.209 13.397 1.00 43.25 182 ALA A CA 1
ATOM 2835 C C . ALA A 1 185 ? -7.938 11.222 12.724 1.00 47.74 182 ALA A C 1
ATOM 2836 O O . ALA A 1 185 ? -8.081 11.834 11.670 1.00 58.76 182 ALA A O 1
ATOM 2843 N N . THR B 1 7 ? -8.302 17.530 -7.855 1.00 35.15 4 THR B N 1
ATOM 2844 C CA . THR B 1 7 ? -7.739 16.268 -8.346 1.00 51.71 4 THR B CA 1
ATOM 2845 C C . THR B 1 7 ? -7.968 15.116 -7.359 1.00 52.45 4 THR B C 1
ATOM 2846 O O . THR B 1 7 ? -7.012 14.485 -6.916 1.00 60.28 4 THR B O 1
ATOM 2856 N N . GLN B 1 8 ? -9.231 14.866 -7.006 1.00 56.20 5 GLN B N 1
ATOM 2857 C CA . GLN B 1 8 ? -9.645 13.611 -6.346 1.00 63.13 5 GLN B CA 1
ATOM 2858 C C . GLN B 1 8 ? -11.179 13.568 -6.182 1.00 58.10 5 GLN B C 1
ATOM 2859 O O . GLN B 1 8 ? -11.885 13.194 -7.120 1.00 60.29 5 GLN B O 1
ATOM 2873 N N . THR B 1 9 ? -11.690 13.964 -5.012 1.00 46.26 6 THR B N 1
ATOM 2874 C CA . THR B 1 9 ? -13.111 13.795 -4.687 1.00 41.37 6 THR B CA 1
ATOM 2875 C C . THR B 1 9 ? -13.894 15.109 -4.756 1.00 34.33 6 THR B C 1
ATOM 2876 O O . THR B 1 9 ? -13.771 15.983 -3.889 1.00 34.05 6 THR B O 1
ATOM 2887 N N . LEU B 1 10 ? -14.703 15.242 -5.796 1.00 33.84 7 LEU B N 1
ATOM 2888 C CA . LEU B 1 10 ? -15.525 16.426 -5.963 1.00 31.14 7 LEU B CA 1
ATOM 2889 C C . LEU B 1 10 ? -16.503 16.575 -4.816 1.00 26.14 7 LEU B C 1
ATOM 2890 O O . LEU B 1 10 ? -17.094 15.594 -4.354 1.00 31.10 7 LEU B O 1
ATOM 2906 N N . LEU B 1 11 ? -16.677 17.812 -4.375 1.00 25.73 8 LEU B N 1
ATOM 2907 C CA . LEU B 1 11 ? -17.718 18.152 -3.415 1.00 33.80 8 LEU B CA 1
ATOM 2908 C C . LEU B 1 11 ? -18.955 18.636 -4.151 1.00 29.34 8 LEU B C 1
ATOM 2909 O O . LEU B 1 11 ? -20.079 18.272 -3.796 1.00 31.64 8 LEU B O 1
ATOM 2925 N N . ARG B 1 12 ? -18.740 19.458 -5.171 1.00 27.01 9 ARG B N 1
ATOM 2926 C CA . ARG B 1 12 ? -19.830 20.046 -5.943 1.00 26.52 9 ARG B CA 1
ATOM 2927 C C . ARG B 1 12 ? -19.519 19.976 -7.422 1.00 26.04 9 ARG B C 1
ATOM 2928 O O . ARG B 1 12 ? -18.375 20.126 -7.841 1.00 25.93 9 ARG B O 1
ATOM 2949 N N . ASN B 1 13 ? -20.564 19.766 -8.208 1.00 24.13 10 ASN B N 1
ATOM 2950 C CA . ASN B 1 13 ? -20.423 19.526 -9.630 1.00 20.00 10 ASN B CA 1
ATOM 2951 C C . ASN B 1 13 ? -20.686 20.746 -10.462 1.00 20.53 10 ASN B C 1
ATOM 2952 O O . ASN B 1 13 ? -21.636 21.465 -10.215 1.00 21.98 10 ASN B O 1
ATOM 2963 N N . PHE B 1 14 ? -19.842 20.968 -11.469 1.00 21.00 11 PHE B N 1
ATOM 2964 C CA . PHE B 1 14 ? -20.087 22.008 -12.430 1.00 21.18 11 PHE B CA 1
ATOM 2965 C C . PHE B 1 14 ? -21.437 21.769 -13.095 1.00 22.77 11 PHE B C 1
ATOM 2966 O O . PHE B 1 14 ? -21.805 20.619 -13.359 1.00 25.60 11 PHE B O 1
ATOM 2983 N N . GLY B 1 15 ? -22.163 22.854 -13.346 1.00 23.88 12 GLY B N 1
ATOM 2984 C CA . GLY B 1 15 ? -23.450 22.775 -14.025 1.00 25.99 12 GLY B CA 1
ATOM 2985 C C . GLY B 1 15 ? -24.648 22.675 -13.096 1.00 28.38 12 GLY B C 1
ATOM 2986 O O . GLY B 1 15 ? -25.789 22.839 -13.531 1.00 31.78 12 GLY B O 1
ATOM 2990 N N . ASN B 1 16 ? -24.391 22.381 -11.827 1.00 24.88 13 ASN B N 1
ATOM 2991 C CA . ASN B 1 16 ? -25.433 22.366 -10.793 1.00 22.30 13 ASN B CA 1
ATOM 2992 C C . ASN B 1 16 ? -25.423 23.667 -10.016 1.00 22.79 13 ASN B C 1
ATOM 2993 O O . ASN B 1 16 ? -24.359 24.235 -9.819 1.00 21.22 13 ASN B O 1
ATOM 3004 N N . VAL B 1 17 ? -26.588 24.103 -9.532 1.00 27.26 14 VAL B N 1
ATOM 3005 C CA . VAL B 1 17 ? -26.646 25.217 -8.590 1.00 23.77 14 VAL B CA 1
ATOM 3006 C C . VAL B 1 17 ? -26.991 24.665 -7.207 1.00 21.29 14 VAL B C 1
ATOM 3007 O O . VAL B 1 17 ? -27.821 23.753 -7.056 1.00 25.39 14 VAL B O 1
ATOM 3020 N N . TYR B 1 18 ? -26.321 25.216 -6.197 1.00 19.87 15 TYR B N 1
ATOM 3021 C CA . TYR B 1 18 ? -26.438 24.762 -4.830 1.00 22.79 15 TYR B CA 1
ATOM 3022 C C . TYR B 1 18 ? -27.149 25.824 -4.016 1.00 26.12 15 TYR B C 1
ATOM 3023 O O . TYR B 1 18 ? -27.786 26.704 -4.581 1.00 28.48 15 TYR B O 1
ATOM 3041 N N . ASP B 1 19 ? -27.099 25.715 -2.703 1.00 22.58 16 ASP B N 1
ATOM 3042 C CA . ASP B 1 19 ? -27.835 26.644 -1.856 1.00 23.31 16 ASP B CA 1
ATOM 3043 C C . ASP B 1 19 ? -27.143 28.003 -1.854 1.00 23.42 16 ASP B C 1
ATOM 3044 O O . ASP B 1 19 ? -25.947 28.121 -2.125 1.00 25.54 16 ASP B O 1
ATOM 3053 N N . ASN B 1 20 ? -27.927 29.034 -1.569 1.00 18.84 17 ASN B N 1
ATOM 3054 C CA . ASN B 1 20 ? -27.399 30.374 -1.349 1.00 17.63 17 ASN B CA 1
ATOM 3055 C C . ASN B 1 20 ? -27.935 30.931 -0.038 1.00 19.34 17 ASN B C 1
ATOM 3056 O O . ASN B 1 20 ? -28.947 30.447 0.475 1.00 18.58 17 ASN B O 1
ATOM 3067 N N . PRO B 1 21 ? -27.252 31.945 0.509 1.00 17.31 18 PRO B N 1
ATOM 3068 C CA . PRO B 1 21 ? -27.676 32.529 1.782 1.00 17.56 18 PRO B CA 1
ATOM 3069 C C . PRO B 1 21 ? -28.433 33.846 1.628 1.00 17.45 18 PRO B C 1
ATOM 3070 O O . PRO B 1 21 ? -28.559 34.550 2.639 1.00 19.07 18 PRO B O 1
ATOM 3081 N N . VAL B 1 22 ? -28.886 34.191 0.414 1.00 17.47 19 VAL B N 1
ATOM 3082 C CA . VAL B 1 22 ? -29.538 35.486 0.217 1.00 17.19 19 VAL B CA 1
ATOM 3083 C C . VAL B 1 22 ? -31.006 35.382 -0.202 1.00 18.15 19 VAL B C 1
ATOM 3084 O O . VAL B 1 22 ? -31.560 36.300 -0.794 1.00 18.19 19 VAL B O 1
ATOM 3097 N N . LEU B 1 23 ? -31.641 34.279 0.175 1.00 18.12 20 LEU B N 1
ATOM 3098 C CA . LEU B 1 23 ? -33.091 34.126 0.072 1.00 20.27 20 LEU B CA 1
ATOM 3099 C C . LEU B 1 23 ? -33.618 34.217 -1.364 1.00 21.33 20 LEU B C 1
ATOM 3100 O O . LEU B 1 23 ? -34.747 34.669 -1.587 1.00 26.82 20 LEU B O 1
ATOM 3116 N N . LEU B 1 24 ? -32.825 33.770 -2.330 1.00 18.06 21 LEU B N 1
ATOM 3117 C CA . LEU B 1 24 ? -33.282 33.659 -3.709 1.00 17.84 21 LEU B CA 1
ATOM 3118 C C . LEU B 1 24 ? -33.577 32.213 -4.049 1.00 20.78 21 LEU B C 1
ATOM 3119 O O . LEU B 1 24 ? -32.827 31.320 -3.683 1.00 20.73 21 LEU B O 1
ATOM 3135 N N . ASP B 1 25 ? -34.677 31.987 -4.758 1.00 18.89 22 ASP B N 1
ATOM 3136 C CA A ASP B 1 25 ? -35.051 30.641 -5.181 0.46 20.05 22 ASP B CA 1
ATOM 3137 C CA B ASP B 1 25 ? -35.045 30.642 -5.169 0.54 20.01 22 ASP B CA 1
ATOM 3138 C C . ASP B 1 25 ? -34.086 30.131 -6.235 1.00 23.62 22 ASP B C 1
ATOM 3139 O O . ASP B 1 25 ? -33.541 30.903 -7.015 1.00 21.05 22 ASP B O 1
ATOM 3156 N N . ARG B 1 26 ? -33.881 28.823 -6.280 1.00 23.78 23 ARG B N 1
ATOM 3157 C CA . ARG B 1 26 ? -33.010 28.263 -7.315 1.00 25.72 23 ARG B CA 1
ATOM 3158 C C . ARG B 1 26 ? -33.571 28.475 -8.730 1.00 24.08 23 ARG B C 1
ATOM 3159 O O . ARG B 1 26 ? -32.826 28.381 -9.722 1.00 23.40 23 ARG B O 1
ATOM 3180 N N . SER B 1 27 ? -34.868 28.766 -8.838 1.00 25.29 24 SER B N 1
ATOM 3181 C CA . SER B 1 27 ? -35.464 29.107 -10.127 1.00 27.87 24 SER B CA 1
ATOM 3182 C C . SER B 1 27 ? -34.883 30.414 -10.665 1.00 27.29 24 SER B C 1
ATOM 3183 O O . SER B 1 27 ? -34.905 30.660 -11.875 1.00 26.73 24 SER B O 1
ATOM 3191 N N . VAL B 1 28 ? -34.361 31.239 -9.755 1.00 20.12 25 VAL B N 1
ATOM 3192 C CA . VAL B 1 28 ? -33.687 32.479 -10.091 1.00 19.94 25 VAL B CA 1
ATOM 3193 C C . VAL B 1 28 ? -32.189 32.210 -10.229 1.00 20.24 25 VAL B C 1
ATOM 3194 O O . VAL B 1 28 ? -31.554 32.621 -11.213 1.00 19.57 25 VAL B O 1
ATOM 3207 N N . THR B 1 29 ? -31.599 31.528 -9.253 1.00 18.59 26 THR B N 1
ATOM 3208 C CA . THR B 1 29 ? -30.143 31.446 -9.266 1.00 18.97 26 THR B CA 1
ATOM 3209 C C . THR B 1 29 ? -29.605 30.526 -10.364 1.00 17.43 26 THR B C 1
ATOM 3210 O O . THR B 1 29 ? -28.476 30.712 -10.815 1.00 18.74 26 THR B O 1
ATOM 3221 N N . ALA B 1 30 ? -30.392 29.551 -10.816 1.00 17.88 27 ALA B N 1
ATOM 3222 C CA . ALA B 1 30 ? -29.922 28.693 -11.899 1.00 20.98 27 ALA B CA 1
ATOM 3223 C C . ALA B 1 30 ? -29.663 29.512 -13.166 1.00 19.58 27 ALA B C 1
ATOM 3224 O O . ALA B 1 30 ? -28.526 29.530 -13.641 1.00 18.49 27 ALA B O 1
ATOM 3231 N N . PRO B 1 31 ? -30.686 30.209 -13.706 1.00 18.42 28 PRO B N 1
ATOM 3232 C CA . PRO B 1 31 ? -30.393 30.971 -14.927 1.00 19.29 28 PRO B CA 1
ATOM 3233 C C . PRO B 1 31 ? -29.412 32.106 -14.710 1.00 17.77 28 PRO B C 1
ATOM 3234 O O . PRO B 1 31 ? -28.617 32.409 -15.601 1.00 17.49 28 PRO B O 1
ATOM 3245 N N . VAL B 1 32 ? -29.471 32.737 -13.546 1.00 16.75 29 VAL B N 1
ATOM 3246 C CA . VAL B 1 32 ? -28.563 33.843 -13.288 1.00 15.84 29 VAL B CA 1
ATOM 3247 C C . VAL B 1 32 ? -27.113 33.349 -13.270 1.00 15.55 29 VAL B C 1
ATOM 3248 O O . VAL B 1 32 ? -26.249 33.955 -13.899 1.00 15.31 29 VAL B O 1
ATOM 3261 N N . THR B 1 33 ? -26.830 32.265 -12.553 1.00 18.38 30 THR B N 1
ATOM 3262 C CA . THR B 1 33 ? -25.454 31.784 -12.512 1.00 16.93 30 THR B CA 1
ATOM 3263 C C . THR B 1 33 ? -25.002 31.187 -13.847 1.00 16.51 30 THR B C 1
ATOM 3264 O O . THR B 1 33 ? -23.845 31.329 -14.214 1.00 15.95 30 THR B O 1
ATOM 3275 N N . GLU B 1 34 ? -25.908 30.556 -14.592 1.00 17.49 31 GLU B N 1
ATOM 3276 C CA . GLU B 1 34 ? -25.547 30.091 -15.938 1.00 16.93 31 GLU B CA 1
ATOM 3277 C C . GLU B 1 34 ? -25.087 31.275 -16.793 1.00 17.54 31 GLU B C 1
ATOM 3278 O O . GLU B 1 34 ? -24.093 31.201 -17.506 1.00 19.06 31 GLU B O 1
ATOM 3290 N N . GLY B 1 35 ? -25.821 32.370 -16.706 1.00 16.39 32 GLY B N 1
ATOM 3291 C CA . GLY B 1 35 ? -25.486 33.543 -17.480 1.00 16.12 32 GLY B CA 1
ATOM 3292 C C . GLY B 1 35 ? -24.179 34.155 -17.035 1.00 16.54 32 GLY B C 1
ATOM 3293 O O . GLY B 1 35 ? -23.372 34.601 -17.860 1.00 16.48 32 GLY B O 1
ATOM 3297 N N . PHE B 1 36 ? -23.972 34.222 -15.720 1.00 14.66 33 PHE B N 1
ATOM 3298 C CA . PHE B 1 36 ? -22.714 34.725 -15.197 1.00 14.84 33 PHE B CA 1
ATOM 3299 C C . PHE B 1 36 ? -21.531 33.916 -15.739 1.00 14.60 33 PHE B C 1
ATOM 3300 O O . PHE B 1 36 ? -20.474 34.474 -16.032 1.00 15.65 33 PHE B O 1
ATOM 3317 N N . ASN B 1 37 ? -21.696 32.606 -15.896 1.00 15.49 34 ASN B N 1
ATOM 3318 C CA . ASN B 1 37 ? -20.601 31.806 -16.424 1.00 16.98 34 ASN B CA 1
ATOM 3319 C C . ASN B 1 37 ? -20.313 32.125 -17.884 1.00 16.96 34 ASN B C 1
ATOM 3320 O O . ASN B 1 37 ? -19.159 32.158 -18.286 1.00 16.41 34 ASN B O 1
ATOM 3331 N N . VAL B 1 38 ? -21.339 32.404 -18.683 1.00 15.72 35 VAL B N 1
ATOM 3332 C CA . VAL B 1 38 ? -21.094 32.866 -20.042 1.00 15.57 35 VAL B CA 1
ATOM 3333 C C . VAL B 1 38 ? -20.337 34.205 -20.046 1.00 14.98 35 VAL B C 1
ATOM 3334 O O . VAL B 1 38 ? -19.369 34.388 -20.785 1.00 16.46 35 VAL B O 1
ATOM 3347 N N . VAL B 1 39 ? -20.755 35.141 -19.208 1.00 13.97 36 VAL B N 1
ATOM 3348 C CA . VAL B 1 39 ? -20.102 36.455 -19.178 1.00 13.81 36 VAL B CA 1
ATOM 3349 C C . VAL B 1 39 ? -18.666 36.326 -18.630 1.00 14.31 36 VAL B C 1
ATOM 3350 O O . VAL B 1 39 ? -17.727 36.952 -19.165 1.00 15.57 36 VAL B O 1
ATOM 3363 N N . LEU B 1 40 ? -18.473 35.498 -17.605 1.00 15.89 37 LEU B N 1
ATOM 3364 C CA . LEU B 1 40 ? -17.145 35.216 -17.060 1.00 15.71 37 LEU B CA 1
ATOM 3365 C C . LEU B 1 40 ? -16.223 34.659 -18.154 1.00 14.71 37 LEU B C 1
ATOM 3366 O O . LEU B 1 40 ? -15.105 35.137 -18.332 1.00 15.37 37 LEU B O 1
ATOM 3382 N N . ALA B 1 41 ? -16.687 33.654 -18.887 1.00 14.02 38 ALA B N 1
ATOM 3383 C CA . ALA B 1 41 ? -15.854 33.056 -19.923 1.00 14.02 38 ALA B CA 1
ATOM 3384 C C . ALA B 1 41 ? -15.525 34.077 -21.018 1.00 13.84 38 ALA B C 1
ATOM 3385 O O . ALA B 1 41 ? -14.408 34.116 -21.527 1.00 15.88 38 ALA B O 1
ATOM 3392 N N . SER B 1 42 ? -16.521 34.855 -21.416 1.00 14.87 39 SER B N 1
ATOM 3393 C CA . SER B 1 42 ? -16.323 35.888 -22.428 1.00 15.29 39 SER B CA 1
ATOM 3394 C C . SER B 1 42 ? -15.282 36.907 -21.979 1.00 14.50 39 SER B C 1
ATOM 3395 O O . SER B 1 42 ? -14.392 37.305 -22.765 1.00 14.58 39 SER B O 1
ATOM 3403 N N . PHE B 1 43 ? -15.377 37.337 -20.723 1.00 12.98 40 PHE B N 1
ATOM 3404 C CA . PHE B 1 43 ? -14.391 38.288 -20.214 1.00 12.67 40 PHE B CA 1
ATOM 3405 C C . PHE B 1 43 ? -13.007 37.646 -20.082 1.00 15.12 40 PHE B C 1
ATOM 3406 O O . PHE B 1 43 ? -12.005 38.340 -20.299 1.00 15.45 40 PHE B O 1
ATOM 3423 N N . GLN B 1 44 ? -12.904 36.362 -19.732 1.00 14.69 41 GLN B N 1
ATOM 3424 C CA . GLN B 1 44 ? -11.580 35.744 -19.718 1.00 13.51 41 GLN B CA 1
ATOM 3425 C C . GLN B 1 44 ? -10.988 35.759 -21.137 1.00 14.65 41 GLN B C 1
ATOM 3426 O O . GLN B 1 44 ? -9.808 36.029 -21.318 1.00 15.20 41 GLN B O 1
ATOM 3440 N N . ALA B 1 45 ? -11.805 35.454 -22.140 1.00 15.05 42 ALA B N 1
ATOM 3441 C CA . ALA B 1 45 ? -11.343 35.491 -23.527 1.00 14.50 42 ALA B CA 1
ATOM 3442 C C . ALA B 1 45 ? -10.855 36.879 -23.895 1.00 15.47 42 ALA B C 1
ATOM 3443 O O . ALA B 1 45 ? -9.827 37.019 -24.556 1.00 15.23 42 ALA B O 1
ATOM 3450 N N . LEU B 1 46 ? -11.595 37.899 -23.459 1.00 14.15 43 LEU B N 1
ATOM 3451 C CA . LEU B 1 46 ? -11.255 39.279 -23.788 1.00 13.65 43 LEU B CA 1
ATOM 3452 C C . LEU B 1 46 ? -10.025 39.757 -23.014 1.00 13.20 43 LEU B C 1
ATOM 3453 O O . LEU B 1 46 ? -9.191 40.492 -23.557 1.00 13.78 43 LEU B O 1
ATOM 3469 N N . TYR B 1 47 ? -9.901 39.353 -21.751 1.00 14.24 44 TYR B N 1
ATOM 3470 C CA . TYR B 1 47 ? -8.717 39.675 -20.966 1.00 13.79 44 TYR B CA 1
ATOM 3471 C C . TYR B 1 47 ? -7.490 39.144 -21.707 1.00 13.08 44 TYR B C 1
ATOM 3472 O O . TYR B 1 47 ? -6.509 39.869 -21.896 1.00 14.60 44 TYR B O 1
ATOM 3490 N N . LEU B 1 48 ? -7.538 37.881 -22.133 1.00 13.55 45 LEU B N 1
ATOM 3491 C CA . LEU B 1 48 ? -6.391 37.289 -22.802 1.00 15.42 45 LEU B CA 1
ATOM 3492 C C . LEU B 1 48 ? -6.085 38.030 -24.105 1.00 16.05 45 LEU B C 1
ATOM 3493 O O . LEU B 1 48 ? -4.928 38.218 -24.452 1.00 15.05 45 LEU B O 1
ATOM 3509 N N . GLN B 1 49 ? -7.120 38.424 -24.832 1.00 15.36 46 GLN B N 1
ATOM 3510 C CA . GLN B 1 49 ? -6.950 39.103 -26.117 1.00 14.19 46 GLN B CA 1
ATOM 3511 C C . GLN B 1 49 ? -6.379 40.515 -25.945 1.00 15.73 46 GLN B C 1
ATOM 3512 O O . GLN B 1 49 ? -5.431 40.898 -26.637 1.00 14.81 46 GLN B O 1
ATOM 3526 N N . TYR B 1 50 ? -6.941 41.282 -25.007 1.00 13.77 47 TYR B N 1
ATOM 3527 C CA . TYR B 1 50 ? -6.408 42.612 -24.706 1.00 14.28 47 TYR B CA 1
ATOM 3528 C C . TYR B 1 50 ? -4.957 42.524 -24.241 1.00 13.37 47 TYR B C 1
ATOM 3529 O O . TYR B 1 50 ? -4.140 43.375 -24.574 1.00 14.77 47 TYR B O 1
ATOM 3547 N N . GLN B 1 51 ? -4.645 41.517 -23.431 1.00 13.10 48 GLN B N 1
ATOM 3548 C CA . GLN B 1 51 ? -3.283 41.361 -22.914 1.00 13.34 48 GLN B CA 1
ATOM 3549 C C . GLN B 1 51 ? -2.325 41.019 -24.058 1.00 14.33 48 GLN B C 1
ATOM 3550 O O . GLN B 1 51 ? -1.223 41.548 -24.135 1.00 14.38 48 GLN B O 1
ATOM 3564 N N . LYS B 1 52 ? -2.756 40.133 -24.950 1.00 12.98 49 LYS B N 1
ATOM 3565 C CA . LYS B 1 52 ? -1.985 39.839 -26.151 1.00 13.19 49 LYS B CA 1
ATOM 3566 C C . LYS B 1 52 ? -1.709 41.119 -26.914 1.00 14.42 49 LYS B C 1
ATOM 3567 O O . LYS B 1 52 ? -0.589 41.370 -27.344 1.00 13.90 49 LYS B O 1
ATOM 3586 N N . HIS B 1 53 ? -2.759 41.912 -27.113 1.00 14.22 50 HIS B N 1
ATOM 3587 C CA . HIS B 1 53 ? -2.626 43.155 -27.854 1.00 13.28 50 HIS B CA 1
ATOM 3588 C C . HIS B 1 53 ? -1.658 44.108 -27.174 1.00 13.28 50 HIS B C 1
ATOM 3589 O O . HIS B 1 53 ? -0.839 44.739 -27.834 1.00 13.46 50 HIS B O 1
ATOM 3604 N N . HIS B 1 54 ? -1.718 44.190 -25.849 1.00 13.16 51 HIS B N 1
ATOM 3605 C CA . HIS B 1 54 ? -0.737 44.941 -25.079 1.00 12.50 51 HIS B CA 1
ATOM 3606 C C . HIS B 1 54 ? 0.696 44.480 -25.373 1.00 13.49 51 HIS B C 1
ATOM 3607 O O . HIS B 1 54 ? 1.585 45.309 -25.596 1.00 14.48 51 HIS B O 1
ATOM 3622 N N . PHE B 1 55 ? 0.918 43.163 -25.397 1.00 13.16 52 PHE B N 1
ATOM 3623 C CA . PHE B 1 55 ? 2.256 42.635 -25.652 1.00 13.46 52 PHE B CA 1
ATOM 3624 C C . PHE B 1 55 ? 2.756 42.945 -27.052 1.00 14.33 52 PHE B C 1
ATOM 3625 O O . PHE B 1 55 ? 3.940 43.236 -27.211 1.00 16.81 52 PHE B O 1
ATOM 3642 N N . VAL B 1 56 ? 1.889 42.861 -28.065 1.00 13.34 53 VAL B N 1
ATOM 3643 C CA . VAL B 1 56 ? 2.387 42.806 -29.449 1.00 13.51 53 VAL B CA 1
ATOM 3644 C C . VAL B 1 56 ? 2.161 44.085 -30.247 1.00 16.24 53 VAL B C 1
ATOM 3645 O O . VAL B 1 56 ? 2.762 44.240 -31.324 1.00 15.71 53 VAL B O 1
ATOM 3658 N N . VAL B 1 57 ? 1.355 45.014 -29.744 1.00 13.97 54 VAL B N 1
ATOM 3659 C CA . VAL B 1 57 ? 1.066 46.200 -30.550 1.00 14.30 54 VAL B CA 1
ATOM 3660 C C . VAL B 1 57 ? 2.343 47.029 -30.789 1.00 15.30 54 VAL B C 1
ATOM 3661 O O . VAL B 1 57 ? 3.201 47.177 -29.935 1.00 15.00 54 VAL B O 1
ATOM 3674 N N . GLU B 1 58 ? 2.471 47.502 -32.020 1.00 15.54 55 GLU B N 1
ATOM 3675 C CA . GLU B 1 58 ? 3.679 48.168 -32.476 1.00 14.37 55 GLU B CA 1
ATOM 3676 C C . GLU B 1 58 ? 3.282 49.250 -33.469 1.00 15.77 55 GLU B C 1
ATOM 3677 O O . GLU B 1 58 ? 2.110 49.369 -33.859 1.00 19.64 55 GLU B O 1
ATOM 3689 N N . GLY B 1 59 ? 4.248 50.059 -33.867 1.00 13.31 56 GLY B N 1
ATOM 3690 C CA . GLY B 1 59 ? 3.995 51.060 -34.875 1.00 14.31 56 GLY B CA 1
ATOM 3691 C C . GLY B 1 59 ? 3.814 52.436 -34.269 1.00 13.54 56 GLY B C 1
ATOM 3692 O O . GLY B 1 59 ? 4.112 52.683 -33.104 1.00 13.61 56 GLY B O 1
ATOM 3696 N N . SER B 1 60 ? 3.360 53.358 -35.101 1.00 14.16 57 SER B N 1
ATOM 3697 C CA . SER B 1 60 ? 3.513 54.765 -34.768 1.00 13.14 57 SER B CA 1
ATOM 3698 C C . SER B 1 60 ? 2.687 55.231 -33.577 1.00 14.09 57 SER B C 1
ATOM 3699 O O . SER B 1 60 ? 3.085 56.197 -32.922 1.00 15.28 57 SER B O 1
ATOM 3707 N N . GLU B 1 61 ? 1.555 54.577 -33.315 1.00 14.65 58 GLU B N 1
ATOM 3708 C CA . GLU B 1 61 ? 0.735 54.894 -32.141 1.00 13.89 58 GLU B CA 1
ATOM 3709 C C . GLU B 1 61 ? 0.794 53.805 -31.092 1.00 15.27 58 GLU B C 1
ATOM 3710 O O . GLU B 1 61 ? -0.096 53.706 -30.242 1.00 17.22 58 GLU B O 1
ATOM 3722 N N . PHE B 1 62 ? 1.855 53.014 -31.084 1.00 13.68 59 PHE B N 1
ATOM 3723 C CA . PHE B 1 62 ? 1.824 51.873 -30.174 1.00 14.35 59 PHE B CA 1
ATOM 3724 C C . PHE B 1 62 ? 1.860 52.289 -28.705 1.00 14.79 59 PHE B C 1
ATOM 3725 O O . PHE B 1 62 ? 1.333 51.551 -27.878 1.00 15.84 59 PHE B O 1
ATOM 3742 N N . TYR B 1 63 ? 2.463 53.435 -28.372 1.00 14.02 60 TYR B N 1
ATOM 3743 C CA . TYR B 1 63 ? 2.635 53.810 -26.975 1.00 14.70 60 TYR B CA 1
ATOM 3744 C C . TYR B 1 63 ? 1.255 54.024 -26.356 1.00 15.15 60 TYR B C 1
ATOM 3745 O O . TYR B 1 63 ? 0.961 53.487 -25.275 1.00 15.90 60 TYR B O 1
ATOM 3763 N N . SER B 1 64 ? 0.391 54.759 -27.048 1.00 13.09 61 SER B N 1
ATOM 3764 C CA A SER B 1 64 ? -0.960 54.952 -26.545 0.68 13.45 61 SER B CA 1
ATOM 3765 C CA B SER B 1 64 ? -0.975 54.971 -26.575 0.32 13.84 61 SER B CA 1
ATOM 3766 C C . SER B 1 64 ? -1.766 53.671 -26.531 1.00 14.58 61 SER B C 1
ATOM 3767 O O . SER B 1 64 ? -2.472 53.401 -25.569 1.00 16.40 61 SER B O 1
ATOM 3782 N N . LEU B 1 65 ? -1.667 52.880 -27.593 1.00 13.56 62 LEU B N 1
ATOM 3783 C CA . LEU B 1 65 ? -2.422 51.642 -27.667 1.00 14.64 62 LEU B CA 1
ATOM 3784 C C . LEU B 1 65 ? -1.980 50.669 -26.575 1.00 13.47 62 LEU B C 1
ATOM 3785 O O . LEU B 1 65 ? -2.820 50.011 -25.942 1.00 15.15 62 LEU B O 1
ATOM 3801 N N . HIS B 1 66 ? -0.674 50.588 -26.352 1.00 13.65 63 HIS B N 1
ATOM 3802 C CA . HIS B 1 66 ? -0.090 49.740 -25.301 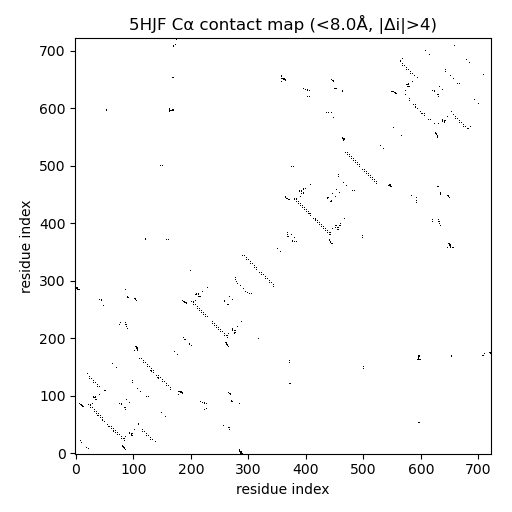1.00 14.03 63 HIS B CA 1
ATOM 3803 C C . HIS B 1 66 ? -0.727 50.079 -23.946 1.00 17.26 63 HIS B C 1
ATOM 3804 O O . HIS B 1 66 ? -1.169 49.186 -23.192 1.00 15.82 63 HIS B O 1
ATOM 3818 N N . GLU B 1 67 ? -0.818 51.374 -23.648 1.00 13.97 64 GLU B N 1
ATOM 3819 C CA . GLU B 1 67 ? -1.368 51.815 -22.364 1.00 15.06 64 GLU B CA 1
ATOM 3820 C C . GLU B 1 67 ? -2.857 51.484 -22.301 1.00 13.95 64 GLU B C 1
ATOM 3821 O O . GLU B 1 67 ? -3.338 50.931 -21.307 1.00 15.47 64 GLU B O 1
ATOM 3833 N N . PHE B 1 68 ? -3.578 51.803 -23.379 1.00 13.38 65 PHE B N 1
ATOM 3834 C CA . PHE B 1 68 ? -5.015 51.562 -23.435 1.00 13.64 65 PHE B CA 1
ATOM 3835 C C . PHE B 1 68 ? -5.340 50.083 -23.242 1.00 14.77 65 PHE B C 1
ATOM 3836 O O . PHE B 1 68 ? -6.259 49.723 -22.526 1.00 14.66 65 PHE B O 1
ATOM 3853 N N . PHE B 1 69 ? -4.583 49.214 -23.890 1.00 14.06 66 PHE B N 1
ATOM 3854 C CA . PHE B 1 69 ? -4.873 47.797 -23.772 1.00 14.33 66 PHE B CA 1
ATOM 3855 C C . PHE B 1 69 ? -4.632 47.304 -22.336 1.00 14.85 66 PHE B C 1
ATOM 3856 O O . PHE B 1 69 ? -5.350 46.421 -21.859 1.00 14.68 66 PHE B O 1
ATOM 3873 N N . ASN B 1 70 ? -3.614 47.859 -21.674 1.00 14.29 67 ASN B N 1
ATOM 3874 C CA . ASN B 1 70 ? -3.296 47.531 -20.275 1.00 16.77 67 ASN B CA 1
ATOM 3875 C C . ASN B 1 70 ? -4.449 47.975 -19.376 1.00 16.04 67 ASN B C 1
ATOM 3876 O O . ASN B 1 70 ? -4.971 47.180 -18.566 1.00 16.04 67 ASN B O 1
ATOM 3887 N N . GLU B 1 71 ? -4.896 49.219 -19.545 1.00 14.98 68 GLU B N 1
ATOM 3888 C CA . GLU B 1 71 ? -6.010 49.722 -18.756 1.00 15.61 68 GLU B CA 1
ATOM 3889 C C . GLU B 1 71 ? -7.223 48.834 -18.979 1.00 14.83 68 GLU B C 1
ATOM 3890 O O . GLU B 1 71 ? -7.959 48.510 -18.032 1.00 16.07 68 GLU B O 1
ATOM 3902 N N . SER B 1 72 ? -7.427 48.431 -20.229 1.00 14.06 69 SER B N 1
ATOM 3903 C CA . SER B 1 72 ? -8.621 47.686 -20.565 1.00 13.20 69 SER B CA 1
ATOM 3904 C C . SER B 1 72 ? -8.618 46.293 -19.942 1.00 13.41 69 SER B C 1
ATOM 3905 O O . SER B 1 72 ? -9.634 45.865 -19.396 1.00 14.56 69 SER B O 1
ATOM 3913 N N . TYR B 1 73 ? -7.497 45.566 -19.989 1.00 14.60 70 TYR B N 1
ATOM 3914 C CA . TYR B 1 73 ? -7.553 44.211 -19.463 1.00 13.30 70 TYR B CA 1
ATOM 3915 C C . TYR B 1 73 ? -7.583 44.270 -17.940 1.00 15.55 70 TYR B C 1
ATOM 3916 O O . TYR B 1 73 ? -8.192 43.396 -17.330 1.00 15.99 70 TYR B O 1
ATOM 3934 N N . ASN B 1 74 ? -7.023 45.316 -17.343 1.00 15.80 71 ASN B N 1
ATOM 3935 C CA . ASN B 1 74 ? -7.163 45.504 -15.901 1.00 17.91 71 ASN B CA 1
ATOM 3936 C C . ASN B 1 74 ? -8.626 45.687 -15.515 1.00 16.77 71 ASN B C 1
ATOM 3937 O O . ASN B 1 74 ? -9.085 45.116 -14.509 1.00 17.45 71 ASN B O 1
ATOM 3948 N N . GLN B 1 75 ? -9.361 46.481 -16.283 1.00 15.59 72 GLN B N 1
ATOM 3949 C CA . GLN B 1 75 ? -10.764 46.711 -15.983 1.00 14.06 72 GLN B CA 1
ATOM 3950 C C . GLN B 1 75 ? -11.572 45.429 -16.180 1.00 14.94 72 GLN B C 1
ATOM 3951 O O . GLN B 1 75 ? -12.473 45.113 -15.385 1.00 16.23 72 GLN B O 1
ATOM 3965 N N . VAL B 1 76 ? -11.259 44.685 -17.234 1.00 13.81 73 VAL B N 1
ATOM 3966 C CA . VAL B 1 76 ? -11.946 43.426 -17.495 1.00 12.38 73 VAL B CA 1
ATOM 3967 C C . VAL B 1 76 ? -11.700 42.452 -16.336 1.00 13.87 73 VAL B C 1
ATOM 3968 O O . VAL B 1 76 ? -12.595 41.715 -15.925 1.00 14.16 73 VAL B O 1
ATOM 3981 N N . GLN B 1 77 ? -10.477 42.434 -15.829 1.00 14.34 74 GLN B N 1
ATOM 3982 C CA . GLN B 1 77 ? -10.142 41.603 -14.676 1.00 15.23 74 GLN B CA 1
ATOM 3983 C C . GLN B 1 77 ? -10.997 41.973 -13.457 1.00 14.35 74 GLN B C 1
ATOM 3984 O O . GLN B 1 77 ? -11.375 41.107 -12.685 1.00 16.05 74 GLN B O 1
ATOM 3998 N N . ASP B 1 78 ? -11.276 43.257 -13.260 1.00 13.42 75 ASP B N 1
ATOM 3999 C CA . ASP B 1 78 ? -12.156 43.671 -12.171 1.00 14.24 75 ASP B CA 1
ATOM 4000 C C . ASP B 1 78 ? -13.574 43.134 -12.394 1.00 15.00 75 ASP B C 1
ATOM 4001 O O . ASP B 1 78 ? -14.224 42.686 -11.438 1.00 15.25 75 ASP B O 1
ATOM 4010 N N . HIS B 1 79 ? -14.073 43.197 -13.634 1.00 13.35 76 HIS B N 1
ATOM 4011 C CA . HIS B 1 79 ? -15.393 42.614 -13.943 1.00 12.95 76 HIS B CA 1
ATOM 4012 C C . HIS B 1 79 ? -15.428 41.120 -13.587 1.00 13.33 76 HIS B C 1
ATOM 4013 O O . HIS B 1 79 ? -16.365 40.637 -12.962 1.00 15.99 76 HIS B O 1
ATOM 4027 N N . ILE B 1 80 ? -14.390 40.398 -13.998 1.00 13.91 77 ILE B N 1
ATOM 4028 C CA . ILE B 1 80 ? -14.263 38.976 -13.706 1.00 15.84 77 ILE B CA 1
ATOM 4029 C C . ILE B 1 80 ? -14.314 38.700 -12.209 1.00 15.09 77 ILE B C 1
ATOM 4030 O O . ILE B 1 80 ? -15.010 37.793 -11.761 1.00 15.67 77 ILE B O 1
ATOM 4046 N N . HIS B 1 81 ? -13.564 39.471 -11.432 1.00 14.02 78 HIS B N 1
ATOM 4047 C CA . HIS B 1 81 ? -13.562 39.279 -10.003 1.00 14.96 78 HIS B CA 1
ATOM 4048 C C . HIS B 1 81 ? -14.959 39.448 -9.419 1.00 13.89 78 HIS B C 1
ATOM 4049 O O . HIS B 1 81 ?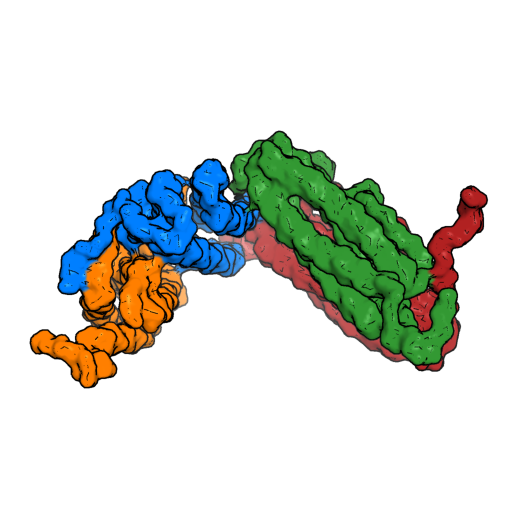 -15.401 38.649 -8.598 1.00 15.43 78 HIS B O 1
ATOM 4063 N N . GLU B 1 82 ? -15.653 40.506 -9.817 1.00 15.06 79 GLU B N 1
ATOM 4064 C CA . GLU B 1 82 ? -16.990 40.744 -9.282 1.00 14.54 79 GLU B CA 1
ATOM 4065 C C . GLU B 1 82 ? -17.968 39.636 -9.665 1.00 14.84 79 GLU B C 1
ATOM 4066 O O . GLU B 1 82 ? -18.771 39.181 -8.827 1.00 16.56 79 GLU B O 1
ATOM 4078 N N . ILE B 1 83 ? -17.899 39.200 -10.926 1.00 14.31 80 ILE B N 1
ATOM 4079 C CA . ILE B 1 83 ? -18.807 38.169 -11.408 1.00 13.62 80 ILE B CA 1
ATOM 4080 C C . ILE B 1 83 ? -18.543 36.839 -10.697 1.00 14.45 80 ILE B C 1
ATOM 4081 O O . ILE B 1 83 ? -19.472 36.162 -10.245 1.00 16.02 80 ILE B O 1
ATOM 4097 N N . GLY B 1 84 ? -17.285 36.422 -10.615 1.00 15.49 81 GLY B N 1
ATOM 4098 C CA . GLY B 1 84 ? -16.984 35.138 -10.001 1.00 15.44 81 GLY B CA 1
ATOM 4099 C C . GLY B 1 84 ? -17.408 35.074 -8.549 1.00 16.61 81 GLY B C 1
ATOM 4100 O O . GLY B 1 84 ? -17.949 34.061 -8.067 1.00 16.02 81 GLY B O 1
ATOM 4104 N N . GLU B 1 85 ? -17.173 36.159 -7.828 1.00 15.36 82 GLU B N 1
ATOM 4105 C CA . GLU B 1 85 ? -17.546 36.193 -6.417 1.00 16.01 82 GLU B CA 1
ATOM 4106 C C . GLU B 1 85 ? -19.053 36.081 -6.275 1.00 16.15 82 GLU B C 1
ATOM 4107 O O . GLU B 1 85 ? -19.541 35.340 -5.412 1.00 16.40 82 GLU B O 1
ATOM 4119 N N . ARG B 1 86 ? -19.795 36.806 -7.114 1.00 16.29 83 ARG B N 1
ATOM 4120 C CA . ARG B 1 86 ? -21.255 36.783 -6.972 1.00 14.64 83 ARG B CA 1
ATOM 4121 C C . ARG B 1 86 ? -21.831 35.440 -7.425 1.00 15.36 83 ARG B C 1
ATOM 4122 O O . ARG B 1 86 ? -22.763 34.910 -6.787 1.00 15.46 83 ARG B O 1
ATOM 4143 N N . LEU B 1 87 ? -21.291 34.889 -8.510 1.00 14.46 84 LEU B N 1
ATOM 4144 C CA . LEU B 1 87 ? -21.748 33.601 -9.039 1.00 16.62 84 LEU B CA 1
ATOM 4145 C C . LEU B 1 87 ? -21.606 32.535 -7.953 1.00 15.06 84 LEU B C 1
ATOM 4146 O O . LEU B 1 87 ? -22.543 31.759 -7.686 1.00 15.38 84 LEU B O 1
ATOM 4162 N N . ASP B 1 88 ? -20.450 32.502 -7.292 1.00 15.05 85 ASP B N 1
ATOM 4163 C CA . ASP B 1 88 ? -20.243 31.571 -6.196 1.00 16.34 85 ASP B CA 1
ATOM 4164 C C . ASP B 1 88 ? -21.203 31.865 -5.034 1.00 15.95 85 ASP B C 1
ATOM 4165 O O . ASP B 1 88 ? -21.742 30.930 -4.440 1.00 16.93 85 ASP B O 1
ATOM 4174 N N . GLY B 1 89 ? -21.413 33.147 -4.709 1.00 16.16 86 GLY B N 1
ATOM 4175 C CA . GLY B 1 89 ? -22.282 33.515 -3.595 1.00 15.55 86 GLY B CA 1
ATOM 4176 C C . GLY B 1 89 ? -23.691 33.003 -3.783 1.00 17.14 86 GLY B C 1
ATOM 4177 O O . GLY B 1 89 ? -24.346 32.596 -2.814 1.00 18.05 86 GLY B O 1
ATOM 4181 N N . LEU B 1 90 ? -24.157 33.040 -5.031 1.00 16.22 87 LEU B N 1
ATOM 4182 C CA . LEU B 1 90 ? -25.501 32.588 -5.387 1.00 16.96 87 LEU B CA 1
ATOM 4183 C C . LEU B 1 90 ? -25.618 31.072 -5.540 1.00 16.27 87 LEU B C 1
ATOM 4184 O O . LEU B 1 90 ? -26.690 30.578 -5.900 1.00 19.39 87 LEU B O 1
ATOM 4200 N N . GLY B 1 91 ? -24.544 30.339 -5.249 1.00 17.00 88 GLY B N 1
ATOM 4201 C CA . GLY B 1 91 ? -24.600 28.878 -5.225 1.00 19.34 88 GLY B CA 1
ATOM 4202 C C . GLY B 1 91 ? -24.124 28.223 -6.513 1.00 20.51 88 GLY B C 1
ATOM 4203 O O . GLY B 1 91 ? -24.226 27.009 -6.664 1.00 19.64 88 GLY B O 1
ATOM 4207 N N . GLY B 1 92 ? -23.581 29.021 -7.430 1.00 16.98 89 GLY B N 1
ATOM 4208 C CA . GLY B 1 92 ? -23.101 28.494 -8.699 1.00 17.12 89 GLY B CA 1
ATOM 4209 C C . GLY B 1 92 ? -21.646 28.075 -8.620 1.00 19.14 89 GLY B C 1
ATOM 4210 O O . GLY B 1 92 ? -20.930 28.437 -7.675 1.00 19.65 89 GLY B O 1
ATOM 4214 N N . VAL B 1 93 ? -21.207 27.336 -9.638 1.00 16.97 90 VAL B N 1
ATOM 4215 C CA . VAL B 1 93 ? -19.838 26.854 -9.730 1.00 19.15 90 VAL B CA 1
ATOM 4216 C C . VAL B 1 93 ? -19.178 27.561 -10.913 1.00 17.55 90 VAL B C 1
ATOM 4217 O O . VAL B 1 93 ? -19.618 27.404 -12.058 1.00 17.98 90 VAL B O 1
ATOM 4230 N N . PRO B 1 94 ? -18.136 28.366 -10.656 1.00 15.82 91 PRO B N 1
ATOM 4231 C CA . PRO B 1 94 ? -17.534 29.135 -11.753 1.00 15.85 91 PRO B CA 1
ATOM 4232 C C . PRO B 1 94 ? -16.641 28.310 -12.665 1.00 17.47 91 PRO B C 1
ATOM 4233 O O . PRO B 1 94 ? -15.900 27.450 -12.202 1.00 18.76 91 PRO B O 1
ATOM 4244 N N . VAL B 1 95 ? -16.714 28.622 -13.955 1.00 16.63 92 VAL B N 1
ATOM 4245 C CA . VAL B 1 95 ? -15.872 28.026 -14.984 1.00 16.73 92 VAL B CA 1
ATOM 4246 C C . VAL B 1 95 ? -14.434 28.478 -14.841 1.00 16.13 92 VAL B C 1
ATOM 4247 O O . VAL B 1 95 ? -14.181 29.638 -14.513 1.00 17.18 92 VAL B O 1
ATOM 4260 N N . ALA B 1 96 ? -13.495 27.565 -15.086 1.00 16.23 93 ALA B N 1
ATOM 4261 C CA . ALA B 1 96 ? -12.083 27.912 -14.989 1.00 17.24 93 ALA B CA 1
ATOM 4262 C C . ALA B 1 96 ? -11.173 27.146 -15.949 1.00 18.21 93 ALA B C 1
ATOM 4263 O O . ALA B 1 96 ? -9.994 27.484 -16.038 1.00 21.10 93 ALA B O 1
ATOM 4270 N N . THR B 1 97 ? -11.667 26.126 -16.648 1.00 16.73 94 THR B N 1
ATOM 4271 C CA . THR B 1 97 ? -10.764 25.377 -17.536 1.00 17.08 94 THR B CA 1
ATOM 4272 C C . THR B 1 97 ? -10.778 25.932 -18.965 1.00 20.94 94 THR B C 1
ATOM 4273 O O . THR B 1 97 ? -11.782 26.436 -19.454 1.00 18.20 94 THR B O 1
ATOM 4284 N N . PHE B 1 98 ? -9.633 25.824 -19.629 1.00 18.28 95 PHE B N 1
ATOM 4285 C CA . PHE B 1 98 ? -9.500 26.324 -20.991 1.00 18.10 95 PHE B CA 1
ATOM 4286 C C . PHE B 1 98 ? -10.612 25.799 -21.918 1.00 17.93 95 PHE B C 1
ATOM 4287 O O . PHE B 1 98 ? -11.191 26.569 -22.681 1.00 18.00 95 PHE B O 1
ATOM 4304 N N . SER B 1 99 ? -10.895 24.504 -21.841 1.00 19.88 96 SER B N 1
ATOM 4305 C CA . SER B 1 99 ? -11.882 23.899 -22.735 1.00 22.08 96 SER B CA 1
ATOM 4306 C C . SER B 1 99 ? -13.279 24.474 -22.515 1.00 19.89 96 SER B C 1
ATOM 4307 O O . SER B 1 99 ? -13.995 24.763 -23.479 1.00 21.14 96 SER B O 1
ATOM 4315 N N . LYS B 1 100 ? -13.677 24.629 -21.258 1.00 18.39 97 LYS B N 1
ATOM 4316 C CA . LYS B 1 100 ? -15.012 25.114 -20.959 1.00 18.42 97 LYS B CA 1
ATOM 4317 C C . LYS B 1 100 ? -15.117 26.606 -21.243 1.00 16.56 97 LYS B C 1
ATOM 4318 O O . LYS B 1 100 ? -16.164 27.093 -21.668 1.00 18.50 97 LYS B O 1
ATOM 4337 N N . LEU B 1 101 ? -14.049 27.349 -20.974 1.00 16.13 98 LEU B N 1
ATOM 4338 C CA . LEU B 1 101 ? -14.044 28.766 -21.296 1.00 15.55 98 LEU B CA 1
ATOM 4339 C C . LEU B 1 101 ? -14.286 28.948 -22.800 1.00 15.59 98 LEU B C 1
ATOM 4340 O O . LEU B 1 101 ? -15.066 29.826 -23.213 1.00 15.88 98 LEU B O 1
ATOM 4356 N N . ALA B 1 102 ? -13.624 28.119 -23.605 1.00 16.01 99 ALA B N 1
ATOM 4357 C CA . ALA B 1 102 ? -13.751 28.208 -25.055 1.00 17.30 99 ALA B CA 1
ATOM 4358 C C . ALA B 1 102 ? -15.170 27.868 -25.487 1.00 18.66 99 ALA B C 1
ATOM 4359 O O . ALA B 1 102 ? -15.677 28.432 -26.456 1.00 19.22 99 ALA B O 1
ATOM 4366 N N . GLU B 1 103 ? -15.798 26.957 -24.759 1.00 17.30 100 GLU B N 1
ATOM 4367 C CA . GLU B 1 103 ? -17.168 26.543 -25.054 1.00 18.01 100 GLU B CA 1
ATOM 4368 C C . GLU B 1 103 ? -18.173 27.654 -24.767 1.00 20.81 100 GLU B C 1
ATOM 4369 O O . GLU B 1 103 ? -19.146 27.809 -25.505 1.00 23.83 100 GLU B O 1
ATOM 4381 N N . LEU B 1 104 ? -17.937 28.430 -23.711 1.00 16.79 101 LEU B N 1
ATOM 4382 C CA . LEU B 1 104 ? -18.925 29.378 -23.201 1.00 17.34 101 LEU B CA 1
ATOM 4383 C C . LEU B 1 104 ? -18.759 30.809 -23.695 1.00 19.65 101 LEU B C 1
ATOM 4384 O O . LEU B 1 104 ? -19.712 31.589 -23.638 1.00 20.56 101 LEU B O 1
ATOM 4400 N N . THR B 1 105 ? -17.572 31.179 -24.167 1.00 18.18 102 THR B N 1
ATOM 4401 C CA . THR B 1 105 ? -17.364 32.554 -24.595 1.00 16.97 102 THR B CA 1
ATOM 4402 C C . THR B 1 105 ? -18.309 32.941 -25.727 1.00 18.27 102 THR B C 1
ATOM 4403 O O . THR B 1 105 ? -18.589 32.138 -26.640 1.00 19.86 102 THR B O 1
ATOM 4414 N N . CYS B 1 106 ? -18.813 34.169 -25.654 1.00 15.84 103 CYS B N 1
ATOM 4415 C CA A CYS B 1 106 ? -19.784 34.636 -26.641 0.67 16.88 103 CYS B CA 1
ATOM 4416 C CA B CYS B 1 106 ? -19.761 34.703 -26.635 0.33 17.38 103 CYS B CA 1
ATOM 4417 C C . CYS B 1 106 ? -19.130 35.222 -27.896 1.00 19.64 103 CYS B C 1
ATOM 4418 O O . CYS B 1 106 ? -19.837 35.647 -28.804 1.00 19.61 103 CYS B O 1
ATOM 4433 N N . PHE B 1 107 ? -17.801 35.209 -27.961 1.00 17.50 104 PHE B N 1
ATOM 4434 C CA . PHE B 1 107 ? -17.095 35.631 -29.178 1.00 17.04 104 PHE B CA 1
ATOM 4435 C C . PHE B 1 107 ? -15.880 34.737 -29.330 1.00 17.12 104 PHE B C 1
ATOM 4436 O O . PHE B 1 107 ? -15.401 34.172 -28.339 1.00 17.52 104 PHE B O 1
ATOM 4453 N N . GLU B 1 108 ? -15.396 34.625 -30.560 1.00 18.50 105 GLU B N 1
ATOM 4454 C CA . GLU B 1 108 ? -14.218 33.823 -30.850 1.00 19.06 105 GLU B CA 1
ATOM 4455 C C . GLU B 1 108 ? -12.948 34.664 -30.741 1.00 16.92 105 GLU B C 1
ATOM 4456 O O . GLU B 1 108 ? -12.826 35.731 -31.357 1.00 18.14 105 GLU B O 1
ATOM 4468 N N . GLN B 1 109 ? -12.005 34.201 -29.925 1.00 20.40 106 GLN B N 1
ATOM 4469 C CA . GLN B 1 109 ? -10.739 34.898 -29.812 1.00 20.61 106 GLN B CA 1
ATOM 4470 C C . GLN B 1 109 ? -10.057 35.018 -31.155 1.00 17.26 106 GLN B C 1
ATOM 4471 O O . GLN B 1 109 ? -10.162 34.148 -32.018 1.00 18.14 106 GLN B O 1
ATOM 4485 N N . GLU B 1 110 ? -9.336 36.121 -31.289 1.00 17.80 107 GLU B N 1
ATOM 4486 C CA . GLU B 1 110 ? -8.370 36.300 -32.354 1.00 16.76 107 GLU B CA 1
ATOM 4487 C C . GLU B 1 110 ? -7.435 35.107 -32.469 1.00 16.42 107 GLU B C 1
ATOM 4488 O O . GLU B 1 110 ? -6.959 34.587 -31.461 1.00 20.10 107 GLU B O 1
ATOM 4500 N N . SER B 1 111 ? -7.157 34.694 -33.698 1.00 16.87 108 SER B N 1
ATOM 4501 C CA . SER B 1 111 ? -6.279 33.574 -33.953 1.00 18.55 108 SER B CA 1
ATOM 4502 C C . SER B 1 111 ? -4.865 33.880 -33.512 1.00 16.37 108 SER B C 1
ATOM 4503 O O . SER B 1 111 ? -4.473 35.046 -33.430 1.00 16.75 108 SER B O 1
ATOM 4511 N N . GLU B 1 112 ? -4.092 32.834 -33.253 1.00 16.70 109 GLU B N 1
ATOM 4512 C CA . GLU B 1 112 ? -2.689 33.037 -32.905 1.00 18.40 109 GLU B CA 1
ATOM 4513 C C . GLU B 1 112 ? -1.964 33.693 -34.077 1.00 19.46 109 GLU B C 1
ATOM 4514 O O . GLU B 1 112 ? -2.290 33.478 -35.251 1.00 20.74 109 GLU B O 1
ATOM 4526 N N . GLY B 1 113 ? -0.966 34.490 -33.741 1.00 17.22 110 GLY B N 1
ATOM 4527 C CA . GLY B 1 113 ? -0.245 35.296 -34.704 1.00 15.93 110 GLY B CA 1
ATOM 4528 C C . GLY B 1 113 ? -0.409 36.764 -34.334 1.00 17.44 110 GLY B C 1
ATOM 4529 O O . GLY B 1 113 ? -1.117 37.116 -33.400 1.00 18.12 110 GLY B O 1
ATOM 4533 N N . VAL B 1 114 ? 0.238 37.632 -35.090 1.00 16.19 111 VAL B N 1
ATOM 4534 C CA . VAL B 1 114 ? 0.128 39.065 -34.874 1.00 14.99 111 VAL B CA 1
ATOM 4535 C C . VAL B 1 114 ? -0.524 39.720 -36.072 1.00 17.31 111 VAL B C 1
ATOM 4536 O O . VAL B 1 114 ? -0.098 39.534 -37.220 1.00 17.05 111 VAL B O 1
ATOM 4549 N N . TYR B 1 115 ? -1.582 40.470 -35.778 1.00 15.61 112 TYR B N 1
ATOM 4550 C CA . TYR B 1 115 ? -2.291 41.266 -36.764 1.00 14.59 112 TYR B CA 1
ATOM 4551 C C . TYR B 1 115 ? -1.905 42.728 -36.652 1.00 14.69 112 TYR B C 1
ATOM 4552 O O . TYR B 1 115 ? -1.182 43.115 -35.749 1.00 17.56 112 TYR B O 1
ATOM 4570 N N . SER B 1 116 ? -2.384 43.540 -37.590 1.00 15.05 113 SER B N 1
ATOM 4571 C CA . SER B 1 116 ? -2.132 44.978 -37.530 1.00 14.38 113 SER B CA 1
ATOM 4572 C C . SER B 1 116 ? -2.843 45.652 -36.365 1.00 15.10 113 SER B C 1
ATOM 4573 O O . SER B 1 116 ? -3.821 45.111 -35.815 1.00 15.24 113 SER B O 1
ATOM 4581 N N . SER B 1 117 ? -2.413 46.866 -36.031 1.00 15.05 114 SER B N 1
ATOM 4582 C CA . SER B 1 117 ? -3.028 47.571 -34.913 1.00 14.35 114 SER B CA 1
ATOM 4583 C C . SER B 1 117 ? -4.499 47.836 -35.211 1.00 13.80 114 SER B C 1
ATOM 4584 O O . SER B 1 117 ? -5.330 47.665 -34.324 1.00 14.68 114 SER B O 1
ATOM 4592 N N . ARG B 1 118 ? -4.841 48.213 -36.439 1.00 15.38 115 ARG B N 1
ATOM 4593 C CA . ARG B 1 118 ? -6.235 48.451 -36.767 1.00 14.82 115 ARG B CA 1
ATOM 4594 C C . ARG B 1 118 ? -7.058 47.163 -36.613 1.00 15.45 115 ARG B C 1
ATOM 4595 O O . ARG B 1 118 ? -8.148 47.184 -36.056 1.00 15.29 115 ARG B O 1
ATOM 4616 N N . GLN B 1 119 ? -6.532 46.032 -37.084 1.00 13.71 116 GLN B N 1
ATOM 4617 C CA . GLN B 1 119 ? -7.281 44.785 -36.967 1.00 15.34 116 GLN B CA 1
ATOM 4618 C C . GLN B 1 119 ? -7.456 44.372 -35.493 1.00 14.10 116 GLN B C 1
ATOM 4619 O O . GLN B 1 119 ? -8.528 43.895 -35.104 1.00 14.97 116 GLN B O 1
ATOM 4633 N N . MET B 1 120 ? -6.423 44.564 -34.672 1.00 13.92 117 MET B N 1
ATOM 4634 C CA . MET B 1 120 ? -6.540 44.265 -33.243 1.00 12.81 117 MET B CA 1
ATOM 4635 C C . MET B 1 120 ? -7.672 45.089 -32.611 1.00 14.74 117 MET B C 1
ATOM 4636 O O . MET B 1 120 ? -8.514 44.545 -31.896 1.00 14.15 117 MET B O 1
ATOM 4650 N N . VAL B 1 121 ? -7.696 46.389 -32.895 1.00 13.36 118 VAL B N 1
ATOM 4651 C CA . VAL B 1 121 ? -8.729 47.273 -32.351 1.00 12.45 118 VAL B CA 1
ATOM 4652 C C . VAL B 1 121 ? -10.130 46.841 -32.859 1.00 14.20 118 VAL B C 1
ATOM 4653 O O . VAL B 1 121 ? -11.090 46.797 -32.081 1.00 14.45 118 VAL B O 1
ATOM 4666 N N . GLU B 1 122 ? -10.259 46.513 -34.141 1.00 14.87 119 GLU B N 1
ATOM 4667 C CA . GLU B 1 122 ? -11.523 46.005 -34.694 1.00 14.70 119 GLU B CA 1
ATOM 4668 C C . GLU B 1 122 ? -11.941 44.730 -33.970 1.00 13.59 119 GLU B C 1
ATOM 4669 O O . GLU B 1 122 ? -13.123 44.561 -33.618 1.00 14.72 119 GLU B O 1
ATOM 4681 N N . ASN B 1 123 ? -10.990 43.824 -33.736 1.00 14.38 120 ASN B N 1
ATOM 4682 C CA . ASN B 1 123 ? -11.327 42.590 -33.056 1.00 13.35 120 ASN B CA 1
ATOM 4683 C C . ASN B 1 123 ? -11.798 42.810 -31.624 1.00 15.76 120 ASN B C 1
ATOM 4684 O O . ASN B 1 123 ? -12.736 42.147 -31.166 1.00 15.83 120 ASN B O 1
ATOM 4695 N N . ASP B 1 124 ? -11.161 43.737 -30.913 1.00 14.38 121 ASP B N 1
ATOM 4696 C CA . ASP B 1 124 ? -11.549 44.056 -29.546 1.00 14.51 121 ASP B CA 1
ATOM 4697 C C . ASP B 1 124 ? -12.932 44.707 -29.548 1.00 13.38 121 ASP B C 1
ATOM 4698 O O . ASP B 1 124 ? -13.764 44.420 -28.682 1.00 13.19 121 ASP B O 1
ATOM 4707 N N . LEU B 1 125 ? -13.202 45.560 -30.531 1.00 13.60 122 LEU B N 1
ATOM 4708 C C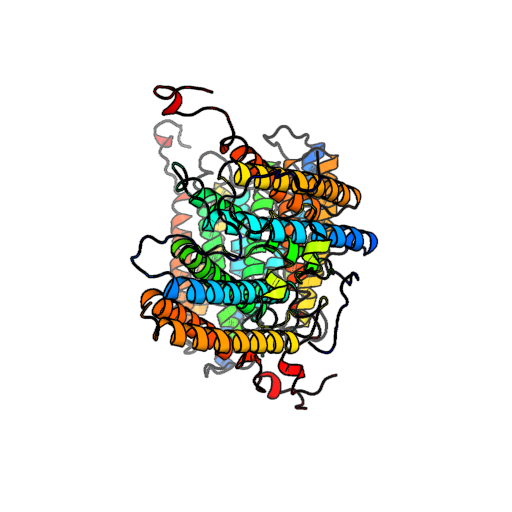A . LEU B 1 125 ? -14.522 46.201 -30.579 1.00 14.89 122 LEU B CA 1
ATOM 4709 C C . LEU B 1 125 ? -15.628 45.171 -30.811 1.00 13.87 122 LEU B C 1
ATOM 4710 O O . LEU B 1 125 ? -16.674 45.218 -30.167 1.00 15.63 122 LEU B O 1
ATOM 4726 N N . ALA B 1 126 ? -15.412 44.227 -31.711 1.00 13.82 123 ALA B N 1
ATOM 4727 C CA . ALA B 1 126 ? -16.420 43.218 -31.982 1.00 15.38 123 ALA B CA 1
ATOM 4728 C C . ALA B 1 126 ? -16.659 42.364 -30.745 1.00 14.78 123 ALA B C 1
ATOM 4729 O O . ALA B 1 126 ? -17.777 41.925 -30.485 1.00 15.63 123 ALA B O 1
ATOM 4736 N N . ALA B 1 127 ? -15.593 42.113 -29.993 1.00 14.25 124 ALA B N 1
ATOM 4737 C CA . ALA B 1 127 ? -15.695 41.338 -28.746 1.00 15.66 124 ALA B CA 1
ATOM 4738 C C . ALA B 1 127 ? -16.536 42.098 -27.716 1.00 14.69 124 ALA B C 1
ATOM 4739 O O . ALA B 1 127 ? -17.457 41.542 -27.110 1.00 14.97 124 ALA B O 1
ATOM 4746 N N . GLU B 1 128 ? -16.227 43.374 -27.505 1.00 13.75 125 GLU B N 1
ATOM 4747 C CA . GLU B 1 128 ? -17.009 44.191 -26.564 1.00 13.02 125 GLU B CA 1
ATOM 4748 C C . GLU B 1 128 ? -18.476 44.213 -26.975 1.00 14.04 125 GLU B C 1
ATOM 4749 O O . GLU B 1 128 ? -19.377 44.157 -26.129 1.00 14.86 125 GLU B O 1
ATOM 4761 N N . GLN B 1 129 ? -18.728 44.311 -28.278 1.00 13.58 126 GLN B N 1
ATOM 4762 C CA . GLN B 1 129 ? -20.102 44.358 -28.754 1.00 14.28 126 GLN B CA 1
ATOM 4763 C C . GLN B 1 129 ? -20.845 43.050 -28.475 1.00 15.94 126 GLN B C 1
ATOM 4764 O O . GLN B 1 129 ? -22.011 43.074 -28.102 1.00 15.98 126 GLN B O 1
ATOM 4778 N N . ALA B 1 130 ? -20.186 41.913 -28.652 1.00 14.37 127 ALA B N 1
ATOM 4779 C CA . ALA B 1 130 ? -20.807 40.636 -28.308 1.00 16.51 127 ALA B CA 1
ATOM 4780 C C . ALA B 1 130 ? -21.154 40.597 -26.823 1.00 17.01 127 ALA B C 1
ATOM 4781 O O . ALA B 1 130 ? -22.248 40.158 -26.420 1.00 16.56 127 ALA B O 1
ATOM 4788 N N . ILE B 1 131 ? -20.218 41.072 -26.008 1.00 13.94 128 ILE B N 1
ATOM 4789 C CA . ILE B 1 131 ? -20.407 41.058 -24.564 1.00 13.29 128 ILE B CA 1
ATOM 4790 C C . ILE B 1 131 ? -21.528 42.019 -24.148 1.00 14.62 128 ILE B C 1
ATOM 4791 O O . ILE B 1 131 ? -22.338 41.713 -23.256 1.00 16.38 128 ILE B O 1
ATOM 4802 N N . ILE B 1 132 ? -21.604 43.179 -24.796 1.00 13.98 129 ILE B N 1
ATOM 4803 C CA . ILE B 1 132 ? -22.681 44.128 -24.513 1.00 13.76 129 ILE B CA 1
ATOM 4804 C C . ILE B 1 132 ? -24.043 43.465 -24.719 1.00 15.45 129 ILE B C 1
ATOM 4805 O O . ILE B 1 132 ? -24.955 43.611 -23.893 1.00 16.12 129 ILE B O 1
ATOM 4816 N N . GLY B 1 133 ? -24.180 42.702 -25.799 1.00 15.26 130 GLY B N 1
ATOM 4817 C CA . GLY B 1 133 ? -25.433 42.033 -26.083 1.00 17.03 130 GLY B CA 1
ATOM 4818 C C . GLY B 1 133 ? -25.838 41.071 -24.982 1.00 16.40 130 GLY B C 1
ATOM 4819 O O . GLY B 1 133 ? -26.993 41.071 -24.541 1.00 18.49 130 GLY B O 1
ATOM 4823 N N . VAL B 1 134 ? -24.880 40.278 -24.503 1.00 15.84 131 VAL B N 1
ATOM 4824 C CA . VAL B 1 134 ? -25.179 39.292 -23.466 1.00 15.83 131 VAL B CA 1
ATOM 4825 C C . VAL B 1 134 ? -25.474 39.972 -22.139 1.00 15.88 131 VAL B C 1
ATOM 4826 O O . VAL B 1 134 ? -26.396 39.587 -21.427 1.00 18.11 131 VAL B O 1
ATOM 4839 N N . ILE B 1 135 ? -24.697 40.992 -21.792 1.00 15.22 132 ILE B N 1
ATOM 4840 C CA . ILE B 1 135 ? -24.946 41.702 -20.534 1.00 15.08 132 ILE B CA 1
ATOM 4841 C C . ILE B 1 135 ? -26.360 42.301 -20.523 1.00 16.36 132 ILE B C 1
ATOM 4842 O O . ILE B 1 135 ? -27.074 42.196 -19.529 1.00 16.31 132 ILE B O 1
ATOM 4858 N N . ARG B 1 136 ? -26.772 42.922 -21.623 1.00 14.61 133 ARG B N 1
ATOM 4859 C CA . ARG B 1 136 ? -28.120 43.458 -21.691 1.00 16.41 133 ARG B CA 1
ATOM 4860 C C . ARG B 1 136 ? -29.179 42.363 -21.501 1.00 16.25 133 ARG B C 1
ATOM 4861 O O . ARG B 1 136 ? -30.141 42.562 -20.767 1.00 18.33 133 ARG B O 1
ATOM 4882 N N . ARG B 1 137 ? -29.005 41.206 -22.137 1.00 17.37 134 ARG B N 1
ATOM 4883 C CA . ARG B 1 137 ? -29.984 40.131 -21.968 1.00 16.18 134 ARG B CA 1
ATOM 4884 C C . ARG B 1 137 ? -29.982 39.633 -20.517 1.00 17.21 134 ARG B C 1
ATOM 4885 O O . ARG B 1 137 ? -31.037 39.393 -19.932 1.00 17.39 134 ARG B O 1
ATOM 4906 N N . GLN B 1 138 ? -28.808 39.515 -19.921 1.00 16.71 135 GLN B N 1
ATOM 4907 C CA . GLN B 1 138 ? -28.736 38.995 -18.566 1.00 17.20 135 GLN B CA 1
ATOM 4908 C C . GLN B 1 138 ? -29.243 40.009 -17.544 1.00 17.77 135 GLN B C 1
ATOM 4909 O O . GLN B 1 138 ? -29.840 39.621 -16.553 1.00 16.60 135 GLN B O 1
ATOM 4923 N N . ALA B 1 139 ? -29.018 41.301 -17.774 1.00 17.47 136 ALA B N 1
ATOM 4924 C CA . ALA B 1 139 ? -29.592 42.325 -16.904 1.00 15.66 136 ALA B CA 1
ATOM 4925 C C . ALA B 1 139 ? -31.125 42.332 -16.970 1.00 15.91 136 ALA B C 1
ATOM 4926 O O . ALA B 1 139 ? -31.793 42.447 -15.953 1.00 17.96 136 ALA B O 1
ATOM 4933 N N . ALA B 1 140 ? -31.678 42.209 -18.172 1.00 16.68 137 ALA B N 1
ATOM 4934 C CA . ALA B 1 140 ? -33.133 42.142 -18.313 1.00 19.42 137 ALA B CA 1
ATOM 4935 C C . ALA B 1 140 ? -33.687 40.916 -17.584 1.00 18.22 137 ALA B C 1
ATOM 4936 O O . ALA B 1 140 ? -34.734 40.976 -16.929 1.00 19.69 137 ALA B O 1
ATOM 4943 N N . GLN B 1 141 ? -32.978 39.800 -17.695 1.00 17.27 138 GLN B N 1
ATOM 4944 C CA . GLN B 1 141 ? -33.405 38.587 -17.000 1.00 17.20 138 GLN B CA 1
ATOM 4945 C C . GLN B 1 141 ? -33.406 38.784 -15.488 1.00 17.98 138 GLN B C 1
ATOM 4946 O O . GLN B 1 141 ? -34.368 38.425 -14.812 1.00 18.76 138 GLN B O 1
ATOM 4960 N N . ALA B 1 142 ? -32.315 39.325 -14.955 1.00 16.75 139 ALA B N 1
ATOM 4961 C CA . ALA B 1 142 ? -32.193 39.551 -13.519 1.00 17.24 139 ALA B CA 1
ATOM 4962 C C . ALA B 1 142 ? -33.336 40.438 -13.015 1.00 18.34 139 ALA B C 1
ATOM 4963 O O . ALA B 1 142 ? -33.940 40.156 -11.985 1.00 19.08 139 ALA B O 1
ATOM 4970 N N . GLU B 1 143 ? -33.629 41.493 -13.769 1.00 19.07 140 GLU B N 1
ATOM 4971 C CA . GLU B 1 143 ? -34.720 42.402 -13.457 1.00 19.30 140 GLU B CA 1
ATOM 4972 C C . GLU B 1 143 ? -36.043 41.648 -13.382 1.00 20.81 140 GLU B C 1
ATOM 4973 O O . GLU B 1 143 ? -36.782 41.773 -12.405 1.00 22.66 140 GLU B O 1
ATOM 4985 N N . SER B 1 144 ? -36.322 40.843 -14.406 1.00 20.59 141 SER B N 1
ATOM 4986 C CA A SER B 1 144 ? -37.581 40.111 -14.491 0.36 20.00 141 SER B CA 1
ATOM 4987 C CA B SER B 1 144 ? -37.593 40.127 -14.478 0.64 18.74 141 SER B CA 1
ATOM 4988 C C . SER B 1 144 ? -37.716 39.070 -13.383 1.00 20.29 141 SER B C 1
ATOM 4989 O O . SER B 1 144 ? -38.822 38.793 -12.915 1.00 23.72 141 SER B O 1
ATOM 5004 N N . LEU B 1 145 ? -36.593 38.497 -12.958 1.00 20.84 142 LEU B N 1
ATOM 5005 C CA . LEU B 1 145 ? -36.603 37.465 -11.912 1.00 21.72 142 LEU B CA 1
ATOM 5006 C C . LEU B 1 145 ? -36.503 38.009 -10.479 1.00 23.08 142 LEU B C 1
ATOM 5007 O O . LEU B 1 145 ? -36.613 37.252 -9.510 1.00 24.87 142 LEU B O 1
ATOM 5023 N N . GLY B 1 146 ? -36.287 39.312 -10.346 1.00 20.34 143 GLY B N 1
ATOM 5024 C CA . GLY B 1 146 ? -36.268 39.946 -9.040 1.00 22.18 143 GLY B CA 1
ATOM 5025 C C . GLY B 1 146 ? -34.915 39.959 -8.344 1.00 22.35 143 GLY B C 1
ATOM 5026 O O . GLY B 1 146 ? -34.848 40.199 -7.136 1.00 24.08 143 GLY B O 1
ATOM 5030 N N . ASP B 1 147 ? -33.845 39.712 -9.099 1.00 19.56 144 ASP B N 1
ATOM 5031 C CA . ASP B 1 147 ? -32.484 39.773 -8.569 1.00 18.05 144 ASP B CA 1
ATOM 5032 C C . ASP B 1 147 ? -31.913 41.168 -8.845 1.00 16.33 144 ASP B C 1
ATOM 5033 O O . ASP B 1 147 ? -31.170 41.357 -9.807 1.00 17.83 144 ASP B O 1
ATOM 5042 N N . ARG B 1 148 ? -32.266 42.130 -7.990 1.00 17.07 145 ARG B N 1
ATOM 5043 C CA . ARG B 1 148 ? -31.827 43.522 -8.136 1.00 19.79 145 ARG B CA 1
ATOM 5044 C C . ARG B 1 148 ? -30.329 43.679 -8.033 1.00 19.58 145 ARG B C 1
ATOM 5045 O O . ARG B 1 148 ? -29.742 44.500 -8.746 1.00 18.55 145 ARG B O 1
ATOM 5066 N N . GLY B 1 149 ? -29.700 42.920 -7.132 1.00 17.20 146 GLY B N 1
ATOM 5067 C CA . GLY B 1 149 ? -28.252 43.005 -6.963 1.00 16.14 146 GLY B CA 1
ATOM 5068 C C . GLY B 1 149 ? -27.526 42.679 -8.255 1.00 19.40 146 GLY B C 1
ATOM 5069 O O . GLY B 1 149 ? -26.597 43.370 -8.674 1.00 17.56 146 GLY B O 1
ATOM 5073 N N . THR B 1 150 ? -27.975 41.612 -8.904 1.00 16.30 147 THR B N 1
ATOM 5074 C CA . THR B 1 150 ? -27.372 41.173 -10.142 1.00 14.90 147 THR B CA 1
ATOM 5075 C C . THR B 1 150 ? -27.630 42.189 -11.255 1.00 14.98 147 THR B C 1
ATOM 5076 O O . THR B 1 150 ? -26.725 42.525 -12.021 1.00 15.57 147 THR B O 1
ATOM 5087 N N . ARG B 1 151 ? -28.854 42.694 -11.335 1.00 16.16 148 ARG B N 1
ATOM 5088 C CA . ARG B 1 151 ? -29.179 43.677 -12.357 1.00 15.24 148 ARG B CA 1
ATOM 5089 C C . ARG B 1 151 ? -28.277 44.914 -12.213 1.00 16.20 148 ARG B C 1
ATOM 5090 O O . ARG B 1 151 ? -27.709 45.414 -13.186 1.00 16.56 148 ARG B O 1
ATOM 5111 N N . TYR B 1 152 ? -28.161 45.403 -10.988 1.00 16.18 149 TYR B N 1
ATOM 5112 C CA . TYR B 1 152 ? -27.325 46.559 -10.692 1.00 15.79 149 TYR B CA 1
ATOM 5113 C C . TYR B 1 152 ? -25.852 46.300 -11.043 1.00 17.13 149 TYR B C 1
ATOM 5114 O O . TYR B 1 152 ? -25.200 47.124 -11.693 1.00 16.70 149 TYR B O 1
ATOM 5132 N N . LEU B 1 153 ? -25.331 45.148 -10.643 1.00 15.76 150 LEU B N 1
ATOM 5133 C CA . LEU B 1 153 ? -23.942 44.804 -10.973 1.00 13.93 150 LEU B CA 1
ATOM 5134 C C . LEU B 1 153 ? -23.738 44.801 -12.486 1.00 17.27 150 LEU B C 1
ATOM 5135 O O . LEU B 1 153 ? -22.759 45.351 -12.994 1.00 15.86 150 LEU B O 1
ATOM 5151 N N . TYR B 1 154 ? -24.675 44.214 -13.218 1.00 14.54 151 TYR B N 1
ATOM 5152 C CA . TYR B 1 154 ? -24.532 44.191 -14.665 1.00 14.64 151 TYR B CA 1
ATOM 5153 C C . TYR B 1 154 ? -24.550 45.596 -15.264 1.00 14.89 151 TYR B C 1
ATOM 5154 O O . TYR B 1 154 ? -23.852 45.864 -16.243 1.00 15.38 151 TYR B O 1
ATOM 5172 N N . GLU B 1 155 ? -25.360 46.490 -14.705 1.00 15.28 152 GLU B N 1
ATOM 5173 C CA . GLU B 1 155 ? -25.451 47.840 -15.239 1.00 15.43 152 GLU B CA 1
ATOM 5174 C C . GLU B 1 155 ? -24.135 48.601 -15.022 1.00 15.56 152 GLU B C 1
ATOM 5175 O O . GLU B 1 155 ? -23.703 49.349 -15.911 1.00 15.46 152 GLU B O 1
ATOM 5187 N N . LYS B 1 156 ? -23.501 48.387 -13.868 1.00 15.57 153 LYS B N 1
ATOM 5188 C CA . LYS B 1 156 ? -22.193 48.981 -13.590 1.00 16.57 153 LYS B CA 1
ATOM 5189 C C . LYS B 1 156 ? -21.178 48.508 -14.629 1.00 16.88 153 LYS B C 1
ATOM 5190 O O . LYS B 1 156 ? -20.411 49.297 -15.203 1.00 16.66 153 LYS B O 1
ATOM 5209 N N . ILE B 1 157 ? -21.185 47.205 -14.884 1.00 13.63 154 ILE B N 1
ATOM 5210 C CA . ILE B 1 157 ? -20.241 46.600 -15.811 1.00 13.66 154 ILE B CA 1
ATOM 5211 C C . ILE B 1 157 ? -20.566 47.045 -17.246 1.00 14.47 154 ILE B C 1
ATOM 5212 O O . ILE B 1 157 ? -19.659 47.332 -18.039 1.00 14.87 154 ILE B O 1
ATOM 5223 N N . LEU B 1 158 ? -21.852 47.121 -17.580 1.00 14.96 155 LEU B N 1
ATOM 5224 C CA . LEU B 1 158 ? -22.286 47.565 -18.905 1.00 13.98 155 LEU B CA 1
ATOM 5225 C C . LEU B 1 158 ? -21.755 48.965 -19.215 1.00 13.76 155 LEU B C 1
ATOM 5226 O O . LEU B 1 158 ? -21.277 49.231 -20.310 1.00 15.18 155 LEU B O 1
ATOM 5242 N N . LEU B 1 159 ? -21.867 49.879 -18.265 1.00 14.05 156 LEU B N 1
ATOM 5243 C CA . LEU B 1 159 ? -21.434 51.248 -18.524 1.00 15.46 156 LEU B CA 1
ATOM 5244 C C . LEU B 1 159 ? -19.934 51.276 -18.845 1.00 15.18 156 LEU B C 1
ATOM 5245 O O . LEU B 1 159 ? -19.490 51.966 -19.771 1.00 15.53 156 LEU B O 1
ATOM 5261 N N . LYS B 1 160 ? -19.136 50.535 -18.095 1.00 13.88 157 LYS B N 1
ATOM 5262 C CA . LYS B 1 160 ? -17.707 50.485 -18.370 1.00 13.66 157 LYS B CA 1
ATOM 5263 C C . LYS B 1 160 ? -17.372 49.834 -19.703 1.00 13.87 157 LYS B C 1
ATOM 5264 O O . LYS B 1 160 ? -16.451 50.258 -20.411 1.00 16.20 157 LYS B O 1
ATOM 5283 N N . THR B 1 161 ? -18.103 48.768 -20.028 1.00 13.18 158 THR B N 1
ATOM 5284 C CA . THR B 1 161 ? -17.927 48.047 -21.279 1.00 14.80 158 THR B CA 1
ATOM 5285 C C . THR B 1 161 ? -18.299 48.933 -22.472 1.00 13.70 158 THR B C 1
ATOM 5286 O O . THR B 1 161 ? -17.582 48.979 -23.478 1.00 14.57 158 THR B O 1
ATOM 5297 N N . GLU B 1 162 ? -19.420 49.633 -22.375 1.00 13.55 159 GLU B N 1
ATOM 5298 C CA . GLU B 1 162 ? -19.792 50.604 -23.411 1.00 13.07 159 GLU B CA 1
ATOM 5299 C C . GLU B 1 162 ? -18.685 51.654 -23.581 1.00 14.13 159 GLU B C 1
ATOM 5300 O O . GLU B 1 162 ? -18.367 52.025 -24.719 1.00 14.05 159 GLU B O 1
ATOM 5312 N N . GLU B 1 163 ? -18.117 52.127 -22.468 1.00 14.73 160 GLU B N 1
ATOM 5313 C CA . GLU B 1 163 ? -17.037 53.120 -22.510 1.00 13.19 160 GLU B CA 1
ATOM 5314 C C . GLU B 1 163 ? -15.834 52.586 -23.270 1.00 14.61 160 GLU B C 1
ATOM 5315 O O . GLU B 1 163 ? -15.227 53.316 -24.074 1.00 15.63 160 GLU B O 1
ATOM 5327 N N . ARG B 1 164 ? -15.477 51.317 -23.068 1.00 12.73 161 ARG B N 1
ATOM 5328 C CA . ARG B 1 164 ? -14.340 50.754 -23.805 1.00 13.26 161 ARG B CA 1
ATOM 5329 C C . ARG B 1 164 ? -14.675 50.716 -25.307 1.00 15.52 161 ARG B C 1
ATOM 5330 O O . ARG B 1 164 ? -13.840 51.041 -26.152 1.00 15.39 161 ARG B O 1
ATOM 5351 N N . ALA B 1 165 ? -15.915 50.360 -25.641 1.00 12.48 162 ALA B N 1
ATOM 5352 C CA . ALA B 1 165 ? -16.346 50.368 -27.023 1.00 12.49 162 ALA B CA 1
ATOM 5353 C C . ALA B 1 165 ? -16.238 51.768 -27.643 1.00 14.51 162 ALA B C 1
ATOM 5354 O O . ALA B 1 165 ? -15.773 51.872 -28.780 1.00 15.19 162 ALA B O 1
ATOM 5361 N N . TYR B 1 166 ? -16.624 52.818 -26.908 1.00 14.17 163 TYR B N 1
ATOM 5362 C CA . TYR B 1 166 ? -16.465 54.205 -27.383 1.00 18.49 163 TYR B CA 1
ATOM 5363 C C . TYR B 1 166 ? -15.010 54.478 -27.694 1.00 14.44 163 TYR B C 1
ATOM 5364 O O . TYR B 1 166 ? -14.673 55.053 -28.723 1.00 15.08 163 TYR B O 1
ATOM 5382 N N . HIS B 1 167 ? -14.135 54.101 -26.774 1.00 14.87 164 HIS B N 1
ATOM 5383 C CA . HIS B 1 167 ? -12.720 54.375 -26.977 1.00 14.71 164 HIS B CA 1
ATOM 5384 C C . HIS B 1 167 ? -12.164 53.633 -28.180 1.00 14.01 164 HIS B C 1
ATOM 5385 O O . HIS B 1 167 ? -11.416 54.198 -28.981 1.00 14.22 164 HIS B O 1
ATOM 5399 N N . LEU B 1 168 ? -12.549 52.375 -28.360 1.00 14.08 165 LEU B N 1
ATOM 5400 C CA . LEU B 1 168 ? -12.082 51.627 -29.525 1.00 14.46 165 LEU B CA 1
ATOM 5401 C C . LEU B 1 168 ? -12.554 52.280 -30.816 1.00 14.13 165 LEU B C 1
ATOM 5402 O O . LEU B 1 168 ? -11.794 52.408 -31.778 1.00 14.72 165 LEU B O 1
ATOM 5418 N N . SER B 1 169 ? -13.809 52.714 -30.837 1.00 13.51 166 SER B N 1
ATOM 5419 C CA A SER B 1 169 ? -14.372 53.400 -31.983 0.51 13.79 166 SER B CA 1
ATOM 5420 C CA B SER B 1 169 ? -14.325 53.356 -32.033 0.49 13.43 166 SER B CA 1
ATOM 5421 C C . SER B 1 169 ? -13.586 54.673 -32.310 1.00 14.08 166 SER B C 1
ATOM 5422 O O . SER B 1 169 ? -13.355 55.002 -33.482 1.00 15.75 166 SER B O 1
ATOM 5437 N N . HIS B 1 170 ? -13.173 55.399 -31.264 1.00 13.27 167 HIS B N 1
ATOM 5438 C CA . HIS B 1 170 ? -12.405 56.623 -31.478 1.00 13.09 167 HIS B CA 1
ATOM 5439 C C . HIS B 1 170 ? -11.063 56.289 -32.148 1.00 13.20 167 HIS B C 1
ATOM 5440 O O . HIS B 1 170 ? -10.642 56.996 -33.065 1.00 13.84 167 HIS B O 1
ATOM 5454 N N . PHE B 1 171 ? -10.389 55.215 -31.721 1.00 12.90 168 PHE B N 1
ATOM 5455 C CA . PHE B 1 171 ? -9.111 54.835 -32.336 1.00 13.73 168 PHE B CA 1
ATOM 5456 C C . PHE B 1 171 ? -9.265 54.534 -33.839 1.00 14.89 168 PHE B C 1
ATOM 5457 O O . PHE B 1 171 ? -8.340 54.737 -34.625 1.00 14.22 168 PHE B O 1
ATOM 5474 N N . LEU B 1 172 ? -10.427 54.010 -34.222 1.00 14.70 169 LEU B N 1
ATOM 5475 C CA . LEU B 1 172 ? -10.654 53.583 -35.595 1.00 13.72 169 LEU B CA 1
ATOM 5476 C C . LEU B 1 172 ? -11.067 54.707 -36.526 1.00 14.50 169 LEU B C 1
ATOM 5477 O O . LEU B 1 172 ? -11.022 54.531 -37.740 1.00 16.64 169 LEU B O 1
ATOM 5493 N N . ALA B 1 173 ? -11.498 55.837 -35.968 1.00 15.45 170 ALA B N 1
ATOM 5494 C CA . ALA B 1 173 ? -11.986 56.937 -36.795 1.00 15.77 170 ALA B CA 1
ATOM 5495 C C . ALA B 1 173 ? -10.961 57.384 -37.824 1.00 14.04 170 ALA B C 1
ATOM 5496 O O . ALA B 1 173 ? -9.755 57.414 -37.548 1.00 14.95 170 ALA B O 1
ATOM 5503 N N . LYS B 1 174 ? -11.451 57.748 -39.008 1.00 15.33 171 LYS B N 1
ATOM 5504 C CA . LYS B 1 174 ? -10.575 58.112 -40.109 1.00 14.33 171 LYS B CA 1
ATOM 5505 C C . LYS B 1 174 ? -10.196 59.576 -40.035 1.00 14.54 171 LYS B C 1
ATOM 5506 O O . LYS B 1 174 ? -10.540 60.379 -40.909 1.00 17.34 171 LYS B O 1
ATOM 5525 N N . ASP B 1 175 ? -9.454 59.911 -38.979 1.00 14.61 172 ASP B N 1
ATOM 5526 C CA . ASP B 1 175 ? -8.889 61.259 -38.824 1.00 14.43 172 ASP B CA 1
ATOM 5527 C C . ASP B 1 175 ? -7.502 61.090 -38.231 1.00 14.12 172 ASP B C 1
ATOM 5528 O O . ASP B 1 175 ? -7.241 60.127 -37.507 1.00 13.99 172 ASP B O 1
ATOM 5537 N N . SER B 1 176 ? -6.610 62.017 -38.553 1.00 14.29 173 SER B N 1
ATOM 5538 C CA . SER B 1 176 ? -5.274 62.028 -37.974 1.00 14.12 173 SER B CA 1
ATOM 5539 C C . SER B 1 176 ? -4.650 63.392 -38.168 1.00 14.43 173 SER B C 1
ATOM 5540 O O . SER B 1 176 ? -4.959 64.093 -39.133 1.00 14.78 173 SER B O 1
ATOM 5548 N N . LEU B 1 177 ? -3.756 63.766 -37.258 1.00 14.37 174 LEU B N 1
ATOM 5549 C CA . LEU B 1 177 ? -2.958 64.960 -37.441 1.00 14.70 174 LEU B CA 1
ATOM 5550 C C . LEU B 1 177 ? -2.092 64.851 -38.700 1.00 14.79 174 LEU B C 1
ATOM 5551 O O . LEU B 1 177 ? -1.744 65.876 -39.297 1.00 15.19 174 LEU B O 1
ATOM 5567 N N . THR B 1 178 ? -1.782 63.626 -39.113 1.00 14.51 175 THR B N 1
ATOM 5568 C CA . THR B 1 178 ? -0.899 63.436 -40.254 1.00 14.62 175 THR B CA 1
ATOM 5569 C C . THR B 1 178 ? -1.568 63.838 -41.565 1.00 15.60 175 THR B C 1
ATOM 5570 O O . THR B 1 178 ? -0.866 64.056 -42.544 1.00 16.41 175 THR B O 1
ATOM 5581 N N . LEU B 1 179 ? -2.898 63.954 -41.587 1.00 15.13 176 LEU B N 1
ATOM 5582 C CA . LEU B 1 179 ? -3.583 64.311 -42.822 1.00 15.37 176 LEU B CA 1
ATOM 5583 C C . LEU B 1 179 ? -3.159 65.686 -43.326 1.00 17.95 176 LEU B C 1
ATOM 5584 O O . LEU B 1 179 ? -3.376 66.005 -44.494 1.00 21.55 176 LEU B O 1
ATOM 5600 N N . GLY B 1 180 ? -2.548 66.498 -42.467 1.00 18.10 177 GLY B N 1
ATOM 5601 C CA . GLY B 1 180 ? -2.043 67.786 -42.929 1.00 19.01 177 GLY B CA 1
ATOM 5602 C C . GLY B 1 180 ? -0.837 67.705 -43.852 1.00 18.92 177 GLY B C 1
ATOM 5603 O O . GLY B 1 180 ? -0.463 68.713 -44.464 1.00 23.11 177 GLY B O 1
ATOM 5607 N N . PHE B 1 181 ? -0.222 66.529 -43.956 1.00 16.78 178 PHE B N 1
ATOM 5608 C CA . PHE B 1 181 ? 1.022 66.428 -44.735 1.00 16.25 178 PHE B CA 1
ATOM 5609 C C . PHE B 1 181 ? 1.302 65.054 -45.330 1.00 18.43 178 PHE B C 1
ATOM 5610 O O . PHE B 1 181 ? 2.396 64.823 -45.833 1.00 21.40 178 PHE B O 1
ATOM 5627 N N . VAL B 1 182 ? 0.324 64.155 -45.304 1.00 19.20 179 VAL B N 1
ATOM 5628 C CA . VAL B 1 182 ? 0.451 62.875 -45.995 1.00 18.78 179 VAL B CA 1
ATOM 5629 C C . VAL B 1 182 ? -0.715 62.739 -46.949 1.00 22.06 179 VAL B C 1
ATOM 5630 O O . VAL B 1 182 ? -1.752 63.366 -46.756 1.00 24.20 179 VAL B O 1
ATOM 5643 N N . GLN B 1 183 ? -0.546 61.885 -47.950 1.00 22.67 180 GLN B N 1
ATOM 5644 C CA . GLN B 1 183 ? -1.567 61.667 -48.966 1.00 24.89 180 GLN B CA 1
ATOM 5645 C C . GLN B 1 183 ? -2.686 60.778 -48.431 1.00 22.10 180 GLN B C 1
ATOM 5646 O O . GLN B 1 183 ? -2.443 59.657 -48.015 1.00 23.07 180 GLN B O 1
ATOM 5660 N N . ALA B 1 184 ? -3.915 61.280 -48.445 1.00 25.47 181 ALA B N 1
ATOM 5661 C CA . ALA B 1 184 ? -5.064 60.484 -48.041 1.00 27.00 181 ALA B CA 1
ATOM 5662 C C . ALA B 1 184 ? -5.416 59.486 -49.136 1.00 30.02 181 ALA B C 1
ATOM 5663 O O . ALA B 1 184 ? -5.202 59.760 -50.305 1.00 33.25 181 ALA B O 1
ATOM 5670 N N . ALA B 1 185 ? -5.946 58.329 -48.750 1.00 29.30 182 ALA B N 1
ATOM 5671 C CA . ALA B 1 185 ? -6.345 57.306 -49.719 1.00 32.68 182 ALA B CA 1
ATOM 5672 C C . ALA B 1 185 ? -7.427 57.833 -50.654 1.00 42.96 182 ALA B C 1
ATOM 5673 O O . ALA B 1 185 ? -8.251 58.657 -50.256 1.00 44.85 182 ALA B O 1
ATOM 5680 N N . THR C 1 7 ? 8.550 24.888 24.595 1.00 27.77 4 THR C N 1
ATOM 5681 C CA . THR C 1 7 ? 8.733 24.494 25.983 1.00 44.31 4 THR C CA 1
ATOM 5682 C C . THR C 1 7 ? 7.909 23.246 26.305 1.00 45.57 4 THR C C 1
ATOM 5683 O O . THR C 1 7 ? 7.099 23.255 27.227 1.00 57.77 4 THR C O 1
ATOM 5693 N N . GLN C 1 8 ? 8.109 22.185 25.521 1.00 44.42 5 GLN C N 1
ATOM 5694 C CA . GLN C 1 8 ? 7.709 20.827 25.919 1.00 48.79 5 GLN C CA 1
ATOM 5695 C C . GLN C 1 8 ? 8.159 19.798 24.877 1.00 43.29 5 GLN C C 1
ATOM 5696 O O . GLN C 1 8 ? 9.269 19.274 24.968 1.00 49.87 5 GLN C O 1
ATOM 5710 N N . THR C 1 9 ? 7.305 19.507 23.895 1.00 35.53 6 THR C N 1
ATOM 5711 C CA . THR C 1 9 ? 7.564 18.399 22.971 1.00 36.15 6 THR C CA 1
ATOM 5712 C C . THR C 1 9 ? 8.002 18.885 21.603 1.00 30.14 6 THR C C 1
ATOM 5713 O O . THR C 1 9 ? 7.197 19.420 20.837 1.00 31.26 6 THR C O 1
ATOM 5724 N N . LEU C 1 10 ? 9.279 18.693 21.295 1.00 29.17 7 LEU C N 1
ATOM 5725 C CA . LEU C 1 10 ? 9.808 19.075 19.997 1.00 29.03 7 LEU C CA 1
ATOM 5726 C C . LEU C 1 10 ? 9.167 18.259 18.877 1.00 29.05 7 LEU C C 1
ATOM 5727 O O . LEU C 1 10 ? 8.930 17.055 19.017 1.00 32.54 7 LEU C O 1
ATOM 5743 N N . LEU C 1 11 ? 8.875 18.943 17.782 1.00 25.37 8 LEU C N 1
ATOM 5744 C CA . LEU C 1 11 ? 8.426 18.327 16.547 1.00 29.22 8 LEU C CA 1
ATOM 5745 C C . LEU C 1 11 ? 9.589 18.157 15.596 1.00 36.51 8 LEU C C 1
ATOM 5746 O O . LEU C 1 11 ? 9.671 17.157 14.890 1.00 35.30 8 LEU C O 1
ATOM 5762 N N . ARG C 1 12 ? 10.468 19.159 15.557 1.00 26.53 9 ARG C N 1
ATOM 5763 C CA . ARG C 1 12 ? 11.657 19.109 14.710 1.00 29.29 9 ARG C CA 1
ATOM 5764 C C . ARG C 1 12 ? 12.884 19.580 15.470 1.00 24.31 9 ARG C C 1
ATOM 5765 O O . ARG C 1 12 ? 12.813 20.491 16.287 1.00 27.20 9 ARG C O 1
ATOM 5786 N N . ASN C 1 13 ? 14.004 18.909 15.228 1.00 25.07 10 ASN C N 1
ATOM 5787 C CA . ASN C 1 13 ? 15.225 19.174 15.968 1.00 22.33 10 ASN C CA 1
ATOM 5788 C C . ASN C 1 13 ? 16.157 20.111 15.236 1.00 22.84 10 ASN C C 1
ATOM 5789 O O . ASN C 1 13 ? 16.356 19.990 14.021 1.00 23.19 10 ASN C O 1
ATOM 5800 N N . PHE C 1 14 ? 16.749 21.034 15.990 1.00 20.70 11 PHE C N 1
ATOM 5801 C CA . PHE C 1 14 ? 17.765 21.910 15.450 1.00 20.57 11 PHE C CA 1
ATOM 5802 C C . PHE C 1 14 ? 18.909 21.055 14.910 1.00 20.34 11 PHE C C 1
ATOM 5803 O O . PHE C 1 14 ? 19.264 20.043 15.509 1.00 23.75 11 PHE C O 1
ATOM 5820 N N . GLY C 1 15 ? 19.461 21.471 13.774 1.00 20.80 12 GLY C N 1
ATOM 5821 C CA . GLY C 1 15 ? 20.586 20.774 13.164 1.00 21.53 12 GLY C CA 1
ATOM 5822 C C . GLY C 1 15 ? 20.204 19.716 12.148 1.00 27.02 12 GLY C C 1
ATOM 5823 O O . GLY C 1 15 ? 21.066 19.213 11.414 1.00 30.64 12 GLY C O 1
ATOM 5827 N N . ASN C 1 16 ? 18.924 19.363 12.111 1.00 23.33 13 ASN C N 1
ATOM 5828 C CA . ASN C 1 16 ? 18.402 18.416 11.120 1.00 26.09 13 ASN C CA 1
ATOM 5829 C C . ASN C 1 16 ? 17.764 19.203 9.990 1.00 22.99 13 ASN C C 1
ATOM 5830 O O . ASN C 1 16 ? 17.247 20.285 10.231 1.00 21.31 13 ASN C O 1
ATOM 5841 N N . VAL C 1 17 ? 17.804 18.678 8.767 1.00 25.35 14 VAL C N 1
ATOM 5842 C CA . VAL C 1 17 ? 17.049 19.276 7.665 1.00 21.15 14 VAL C CA 1
ATOM 5843 C C . VAL C 1 17 ? 15.909 18.327 7.315 1.00 20.67 14 VAL C C 1
ATOM 5844 O O . VAL C 1 17 ? 16.071 17.101 7.303 1.00 26.04 14 VAL C O 1
ATOM 5857 N N . TYR C 1 18 ? 14.745 18.905 7.050 1.00 18.68 15 TYR C N 1
ATOM 5858 C CA . TYR C 1 18 ? 13.534 18.141 6.818 1.00 21.74 15 TYR C CA 1
ATOM 5859 C C . TYR C 1 18 ? 13.144 18.283 5.353 1.00 26.76 15 TYR C C 1
ATOM 5860 O O . TYR C 1 18 ? 13.991 18.603 4.538 1.00 27.33 15 TYR C O 1
ATOM 5878 N N . ASP C 1 19 ? 11.901 17.982 5.006 1.00 22.67 16 ASP C N 1
ATOM 5879 C CA . ASP C 1 19 ? 11.506 18.019 3.602 1.00 22.54 16 ASP C CA 1
ATOM 5880 C C . ASP C 1 19 ? 11.300 19.447 3.141 1.00 21.23 16 ASP C C 1
ATOM 5881 O O . ASP C 1 19 ? 11.087 20.359 3.938 1.00 22.52 16 ASP C O 1
ATOM 5890 N N . ASN C 1 20 ? 11.354 19.629 1.827 1.00 19.33 17 ASN C N 1
ATOM 5891 C CA . ASN C 1 20 ? 11.033 20.907 1.218 1.00 17.50 17 ASN C CA 1
ATOM 5892 C C . ASN C 1 20 ? 10.101 20.673 0.054 1.00 17.68 17 ASN C C 1
ATOM 5893 O O . ASN C 1 20 ? 10.066 19.560 -0.496 1.00 19.59 17 ASN C O 1
ATOM 5904 N N . PRO C 1 21 ? 9.359 21.720 -0.336 1.00 17.44 18 PRO C N 1
ATOM 5905 C CA . PRO C 1 21 ? 8.388 21.575 -1.421 1.00 17.66 18 PRO C CA 1
ATOM 5906 C C . PRO C 1 21 ? 8.884 22.120 -2.752 1.00 18.00 18 PRO C C 1
ATOM 5907 O O . PRO C 1 21 ? 8.056 22.307 -3.641 1.00 18.14 18 PRO C O 1
ATOM 5918 N N . VAL C 1 22 ? 10.181 22.374 -2.886 1.00 17.37 19 VAL C N 1
ATOM 5919 C CA . VAL C 1 22 ? 10.692 22.993 -4.122 1.00 17.30 19 VAL C CA 1
ATOM 5920 C C . VAL C 1 22 ? 11.672 22.086 -4.889 1.00 18.87 19 VAL C C 1
ATOM 5921 O O . VAL C 1 22 ? 12.507 22.553 -5.690 1.00 17.91 19 VAL C O 1
ATOM 5934 N N . LEU C 1 23 ? 11.525 20.782 -4.686 1.00 17.98 20 LEU C N 1
ATOM 5935 C CA . LEU C 1 23 ? 12.222 19.780 -5.496 1.00 18.57 20 LEU C CA 1
ATOM 5936 C C . LEU C 1 23 ? 13.742 19.884 -5.423 1.00 22.91 20 LEU C C 1
ATOM 5937 O O . LEU C 1 23 ? 14.431 19.580 -6.405 1.00 29.23 20 LEU C O 1
ATOM 5953 N N . LEU C 1 24 ? 14.273 20.285 -4.270 1.00 18.69 21 LEU C N 1
ATOM 5954 C CA . LEU C 1 24 ? 15.713 20.218 -4.033 1.00 19.50 21 LEU C CA 1
ATOM 5955 C C . LEU C 1 24 ? 16.046 19.033 -3.151 1.00 20.51 21 LEU C C 1
ATOM 5956 O O . LEU C 1 24 ? 15.351 18.735 -2.183 1.00 20.98 21 LEU C O 1
ATOM 5972 N N . ASP C 1 25 ? 17.117 18.339 -3.502 1.00 20.00 22 ASP C N 1
ATOM 5973 C CA . ASP C 1 25 ? 17.570 17.231 -2.705 1.00 19.11 22 ASP C CA 1
ATOM 5974 C C . ASP C 1 25 ? 18.135 17.698 -1.369 1.00 22.93 22 ASP C C 1
ATOM 5975 O O . ASP C 1 25 ? 18.692 18.803 -1.268 1.00 21.07 22 ASP C O 1
ATOM 5984 N N . ARG C 1 26 ? 18.038 16.835 -0.359 1.00 23.08 23 ARG C N 1
ATOM 5985 C CA . ARG C 1 26 ? 18.537 17.184 0.965 1.00 22.83 23 ARG C CA 1
ATOM 5986 C C . ARG C 1 26 ? 20.065 17.285 0.926 1.00 21.02 23 ARG C C 1
ATOM 5987 O O . ARG C 1 26 ? 20.665 17.928 1.793 1.00 24.96 23 ARG C O 1
ATOM 6008 N N . SER C 1 27 ? 20.700 16.725 -0.103 1.00 25.35 24 SER C N 1
ATOM 6009 C CA . SER C 1 27 ? 22.139 16.929 -0.288 1.00 25.40 24 SER C CA 1
ATOM 6010 C C . SER C 1 27 ? 22.483 18.391 -0.628 1.00 25.05 24 SER C C 1
ATOM 6011 O O . SER C 1 27 ? 23.613 18.845 -0.419 1.00 27.55 24 SER C O 1
ATOM 6019 N N . VAL C 1 28 ? 21.497 19.118 -1.139 1.00 21.50 25 VAL C N 1
ATOM 6020 C CA . VAL C 1 28 ? 21.616 20.554 -1.394 1.00 19.67 25 VAL C CA 1
ATOM 6021 C C . VAL C 1 28 ? 21.147 21.353 -0.177 1.00 19.77 25 VAL C C 1
ATOM 6022 O O . VAL C 1 28 ? 21.834 22.266 0.300 1.00 19.52 25 VAL C O 1
ATOM 6035 N N . THR C 1 29 ? 19.980 21.001 0.358 1.00 19.70 26 THR C N 1
ATOM 6036 C CA . THR C 1 29 ? 19.395 21.866 1.360 1.00 18.78 26 THR C CA 1
ATOM 6037 C C . THR C 1 29 ? 20.128 21.774 2.707 1.00 17.99 26 THR C C 1
ATOM 6038 O O . THR C 1 29 ? 20.100 22.723 3.482 1.00 19.03 26 THR C O 1
ATOM 6049 N N . ALA C 1 30 ? 20.784 20.652 2.997 1.00 19.98 27 ALA C N 1
ATOM 6050 C CA . ALA C 1 30 ? 21.535 20.565 4.246 1.00 18.65 27 ALA C CA 1
ATOM 6051 C C . ALA C 1 30 ? 22.655 21.617 4.300 1.00 20.36 27 ALA C C 1
ATOM 6052 O O . ALA C 1 30 ? 22.660 22.454 5.199 1.00 19.95 27 ALA C O 1
ATOM 6059 N N . PRO C 1 31 ? 23.584 21.619 3.324 1.00 19.12 28 PRO C N 1
ATOM 6060 C CA . PRO C 1 31 ? 24.633 22.648 3.399 1.00 22.29 28 PRO C CA 1
ATOM 6061 C C . PRO C 1 31 ? 24.089 24.064 3.201 1.00 20.00 28 PRO C C 1
ATOM 6062 O O . PRO C 1 31 ? 24.592 25.008 3.815 1.00 19.58 28 PRO C O 1
ATOM 6073 N N . VAL C 1 32 ? 23.067 24.216 2.368 1.00 18.56 29 VAL C N 1
ATOM 6074 C CA . VAL C 1 32 ? 22.526 25.549 2.137 1.00 16.40 29 VAL C CA 1
ATOM 6075 C C . VAL C 1 32 ? 21.896 26.100 3.412 1.00 17.04 29 VAL C C 1
ATOM 6076 O O . VAL C 1 32 ? 22.151 27.246 3.796 1.00 17.27 29 VAL C O 1
ATOM 6089 N N . THR C 1 33 ? 21.088 25.301 4.101 1.00 17.00 30 THR C N 1
ATOM 6090 C CA . THR C 1 33 ? 20.478 25.817 5.330 1.00 16.71 30 THR C CA 1
ATOM 6091 C C . THR C 1 33 ? 21.497 25.971 6.462 1.00 17.81 30 THR C C 1
ATOM 6092 O O . THR C 1 33 ? 21.374 26.887 7.274 1.00 17.28 30 THR C O 1
ATOM 6103 N N . GLU C 1 34 ? 22.520 25.124 6.514 1.00 17.74 31 GLU C N 1
ATOM 6104 C CA . GLU C 1 34 ? 23.559 25.303 7.543 1.00 18.14 31 GLU C CA 1
ATOM 6105 C C . GLU C 1 34 ? 24.224 26.666 7.348 1.00 18.42 31 GLU C C 1
ATOM 6106 O O . GLU C 1 34 ? 24.437 27.423 8.308 1.00 19.77 31 GLU C O 1
ATOM 6118 N N . GLY C 1 35 ? 24.525 26.994 6.097 1.00 17.38 32 GLY C N 1
ATOM 6119 C CA . GLY C 1 35 ? 25.122 28.274 5.781 1.00 16.23 32 GLY C CA 1
ATOM 6120 C C . GLY C 1 35 ? 24.182 29.427 6.074 1.00 16.91 32 GLY C C 1
ATOM 6121 O O . GLY C 1 35 ? 24.603 30.454 6.603 1.00 17.38 32 GLY C O 1
ATOM 6125 N N . PHE C 1 36 ? 22.905 29.259 5.757 1.00 15.30 33 PHE C N 1
ATOM 6126 C CA . PHE C 1 36 ? 21.944 30.320 6.062 1.00 15.97 33 PHE C CA 1
ATOM 6127 C C . PHE C 1 36 ? 21.932 30.609 7.574 1.00 16.71 33 PHE C C 1
ATOM 6128 O O . PHE C 1 36 ? 21.795 31.759 7.977 1.00 16.58 33 PHE C O 1
ATOM 6145 N N . ASN C 1 37 ? 22.082 29.583 8.411 1.00 15.90 34 ASN C N 1
ATOM 6146 C CA . ASN C 1 37 ? 22.064 29.832 9.856 1.00 16.00 34 ASN C CA 1
ATOM 6147 C C . ASN C 1 37 ? 23.295 30.609 10.314 1.00 15.72 34 ASN C C 1
ATOM 6148 O O . ASN C 1 37 ? 23.208 31.415 11.237 1.00 16.58 34 ASN C O 1
ATOM 6159 N N . VAL C 1 38 ? 24.452 30.359 9.704 1.00 16.26 35 VAL C N 1
ATOM 6160 C CA . VAL C 1 38 ? 25.632 31.145 10.018 1.00 16.61 35 VAL C CA 1
ATOM 6161 C C . VAL C 1 38 ? 25.421 32.606 9.636 1.00 16.63 35 VAL C C 1
ATOM 6162 O O . VAL C 1 38 ? 25.739 33.522 10.398 1.00 18.63 35 VAL C O 1
ATOM 6175 N N . VAL C 1 39 ? 24.868 32.832 8.458 1.00 16.37 36 VAL C N 1
ATOM 6176 C CA . VAL C 1 39 ? 24.652 34.195 7.999 1.00 15.60 36 VAL C CA 1
ATOM 6177 C C . VAL C 1 39 ? 23.558 34.870 8.850 1.00 15.32 36 VAL C C 1
ATOM 6178 O O . VAL C 1 39 ? 23.690 36.037 9.220 1.00 17.19 36 VAL C O 1
ATOM 6191 N N . LEU C 1 40 ? 22.495 34.141 9.183 1.00 15.17 37 LEU C N 1
ATOM 6192 C CA . LEU C 1 40 ? 21.449 34.670 10.065 1.00 14.80 37 LEU C CA 1
ATOM 6193 C C . LEU C 1 40 ? 22.016 35.084 11.423 1.00 15.94 37 LEU C C 1
ATOM 6194 O O . LEU C 1 40 ? 21.744 36.186 11.933 1.00 15.26 37 LEU C O 1
ATOM 6210 N N . ALA C 1 41 ? 22.824 34.217 12.020 1.00 15.48 38 ALA C N 1
ATOM 6211 C CA . ALA C 1 41 ? 23.395 34.541 13.320 1.00 15.28 38 ALA C CA 1
ATOM 6212 C C . ALA C 1 41 ? 24.305 35.768 13.241 1.00 14.45 38 ALA C C 1
ATOM 6213 O O . ALA C 1 41 ? 24.288 36.625 14.132 1.00 16.35 38 ALA C O 1
ATOM 6220 N N . SER C 1 42 ? 25.107 35.838 12.178 1.00 14.90 39 SER C N 1
ATOM 6221 C CA . SER C 1 42 ? 26.001 36.955 11.966 1.00 14.25 39 SER C CA 1
ATOM 6222 C C . SER C 1 42 ? 25.216 38.255 11.815 1.00 16.37 39 SER C C 1
ATOM 6223 O O . SER C 1 42 ? 25.597 39.300 12.370 1.00 15.94 39 SER C O 1
ATOM 6231 N N . PHE C 1 43 ? 24.133 38.209 11.048 1.00 14.85 40 PHE C N 1
ATOM 6232 C CA . PHE C 1 43 ? 23.307 39.409 10.896 1.00 14.08 40 PHE C CA 1
ATOM 6233 C C . PHE C 1 43 ? 22.567 39.777 12.196 1.00 13.92 40 PHE C C 1
ATOM 6234 O O . PHE C 1 43 ? 22.363 40.958 12.475 1.00 15.08 40 PHE C O 1
ATOM 6251 N N . GLN C 1 44 ? 22.163 38.801 13.013 1.00 15.60 41 GLN C N 1
ATOM 6252 C CA . GLN C 1 44 ? 21.585 39.173 14.300 1.00 14.77 41 GLN C CA 1
ATOM 6253 C C . GLN C 1 44 ? 22.636 39.892 15.159 1.00 15.86 41 GLN C C 1
ATOM 6254 O O . GLN C 1 44 ? 22.320 40.871 15.826 1.00 15.20 41 GLN C O 1
ATOM 6268 N N . ALA C 1 45 ? 23.871 39.387 15.158 1.00 13.93 42 ALA C N 1
ATOM 6269 C CA . ALA C 1 45 ? 24.953 40.015 15.911 1.00 14.48 42 ALA C CA 1
ATOM 6270 C C . ALA C 1 45 ? 25.141 41.455 15.424 1.00 15.84 42 ALA C C 1
ATOM 6271 O O . ALA C 1 45 ? 25.341 42.371 16.213 1.00 16.38 42 ALA C O 1
ATOM 6278 N N . LEU C 1 46 ? 25.107 41.645 14.112 1.00 13.84 43 LEU C N 1
ATOM 6279 C CA . LEU C 1 46 ? 25.324 42.970 13.528 1.00 14.45 43 LEU C CA 1
ATOM 6280 C C . LEU C 1 46 ? 24.123 43.907 13.756 1.00 13.57 43 LEU C C 1
ATOM 6281 O O . LEU C 1 46 ? 24.293 45.098 14.021 1.00 14.08 43 LEU C O 1
ATOM 6297 N N . TYR C 1 47 ? 22.906 43.383 13.643 1.00 14.06 44 TYR C N 1
ATOM 6298 C CA . TYR C 1 47 ? 21.715 44.163 13.991 1.00 17.64 44 TYR C CA 1
ATOM 6299 C C . TYR C 1 47 ? 21.861 44.727 15.404 1.00 15.61 44 TYR C C 1
ATOM 6300 O O . TYR C 1 47 ? 21.667 45.927 15.637 1.00 14.79 44 TYR C O 1
ATOM 6318 N N . LEU C 1 48 ? 22.228 43.875 16.354 1.00 14.29 45 LEU C N 1
ATOM 6319 C CA . LEU C 1 48 ? 22.343 44.312 17.741 1.00 14.38 45 LEU C CA 1
ATOM 6320 C C . LEU C 1 48 ? 23.426 45.375 17.893 1.00 13.99 45 LEU C C 1
ATOM 6321 O O . LEU C 1 48 ? 23.280 46.331 18.649 1.00 16.05 45 LEU C O 1
ATOM 6337 N N . GLN C 1 49 ? 24.517 45.212 17.167 1.00 14.88 46 GLN C N 1
ATOM 6338 C CA . GLN C 1 49 ? 25.646 46.122 17.248 1.00 14.94 46 GLN C CA 1
ATOM 6339 C C . GLN C 1 49 ? 25.313 47.479 16.619 1.00 14.50 46 GLN C C 1
ATOM 6340 O O . GLN C 1 49 ? 25.573 48.531 17.210 1.00 15.35 46 GLN C O 1
ATOM 6354 N N . TYR C 1 50 ? 24.727 47.472 15.424 1.00 14.51 47 TYR C N 1
ATOM 6355 C CA . TYR C 1 50 ? 24.303 48.719 14.809 1.00 13.64 47 TYR C CA 1
ATOM 6356 C C . TYR C 1 50 ? 23.292 49.454 15.683 1.00 14.38 47 TYR C C 1
ATOM 6357 O O . TYR C 1 50 ? 23.292 50.695 15.767 1.00 14.97 47 TYR C O 1
ATOM 6375 N N . GLN C 1 51 ? 22.371 48.702 16.277 1.00 14.85 48 GLN C N 1
ATOM 6376 C CA . GLN C 1 51 ? 21.341 49.299 17.114 1.00 13.43 48 GLN C CA 1
ATOM 6377 C C . GLN C 1 51 ? 21.966 49.916 18.351 1.00 15.09 48 GLN C C 1
ATOM 6378 O O . GLN C 1 51 ? 21.592 51.011 18.765 1.00 14.49 48 GLN C O 1
ATOM 6392 N N . LYS C 1 52 ? 22.911 49.208 18.957 1.00 14.12 49 LYS C N 1
ATOM 6393 C CA . LYS C 1 52 ? 23.675 49.780 20.052 1.00 14.29 49 LYS C CA 1
ATOM 6394 C C . LYS C 1 52 ? 24.335 51.078 19.627 1.00 14.77 49 LYS C C 1
ATOM 6395 O O . LYS C 1 52 ? 24.254 52.100 20.335 1.00 14.06 49 LYS C O 1
ATOM 6414 N N . HIS C 1 53 ? 24.985 51.056 18.468 1.00 13.84 50 HIS C N 1
ATOM 6415 C CA . HIS C 1 53 ? 25.665 52.242 17.987 1.00 13.78 50 HIS C CA 1
ATOM 6416 C C . HIS C 1 53 ? 24.682 53.400 17.798 1.00 14.10 50 HIS C C 1
ATOM 6417 O O . HIS C 1 53 ? 24.994 54.531 18.143 1.00 13.75 50 HIS C O 1
ATOM 6432 N N . HIS C 1 54 ? 23.496 53.103 17.267 1.00 13.26 51 HIS C N 1
ATOM 6433 C CA . HIS C 1 54 ? 22.428 54.072 17.149 1.00 13.46 51 HIS C CA 1
ATOM 6434 C C . HIS C 1 54 ? 22.101 54.688 18.508 1.00 15.50 51 HIS C C 1
ATOM 6435 O O . HIS C 1 54 ? 21.970 55.902 18.623 1.00 15.56 51 HIS C O 1
ATOM 6450 N N . PHE C 1 55 ? 21.978 53.849 19.538 1.00 13.61 52 PHE C N 1
ATOM 6451 C CA . PHE C 1 55 ? 21.634 54.345 20.865 1.00 13.89 52 PHE C CA 1
ATOM 6452 C C . PHE C 1 55 ? 22.722 55.218 21.471 1.00 15.32 52 PHE C C 1
ATOM 6453 O O . PHE C 1 55 ? 22.409 56.192 22.138 1.00 17.38 52 PHE C O 1
ATOM 6470 N N . VAL C 1 56 ? 23.994 54.850 21.281 1.00 14.01 53 VAL C N 1
ATOM 6471 C CA . VAL C 1 56 ? 25.039 55.458 22.098 1.00 14.25 53 VAL C CA 1
ATOM 6472 C C . VAL C 1 56 ? 25.930 56.480 21.393 1.00 16.79 53 VAL C C 1
ATOM 6473 O O . VAL C 1 56 ? 26.675 57.202 22.072 1.00 16.25 53 VAL C O 1
ATOM 6486 N N . VAL C 1 57 ? 25.866 56.580 20.066 1.00 14.16 54 VAL C N 1
ATOM 6487 C CA . VAL C 1 57 ? 26.785 57.484 19.384 1.00 13.98 54 VAL C CA 1
ATOM 6488 C C . VAL C 1 57 ? 26.516 58.933 19.799 1.00 14.14 54 VAL C C 1
ATOM 6489 O O . VAL C 1 57 ? 25.351 59.360 19.934 1.00 16.21 54 VAL C O 1
ATOM 6502 N N . GLU C 1 58 ? 27.614 59.663 20.041 1.00 15.94 55 GLU C N 1
ATOM 6503 C CA . GLU C 1 58 ? 27.547 61.059 20.490 1.00 15.93 55 GLU C CA 1
ATOM 6504 C C . GLU C 1 58 ? 28.661 61.830 19.800 1.00 19.55 55 GLU C C 1
ATOM 6505 O O . GLU C 1 58 ? 29.510 61.246 19.120 1.00 22.15 55 GLU C O 1
ATOM 6517 N N . GLY C 1 59 ? 28.661 63.144 19.949 1.00 14.86 56 GLY C N 1
ATOM 6518 C CA . GLY C 1 59 ? 29.725 63.950 19.404 1.00 16.15 56 GLY C CA 1
ATOM 6519 C C . GLY C 1 59 ? 29.294 64.739 18.180 1.00 14.99 56 GLY C C 1
ATOM 6520 O O . GLY C 1 59 ? 28.129 64.814 17.816 1.00 15.86 56 GLY C O 1
ATOM 6524 N N . SER C 1 60 ? 30.275 65.370 17.546 1.00 15.52 57 SER C N 1
ATOM 6525 C CA . SER C 1 60 ? 29.979 66.427 16.601 1.00 17.19 57 SER C CA 1
ATOM 6526 C C . SER C 1 60 ? 29.249 65.960 15.344 1.00 15.07 57 SER C C 1
ATOM 6527 O O . SER C 1 60 ? 28.507 66.740 14.737 1.00 16.42 57 SER C O 1
ATOM 6535 N N . GLU C 1 61 ? 29.438 64.694 14.969 1.00 15.05 58 GLU C N 1
ATOM 6536 C CA . GLU C 1 61 ? 28.719 64.127 13.818 1.00 14.99 58 GLU C CA 1
ATOM 6537 C C . GLU C 1 61 ? 27.690 63.094 14.217 1.00 17.53 58 GLU C C 1
ATOM 6538 O O . GLU C 1 61 ? 27.292 62.254 13.409 1.00 15.51 58 GLU C O 1
ATOM 6550 N N . PHE C 1 62 ? 27.232 63.143 15.454 1.00 16.75 59 PHE C N 1
ATOM 6551 C CA . PHE C 1 62 ? 26.379 62.058 15.917 1.00 15.63 59 PHE C CA 1
ATOM 6552 C C . PHE C 1 62 ? 25.044 62.019 15.162 1.00 15.62 59 PHE C C 1
ATOM 6553 O O . PHE C 1 62 ? 24.483 60.951 15.017 1.00 16.91 59 PHE C O 1
ATOM 6570 N N . TYR C 1 63 ? 24.530 63.160 14.715 1.00 15.96 60 TYR C N 1
ATOM 6571 C CA . TYR C 1 63 ? 23.219 63.210 14.096 1.00 16.93 60 TYR C CA 1
ATOM 6572 C C . TYR C 1 63 ? 23.204 62.384 12.820 1.00 16.31 60 TYR C C 1
ATOM 6573 O O . TYR C 1 63 ? 22.289 61.589 12.612 1.00 16.03 60 TYR C O 1
ATOM 6591 N N . SER C 1 64 ? 24.223 62.536 11.984 1.00 15.37 61 SER C N 1
ATOM 6592 C CA A SER C 1 64 ? 24.314 61.733 10.772 0.65 13.85 61 SER C CA 1
ATOM 6593 C CA B SER C 1 64 ? 24.344 61.742 10.763 0.35 15.35 61 SER C CA 1
ATOM 6594 C C . SER C 1 64 ? 24.590 60.268 11.082 1.00 14.61 61 SER C C 1
ATOM 6595 O O . SER C 1 64 ? 23.994 59.384 10.476 1.00 15.28 61 SER C O 1
ATOM 6610 N N . LEU C 1 65 ? 25.495 60.007 12.023 1.00 13.81 62 LEU C N 1
ATOM 6611 C CA . LEU C 1 65 ? 25.814 58.623 12.393 1.00 13.46 62 LEU C CA 1
ATOM 6612 C C . LEU C 1 65 ? 24.584 57.911 12.965 1.00 13.43 62 LEU C C 1
ATOM 6613 O O . LEU C 1 65 ? 24.327 56.743 12.650 1.00 15.51 62 LEU C O 1
ATOM 6629 N N . HIS C 1 66 ? 23.846 58.622 13.812 1.00 14.41 63 HIS C N 1
ATOM 6630 C CA . HIS C 1 66 ? 22.619 58.111 14.445 1.00 17.38 63 HIS C CA 1
ATOM 6631 C C . HIS C 1 66 ? 21.644 57.648 13.361 1.00 16.78 63 HIS C C 1
ATOM 6632 O O . HIS C 1 66 ? 21.123 56.539 13.413 1.00 16.21 63 HIS C O 1
ATOM 6646 N N . GLU C 1 67 ? 21.444 58.482 12.344 1.00 14.72 64 GLU C N 1
ATOM 6647 C CA . GLU C 1 67 ? 20.554 58.134 11.239 1.00 16.43 64 GLU C CA 1
ATOM 6648 C C . GLU C 1 67 ? 21.096 56.956 10.419 1.00 15.41 64 GLU C C 1
ATOM 6649 O O . GLU C 1 67 ? 20.357 56.004 10.135 1.00 14.85 64 GLU C O 1
ATOM 6661 N N . PHE C 1 68 ? 22.389 56.983 10.080 1.00 14.21 65 PHE C N 1
ATOM 6662 C CA . PHE C 1 68 ? 23.008 55.905 9.330 1.00 13.55 65 PHE C CA 1
ATOM 6663 C C . PHE C 1 68 ? 22.911 54.552 10.039 1.00 15.87 65 PHE C C 1
ATOM 6664 O O . PHE C 1 68 ? 22.601 53.532 9.422 1.00 14.62 65 PHE C O 1
ATOM 6681 N N . PHE C 1 69 ? 23.157 54.551 11.342 1.00 13.26 66 PHE C N 1
ATOM 6682 C CA . PHE C 1 69 ? 23.114 53.298 12.103 1.00 13.65 66 PHE C CA 1
ATOM 6683 C C . PHE C 1 69 ? 21.678 52.736 12.088 1.00 14.15 66 PHE C C 1
ATOM 6684 O O . PHE C 1 69 ? 21.493 51.521 12.013 1.00 14.62 66 PHE C O 1
ATOM 6701 N N . ASN C 1 70 ? 20.677 53.611 12.178 1.00 14.75 67 ASN C N 1
ATOM 6702 C CA . ASN C 1 70 ? 19.282 53.177 12.097 1.00 16.65 67 ASN C CA 1
ATOM 6703 C C . ASN C 1 70 ? 18.929 52.613 10.723 1.00 16.05 67 ASN C C 1
ATOM 6704 O O . ASN C 1 70 ? 18.340 51.544 10.642 1.00 16.86 67 ASN C O 1
ATOM 6715 N N . GLU C 1 71 ? 19.312 53.307 9.652 1.00 15.71 68 GLU C N 1
ATOM 6716 C CA . GLU C 1 71 ? 19.093 52.792 8.297 1.00 15.20 68 GLU C CA 1
ATOM 6717 C C . GLU C 1 71 ? 19.751 51.431 8.149 1.00 15.98 68 GLU C C 1
ATOM 6718 O O . GLU C 1 71 ? 19.199 50.509 7.538 1.00 18.37 68 GLU C O 1
ATOM 6730 N N . SER C 1 72 ? 20.940 51.302 8.720 1.00 14.02 69 SER C N 1
ATOM 6731 C CA . SER C 1 72 ? 21.716 50.093 8.564 1.00 13.84 69 SER C CA 1
ATOM 6732 C C . SER C 1 72 ? 21.082 48.931 9.299 1.00 16.18 69 SER C C 1
ATOM 6733 O O . SER C 1 72 ? 20.978 47.857 8.723 1.00 16.39 69 SER C O 1
ATOM 6741 N N . TYR C 1 73 ? 20.637 49.105 10.548 1.00 14.81 70 TYR C N 1
ATOM 6742 C CA . TYR C 1 73 ? 20.092 47.932 11.223 1.00 15.19 70 TYR C CA 1
ATOM 6743 C C . TYR C 1 73 ? 18.719 47.580 10.657 1.00 15.35 70 TYR C C 1
ATOM 6744 O O . TYR C 1 73 ? 18.364 46.395 10.646 1.00 16.21 70 TYR C O 1
ATOM 6762 N N . ASN C 1 74 ? 17.985 48.558 10.135 1.00 18.57 71 ASN C N 1
ATOM 6763 C CA . ASN C 1 74 ? 16.744 48.243 9.424 1.00 16.33 71 ASN C CA 1
ATOM 6764 C C . ASN C 1 74 ? 17.014 47.380 8.204 1.00 15.71 71 ASN C C 1
ATOM 6765 O O . ASN C 1 74 ? 16.278 46.417 7.935 1.00 18.47 71 ASN C O 1
ATOM 6776 N N . GLN C 1 75 ? 18.048 47.710 7.446 1.00 15.18 72 GLN C N 1
ATOM 6777 C CA . GLN C 1 75 ? 18.386 46.900 6.263 1.00 14.28 72 GLN C CA 1
ATOM 6778 C C . GLN C 1 75 ? 18.829 45.489 6.654 1.00 14.82 72 GLN C C 1
ATOM 6779 O O . GLN C 1 75 ? 18.432 44.508 6.017 1.00 17.11 72 GLN C O 1
ATOM 6793 N N . VAL C 1 76 ? 19.650 45.387 7.697 1.00 14.56 73 VAL C N 1
ATOM 6794 C CA . VAL C 1 76 ? 20.109 44.092 8.189 1.00 13.77 73 VAL C CA 1
ATOM 6795 C C . VAL C 1 76 ? 18.896 43.263 8.620 1.00 14.51 73 VAL C C 1
ATOM 6796 O O . VAL C 1 76 ? 18.829 42.068 8.352 1.00 14.39 73 VAL C O 1
ATOM 6809 N N . GLN C 1 77 ? 17.931 43.902 9.270 1.00 14.19 74 GLN C N 1
ATOM 6810 C CA . GLN C 1 77 ? 16.701 43.232 9.638 1.00 13.84 74 GLN C CA 1
ATOM 6811 C C . GLN C 1 77 ? 15.962 42.677 8.418 1.00 14.88 74 GLN C C 1
ATOM 6812 O O . GLN C 1 77 ? 15.385 41.598 8.484 1.00 16.67 74 GLN C O 1
ATOM 6826 N N . ASP C 1 78 ? 15.980 43.406 7.305 1.00 14.36 75 ASP C N 1
ATOM 6827 C CA . ASP C 1 78 ? 15.362 42.897 6.104 1.00 16.74 75 ASP C CA 1
ATOM 6828 C C . ASP C 1 78 ? 16.088 41.650 5.618 1.00 14.63 75 ASP C C 1
ATOM 6829 O O . ASP C 1 78 ? 15.442 40.677 5.204 1.00 15.66 75 ASP C O 1
ATOM 6838 N N . HIS C 1 79 ? 17.426 41.665 5.667 1.00 13.58 76 HIS C N 1
ATOM 6839 C CA . HIS C 1 79 ? 18.198 40.496 5.255 1.00 13.53 76 HIS C CA 1
ATOM 6840 C C . HIS C 1 79 ? 17.800 39.296 6.125 1.00 13.70 76 HIS C C 1
ATOM 6841 O O . HIS C 1 79 ? 17.599 38.181 5.624 1.00 14.92 76 HIS C O 1
ATOM 6855 N N . ILE C 1 80 ? 17.707 39.533 7.431 1.00 13.74 77 ILE C N 1
ATOM 6856 C CA . ILE C 1 80 ? 17.349 38.473 8.379 1.00 14.08 77 ILE C CA 1
ATOM 6857 C C . ILE C 1 80 ? 16.010 37.860 8.013 1.00 14.97 77 ILE C C 1
ATOM 6858 O O . ILE C 1 80 ? 15.853 36.636 8.001 1.00 15.33 77 ILE C O 1
ATOM 6874 N N . HIS C 1 81 ? 15.050 38.706 7.695 1.00 13.30 78 HIS C N 1
ATOM 6875 C CA . HIS C 1 81 ? 13.718 38.235 7.378 1.00 13.86 78 HIS C CA 1
ATOM 6876 C C . HIS C 1 81 ? 13.753 37.334 6.152 1.00 15.24 78 HIS C C 1
ATOM 6877 O O . HIS C 1 81 ? 13.164 36.268 6.141 1.00 15.81 78 HIS C O 1
ATOM 6891 N N . GLU C 1 82 ? 14.464 37.761 5.114 1.00 14.72 79 GLU C N 1
ATOM 6892 C CA . GLU C 1 82 ? 14.516 36.972 3.886 1.00 14.64 79 GLU C CA 1
ATOM 6893 C C . GLU C 1 82 ? 15.231 35.639 4.097 1.00 13.80 79 GLU C C 1
ATOM 6894 O O . GLU C 1 82 ? 14.799 34.603 3.584 1.00 15.61 79 GLU C O 1
ATOM 6906 N N . ILE C 1 83 ? 16.297 35.662 4.879 1.00 14.74 80 ILE C N 1
ATOM 6907 C CA . ILE C 1 83 ? 17.076 34.450 5.120 1.00 13.98 80 ILE C CA 1
ATOM 6908 C C . ILE C 1 83 ? 16.264 33.452 5.945 1.00 15.42 80 ILE C C 1
ATOM 6909 O O . ILE C 1 83 ? 16.229 32.280 5.633 1.00 15.86 80 ILE C O 1
ATOM 6925 N N . GLY C 1 84 ? 15.635 33.911 7.023 1.00 14.95 81 GLY C N 1
ATOM 6926 C CA . GLY C 1 84 ? 14.873 33.015 7.881 1.00 15.75 81 GLY C CA 1
ATOM 6927 C C . GLY C 1 84 ? 13.727 32.356 7.154 1.00 16.98 81 GLY C C 1
ATOM 6928 O O . GLY C 1 84 ? 13.458 31.162 7.320 1.00 16.74 81 GLY C O 1
ATOM 6932 N N . GLU C 1 85 ? 13.018 33.134 6.350 1.00 15.81 82 GLU C N 1
ATOM 6933 C CA . GLU C 1 85 ? 11.902 32.578 5.601 1.00 14.38 82 GLU C CA 1
ATOM 6934 C C . GLU C 1 85 ? 12.374 31.528 4.620 1.00 15.19 82 GLU C C 1
ATOM 6935 O O . GLU C 1 85 ? 11.769 30.453 4.512 1.00 16.63 82 GLU C O 1
ATOM 6947 N N . ARG C 1 86 ? 13.477 31.796 3.934 1.00 15.81 83 ARG C N 1
ATOM 6948 C CA . ARG C 1 86 ? 13.935 30.820 2.950 1.00 16.84 83 ARG C CA 1
ATOM 6949 C C . ARG C 1 86 ? 14.532 29.581 3.623 1.00 16.47 83 ARG C C 1
ATOM 6950 O O . ARG C 1 86 ? 14.321 28.453 3.165 1.00 16.48 83 ARG C O 1
ATOM 6971 N N . LEU C 1 87 ? 15.303 29.786 4.687 1.00 15.29 84 LEU C N 1
ATOM 6972 C CA . LEU C 1 87 ? 15.876 28.683 5.469 1.00 17.22 84 LEU C CA 1
ATOM 6973 C C . LEU C 1 87 ? 14.783 27.701 5.906 1.00 17.53 84 LEU C C 1
ATOM 6974 O O . LEU C 1 87 ? 14.894 26.490 5.707 1.00 16.96 84 LEU C O 1
ATOM 6990 N N . ASP C 1 88 ? 13.711 28.227 6.480 1.00 15.76 85 ASP C N 1
ATOM 6991 C CA . ASP C 1 88 ? 12.571 27.387 6.856 1.00 15.54 85 ASP C CA 1
ATOM 6992 C C . ASP C 1 88 ? 11.915 26.741 5.628 1.00 15.71 85 ASP C C 1
ATOM 6993 O O . ASP C 1 88 ? 11.562 25.557 5.655 1.00 17.90 85 ASP C O 1
ATOM 7002 N N . GLY C 1 89 ? 11.745 27.510 4.552 1.00 16.26 86 GLY C N 1
ATOM 7003 C CA . GLY C 1 89 ? 11.114 26.992 3.347 1.00 18.19 86 GLY C CA 1
ATOM 7004 C C . GLY C 1 89 ? 11.836 25.771 2.806 1.00 16.52 86 GLY C C 1
ATOM 7005 O O . GLY C 1 89 ? 11.209 24.818 2.327 1.00 18.75 86 GLY C O 1
ATOM 7009 N N . LEU C 1 90 ? 13.158 25.787 2.900 1.00 15.85 87 LEU C N 1
ATOM 7010 C CA . LEU C 1 90 ? 13.994 24.700 2.408 1.00 17.03 87 LEU C CA 1
ATOM 7011 C C . LEU C 1 90 ? 14.114 23.536 3.380 1.00 16.89 87 LEU C C 1
ATOM 7012 O O . LEU C 1 90 ? 14.865 22.606 3.106 1.00 19.32 87 LEU C O 1
ATOM 7028 N N . GLY C 1 91 ? 13.419 23.603 4.511 1.00 18.12 88 GLY C N 1
ATOM 7029 C CA . GLY C 1 91 ? 13.365 22.474 5.441 1.00 19.25 88 GLY C CA 1
ATOM 7030 C C . GLY C 1 91 ? 14.305 22.605 6.631 1.00 19.28 88 GLY C C 1
ATOM 7031 O O . GLY C 1 91 ? 14.441 21.678 7.430 1.00 19.77 88 GLY C O 1
ATOM 7035 N N . GLY C 1 92 ? 14.961 23.754 6.751 1.00 18.00 89 GLY C N 1
ATOM 7036 C CA . GLY C 1 92 ? 15.864 23.988 7.856 1.00 19.21 89 GLY C CA 1
ATOM 7037 C C . GLY C 1 92 ? 15.150 24.543 9.073 1.00 17.55 89 GLY C C 1
ATOM 7038 O O . GLY C 1 92 ? 14.010 25.007 8.997 1.00 19.39 89 GLY C O 1
ATOM 7042 N N . VAL C 1 93 ? 15.855 24.494 10.191 1.00 18.08 90 VAL C N 1
ATOM 7043 C CA . VAL C 1 93 ? 15.392 25.019 11.461 1.00 18.86 90 VAL C CA 1
ATOM 7044 C C . VAL C 1 93 ? 16.261 26.218 11.831 1.00 17.05 90 VAL C C 1
ATOM 7045 O O . VAL C 1 93 ? 17.470 26.069 12.045 1.00 18.65 90 VAL C O 1
ATOM 7058 N N . PRO C 1 94 ? 15.670 27.420 11.870 1.00 16.85 91 PRO C N 1
ATOM 7059 C CA . PRO C 1 94 ? 16.454 28.635 12.102 1.00 15.99 91 PRO C CA 1
ATOM 7060 C C . PRO C 1 94 ? 16.886 28.810 13.557 1.00 16.45 91 PRO C C 1
ATOM 7061 O O . PRO C 1 94 ? 16.140 28.485 14.479 1.00 18.05 91 PRO C O 1
ATOM 7072 N N . VAL C 1 95 ? 18.111 29.296 13.727 1.00 15.80 92 VAL C N 1
ATOM 7073 C CA . VAL C 1 95 ? 18.661 29.603 15.037 1.00 16.88 92 VAL C CA 1
ATOM 7074 C C . VAL C 1 95 ? 17.955 30.816 15.660 1.00 17.44 92 VAL C C 1
ATOM 7075 O O . VAL C 1 95 ? 17.624 31.763 14.961 1.00 17.92 92 VAL C O 1
ATOM 7088 N N . ALA C 1 96 ? 17.737 30.780 16.982 1.00 17.22 93 ALA C N 1
ATOM 7089 C CA . ALA C 1 96 ? 17.119 31.913 17.672 1.00 16.86 93 ALA C CA 1
ATOM 7090 C C . ALA C 1 96 ? 17.597 32.150 19.106 1.00 18.47 93 ALA C C 1
ATOM 7091 O O . ALA C 1 96 ? 17.250 33.174 19.683 1.00 20.35 93 ALA C O 1
ATOM 7098 N N . THR C 1 97 ? 18.383 31.251 19.697 1.00 17.12 94 THR C N 1
ATOM 7099 C CA . THR C 1 97 ? 18.798 31.469 21.098 1.00 16.80 94 THR C CA 1
ATOM 7100 C C . THR C 1 97 ? 20.110 32.221 21.172 1.00 18.17 94 THR C C 1
ATOM 7101 O O . THR C 1 97 ? 20.970 32.073 20.307 1.00 16.82 94 THR C O 1
ATOM 7112 N N . PHE C 1 98 ? 20.255 33.031 22.215 1.00 18.64 95 PHE C N 1
ATOM 7113 C CA . PHE C 1 98 ? 21.477 33.819 22.412 1.00 16.80 95 PHE C CA 1
ATOM 7114 C C . PHE C 1 98 ? 22.748 32.964 22.346 1.00 17.23 95 PHE C C 1
ATOM 7115 O O . PHE C 1 98 ? 23.719 33.360 21.684 1.00 19.00 95 PHE C O 1
ATOM 7132 N N . SER C 1 99 ? 22.753 31.816 23.008 1.00 18.72 96 SER C N 1
ATOM 7133 C CA A SER C 1 99 ? 23.948 30.979 23.075 0.63 18.91 96 SER C CA 1
ATOM 7134 C CA B SER C 1 99 ? 23.974 31.024 23.072 0.37 19.30 96 SER C CA 1
ATOM 7135 C C . SER C 1 99 ? 24.331 30.449 21.695 1.00 20.40 96 SER C C 1
ATOM 7136 O O . SER C 1 99 ? 25.504 30.447 21.317 1.00 20.78 96 SER C O 1
ATOM 7151 N N . LYS C 1 100 ? 23.341 29.976 20.933 1.00 19.06 97 LYS C N 1
ATOM 7152 C CA . LYS C 1 100 ? 23.647 29.433 19.607 1.00 17.57 97 LYS C CA 1
ATOM 7153 C C . LYS C 1 100 ? 23.990 30.530 18.610 1.00 17.26 97 LYS C C 1
ATOM 7154 O O . LYS C 1 100 ? 24.818 30.334 17.710 1.00 19.16 97 LYS C O 1
ATOM 7173 N N . LEU C 1 101 ? 23.372 31.699 18.760 1.00 16.33 98 LEU C N 1
ATOM 7174 C CA . LEU C 1 101 ? 23.717 32.822 17.911 1.00 16.20 98 LEU C CA 1
ATOM 7175 C C . LEU C 1 101 ? 25.190 33.179 18.118 1.00 17.16 98 LEU C C 1
ATOM 7176 O O . LEU C 1 101 ? 25.917 33.435 17.147 1.00 16.01 98 LEU C O 1
ATOM 7192 N N . ALA C 1 102 ? 25.612 33.195 19.383 1.00 17.02 99 ALA C N 1
ATOM 7193 C CA . ALA C 1 102 ? 26.993 33.518 19.721 1.00 18.24 99 ALA C CA 1
ATOM 7194 C C . ALA C 1 102 ? 27.948 32.486 19.118 1.00 18.24 99 ALA C C 1
ATOM 7195 O O . ALA C 1 102 ? 29.047 32.829 18.704 1.00 19.09 99 ALA C O 1
ATOM 7202 N N . GLU C 1 103 ? 27.513 31.233 19.061 1.00 18.21 100 GLU C N 1
ATOM 7203 C CA . GLU C 1 103 ? 28.333 30.147 18.508 1.00 17.81 100 GLU C CA 1
ATOM 7204 C C . GLU C 1 103 ? 28.502 30.287 17.004 1.00 19.60 100 GLU C C 1
ATOM 7205 O O . GLU C 1 103 ? 29.567 30.001 16.451 1.00 22.31 100 GLU C O 1
ATOM 7217 N N . LEU C 1 104 ? 27.451 30.727 16.326 1.00 16.70 101 LEU C N 1
ATOM 7218 C CA . LEU C 1 104 ? 27.441 30.663 14.863 1.00 19.06 101 LEU C CA 1
ATOM 7219 C C . LEU C 1 104 ? 27.891 31.939 14.165 1.00 20.44 101 LEU C C 1
ATOM 7220 O O . LEU C 1 104 ? 28.264 31.898 12.993 1.00 20.64 101 LEU C O 1
ATOM 7236 N N . THR C 1 105 ? 27.846 33.069 14.863 1.00 16.81 102 THR C N 1
ATOM 7237 C CA . THR C 1 105 ? 28.211 34.337 14.232 1.00 15.51 102 THR C CA 1
ATOM 7238 C C . THR C 1 105 ? 29.667 34.312 13.727 1.00 17.12 102 THR C C 1
ATOM 7239 O O . THR C 1 105 ? 30.570 33.754 14.374 1.00 20.16 102 THR C O 1
ATOM 7250 N N . CYS C 1 106 ? 29.866 34.883 12.545 1.00 16.35 103 CYS C N 1
ATOM 7251 C CA A CYS C 1 106 ? 31.191 34.865 11.931 0.60 18.41 103 CYS C CA 1
ATOM 7252 C CA B CYS C 1 106 ? 31.177 34.917 11.903 0.40 18.04 103 CYS C CA 1
ATOM 7253 C C . CYS C 1 106 ? 32.088 36.024 12.400 1.00 20.27 103 CYS C C 1
ATOM 7254 O O . CYS C 1 106 ? 33.227 36.142 11.945 1.00 23.03 103 CYS C O 1
ATOM 7269 N N . PHE C 1 107 ? 31.591 36.862 13.309 1.00 17.66 104 PHE C N 1
ATOM 7270 C CA . PHE C 1 107 ? 32.436 37.899 13.886 1.00 20.09 104 PHE C CA 1
ATOM 7271 C C . PHE C 1 107 ? 32.018 38.056 15.339 1.00 16.83 104 PHE C C 1
ATOM 7272 O O . PHE C 1 107 ? 30.869 37.784 15.690 1.00 20.24 104 PHE C O 1
ATOM 7289 N N . GLU C 1 108 ? 32.944 38.506 16.165 1.00 18.64 105 GLU C N 1
ATOM 7290 C CA . GLU C 1 108 ? 32.655 38.734 17.579 1.00 20.29 105 GLU C CA 1
ATOM 7291 C C . GLU C 1 108 ? 32.081 40.139 17.802 1.00 20.42 105 GLU C C 1
ATOM 7292 O O . GLU C 1 108 ? 32.651 41.141 17.346 1.00 19.49 105 GLU C O 1
ATOM 7304 N N . GLN C 1 109 ? 30.935 40.215 18.481 1.00 20.57 106 GLN C N 1
ATOM 7305 C CA . GLN C 1 109 ? 30.329 41.503 18.783 1.00 20.16 106 GLN C CA 1
ATOM 7306 C C . GLN C 1 109 ? 31.271 42.372 19.609 1.00 17.03 106 GLN C C 1
ATOM 7307 O O . GLN C 1 109 ? 32.029 41.894 20.444 1.00 18.77 106 GLN C O 1
ATOM 7321 N N . GLU C 1 110 ? 31.142 43.668 19.375 1.00 18.51 107 GLU C N 1
ATOM 7322 C CA . GLU C 1 110 ? 31.774 44.672 20.197 1.00 16.07 107 GLU C CA 1
ATOM 7323 C C . GLU C 1 110 ? 31.472 44.401 21.669 1.00 16.90 107 GLU C C 1
ATOM 7324 O O . GLU C 1 110 ? 30.340 44.048 22.018 1.00 17.75 107 GLU C O 1
ATOM 7336 N N . SER C 1 111 ? 32.473 44.568 22.528 1.00 16.62 108 SER C N 1
ATOM 7337 C CA . SER C 1 111 ? 32.286 44.361 23.956 1.00 17.77 108 SER C CA 1
ATOM 7338 C C . SER C 1 111 ? 31.357 45.391 24.571 1.00 17.34 108 SER C C 1
ATOM 7339 O O . SER C 1 111 ? 31.151 46.465 24.016 1.00 16.78 108 SER C O 1
ATOM 7347 N N . GLU C 1 112 ? 30.801 45.067 25.736 1.00 16.49 109 GLU C N 1
ATOM 7348 C CA . GLU C 1 112 ? 29.882 45.995 26.374 1.00 17.40 109 GLU C CA 1
ATOM 7349 C C . GLU C 1 112 ? 30.665 47.235 26.785 1.00 17.18 109 GLU C C 1
ATOM 7350 O O . GLU C 1 112 ? 31.868 47.174 27.106 1.00 19.05 109 GLU C O 1
ATOM 7362 N N . GLY C 1 113 ? 29.951 48.358 26.818 1.00 16.27 110 GLY C N 1
ATOM 7363 C CA . GLY C 1 113 ? 30.574 49.648 27.026 1.00 16.51 110 GLY C CA 1
ATOM 7364 C C . GLY C 1 113 ? 30.354 50.540 25.816 1.00 17.16 110 GLY C C 1
ATOM 7365 O O . GLY C 1 113 ? 29.804 50.111 24.808 1.00 18.71 110 GLY C O 1
ATOM 7369 N N . VAL C 1 114 ? 30.784 51.791 25.926 1.00 18.13 111 VAL C N 1
ATOM 7370 C CA . VAL C 1 114 ? 30.664 52.732 24.813 1.00 16.73 111 VAL C CA 1
ATOM 7371 C C . VAL C 1 114 ? 32.056 53.120 24.344 1.00 18.09 111 VAL C C 1
ATOM 7372 O O . VAL C 1 114 ? 32.874 53.590 25.113 1.00 19.59 111 VAL C O 1
ATOM 7385 N N . TYR C 1 115 ? 32.313 52.908 23.062 1.00 17.52 112 TYR C N 1
ATOM 7386 C CA . TYR C 1 115 ? 33.558 53.300 22.429 1.00 17.43 112 TYR C CA 1
ATOM 7387 C C . TYR C 1 115 ? 33.350 54.592 21.632 1.00 17.68 112 TYR C C 1
ATOM 7388 O O . TYR C 1 115 ? 32.239 55.112 21.563 1.00 18.89 112 TYR C O 1
ATOM 7406 N N . SER C 1 116 ? 34.438 55.112 21.068 1.00 17.02 113 SER C N 1
ATOM 7407 C CA . SER C 1 116 ? 34.361 56.297 20.210 1.00 15.80 113 SER C CA 1
ATOM 7408 C C . SER C 1 116 ? 33.593 56.032 18.932 1.00 15.52 113 SER C C 1
ATOM 7409 O O . SER C 1 116 ? 33.459 54.886 18.494 1.00 16.88 113 SER C O 1
ATOM 7417 N N . SER C 1 117 ? 33.108 57.108 18.318 1.00 16.77 114 SER C N 1
ATOM 7418 C CA A SER C 1 117 ? 32.405 56.951 17.060 0.59 15.59 114 SER C CA 1
ATOM 7419 C CA B SER C 1 117 ? 32.466 57.066 17.004 0.41 15.93 114 SER C CA 1
ATOM 7420 C C . SER C 1 117 ? 33.308 56.300 16.008 1.00 14.93 114 SER C C 1
ATOM 7421 O O . SER C 1 117 ? 32.833 55.432 15.280 1.00 14.99 114 SER C O 1
ATOM 7436 N N . ARG C 1 118 ? 34.593 56.652 15.954 1.00 14.89 115 ARG C N 1
ATOM 7437 C CA . ARG C 1 118 ? 35.480 56.028 14.984 1.00 15.52 115 ARG C CA 1
ATOM 7438 C C . ARG C 1 118 ? 35.631 54.529 15.264 1.00 15.38 115 ARG C C 1
ATOM 7439 O O . ARG C 1 118 ? 35.610 53.722 14.340 1.00 16.09 115 ARG C O 1
ATOM 7460 N N . GLN C 1 119 ? 35.771 54.146 16.534 1.00 15.83 116 GLN C N 1
ATOM 7461 C CA . GLN C 1 119 ? 35.899 52.724 16.863 1.00 15.63 116 GLN C CA 1
ATOM 7462 C C . GLN C 1 119 ? 34.634 51.964 16.502 1.00 14.91 116 GLN C C 1
ATOM 7463 O O . GLN C 1 119 ? 34.685 50.814 16.019 1.00 15.43 116 GLN C O 1
ATOM 7477 N N . MET C 1 120 ? 33.478 52.586 16.728 1.00 15.17 117 MET C N 1
ATOM 7478 C CA . MET C 1 120 ? 32.216 51.926 16.387 1.00 14.28 117 MET C CA 1
ATOM 7479 C C . MET C 1 120 ? 32.138 51.666 14.893 1.00 14.14 117 MET C C 1
ATOM 7480 O O . MET C 1 120 ? 31.793 50.567 14.461 1.00 14.89 117 MET C O 1
ATOM 7494 N N . VAL C 1 121 ? 32.455 52.682 14.100 1.00 14.67 118 VAL C N 1
ATOM 7495 C CA . VAL C 1 121 ? 32.432 52.544 12.651 1.00 15.95 118 VAL C CA 1
ATOM 7496 C C . VAL C 1 121 ? 33.446 51.480 12.197 1.00 16.18 118 VAL C C 1
ATOM 7497 O O . VAL C 1 121 ? 33.131 50.650 11.340 1.00 14.98 118 VAL C O 1
ATOM 7510 N N . GLU C 1 122 ? 34.644 51.462 12.780 1.00 15.99 119 GLU C N 1
ATOM 7511 C CA . GLU C 1 122 ? 35.612 50.419 12.448 1.00 15.88 119 GLU C CA 1
ATOM 7512 C C . GLU C 1 122 ? 35.050 49.038 12.761 1.00 15.44 119 GLU C C 1
ATOM 7513 O O . GLU C 1 122 ? 35.240 48.101 12.001 1.00 15.29 119 GLU C O 1
ATOM 7525 N N . ASN C 1 123 ? 34.396 48.901 13.908 1.00 15.88 120 ASN C N 1
ATOM 7526 C CA . ASN C 1 123 ? 33.882 47.599 14.308 1.00 16.47 120 ASN C CA 1
ATOM 7527 C C . ASN C 1 123 ? 32.781 47.127 13.351 1.00 16.14 120 ASN C C 1
ATOM 7528 O O . ASN C 1 123 ? 32.704 45.939 13.004 1.00 16.92 120 ASN C O 1
ATOM 7539 N N . ASP C 1 124 ? 31.937 48.054 12.923 1.00 15.25 121 ASP C N 1
ATOM 7540 C CA . ASP C 1 124 ? 30.878 47.720 11.987 1.00 15.96 121 ASP C CA 1
ATOM 7541 C C . ASP C 1 124 ? 31.477 47.324 10.634 1.00 15.14 121 ASP C C 1
ATOM 7542 O O . ASP C 1 124 ? 31.022 46.367 10.009 1.00 15.11 121 ASP C O 1
ATOM 7551 N N . LEU C 1 125 ? 32.517 48.022 10.191 1.00 14.18 122 LEU C N 1
ATOM 7552 C CA . LEU C 1 125 ? 33.140 47.669 8.918 1.00 15.51 122 LEU C CA 1
ATOM 7553 C C . LEU C 1 125 ? 33.765 46.274 8.968 1.00 15.43 122 LEU C C 1
ATOM 7554 O O . LEU C 1 125 ? 33.621 45.496 8.017 1.00 16.57 122 LEU C O 1
ATOM 7570 N N . ALA C 1 126 ? 34.469 45.946 10.052 1.00 15.79 123 ALA C N 1
ATOM 7571 C CA . ALA C 1 126 ? 35.076 44.628 10.142 1.00 15.41 123 ALA C CA 1
ATOM 7572 C C . ALA C 1 126 ? 34.002 43.535 10.139 1.00 15.06 123 ALA C C 1
ATOM 7573 O O . ALA C 1 126 ? 34.213 42.457 9.567 1.00 17.25 123 ALA C O 1
ATOM 7580 N N . ALA C 1 127 ? 32.849 43.834 10.729 1.00 14.72 124 ALA C N 1
ATOM 7581 C CA . ALA C 1 127 ? 31.724 42.904 10.770 1.00 14.42 124 ALA C CA 1
ATOM 7582 C C . ALA C 1 127 ? 31.148 42.692 9.372 1.00 15.32 124 ALA C C 1
ATOM 7583 O O . ALA C 1 127 ? 30.925 41.541 8.948 1.00 15.46 124 ALA C O 1
ATOM 7590 N N . GLU C 1 128 ? 30.883 43.784 8.660 1.00 15.67 125 GLU C N 1
ATOM 7591 C CA . GLU C 1 128 ? 30.397 43.673 7.283 1.00 15.59 125 GLU C CA 1
ATOM 7592 C C . GLU C 1 128 ? 31.381 42.870 6.424 1.00 14.42 125 GLU C C 1
ATOM 7593 O O . GLU C 1 128 ? 30.969 42.051 5.615 1.00 16.05 125 GLU C O 1
ATOM 7605 N N . GLN C 1 129 ? 32.683 43.094 6.612 1.00 15.04 126 GLN C N 1
ATOM 7606 C CA . GLN C 1 129 ? 33.692 42.373 5.850 1.00 15.23 126 GLN C CA 1
ATOM 7607 C C . GLN C 1 129 ? 33.667 40.873 6.134 1.00 17.13 126 GLN C C 1
ATOM 7608 O O . GLN C 1 129 ? 33.831 40.066 5.225 1.00 17.90 126 GLN C O 1
ATOM 7622 N N . ALA C 1 130 ? 33.469 40.494 7.390 1.00 15.41 127 ALA C N 1
ATOM 7623 C CA . ALA C 1 130 ? 33.346 39.077 7.738 1.00 17.56 127 ALA C CA 1
ATOM 7624 C C . ALA C 1 130 ? 32.155 38.468 7.027 1.00 15.90 127 ALA C C 1
ATOM 7625 O O . ALA C 1 130 ? 32.238 37.355 6.485 1.00 17.38 127 ALA C O 1
ATOM 7632 N N . ILE C 1 131 ? 31.048 39.208 7.013 1.00 15.39 128 ILE C N 1
ATOM 7633 C CA . ILE C 1 131 ? 29.808 38.701 6.455 1.00 15.09 128 ILE C CA 1
ATOM 7634 C C . ILE C 1 131 ? 29.948 38.596 4.933 1.00 15.29 128 ILE C C 1
ATOM 7635 O O . ILE C 1 131 ? 29.472 37.646 4.330 1.00 17.87 128 ILE C O 1
ATOM 7646 N N . ILE C 1 132 ? 30.595 39.576 4.308 1.00 16.00 129 ILE C N 1
ATOM 7647 C CA . ILE C 1 132 ? 30.845 39.530 2.875 1.00 16.22 129 ILE C CA 1
ATOM 7648 C C . ILE C 1 132 ? 31.566 38.236 2.482 1.00 16.96 129 ILE C C 1
ATOM 7649 O O . ILE C 1 132 ? 31.232 37.606 1.467 1.00 17.08 129 ILE C O 1
ATOM 7660 N N . GLY C 1 133 ? 32.577 37.859 3.263 1.00 16.52 130 GLY C N 1
ATOM 7661 C CA . GLY C 1 133 ? 33.319 36.633 3.025 1.00 19.55 130 GLY C CA 1
ATOM 7662 C C . GLY C 1 133 ? 32.416 35.424 3.022 1.00 17.40 130 GLY C C 1
ATOM 7663 O O . GLY C 1 133 ? 32.490 34.593 2.114 1.00 19.89 130 GLY C O 1
ATOM 7667 N N . VAL C 1 134 ? 31.563 35.320 4.038 1.00 16.68 131 VAL C N 1
ATOM 7668 C CA . VAL C 1 134 ? 30.689 34.160 4.175 1.00 18.79 131 VAL C CA 1
ATOM 7669 C C . VAL C 1 134 ? 29.667 34.143 3.053 1.00 18.47 131 VAL C C 1
ATOM 7670 O O . VAL C 1 134 ? 29.404 33.103 2.455 1.00 18.38 131 VAL C O 1
ATOM 7683 N N . ILE C 1 135 ? 29.077 35.296 2.774 1.00 16.87 132 ILE C N 1
ATOM 7684 C CA . ILE C 1 135 ? 28.073 35.366 1.725 1.00 16.68 132 ILE C CA 1
ATOM 7685 C C . ILE C 1 135 ? 28.667 34.920 0.389 1.00 18.21 132 ILE C C 1
ATOM 7686 O O . ILE C 1 135 ? 28.049 34.152 -0.356 1.00 17.41 132 ILE C O 1
ATOM 7702 N N . ARG C 1 136 ? 29.864 35.383 0.065 1.00 16.91 133 ARG C N 1
ATOM 7703 C CA . ARG C 1 136 ? 30.457 34.978 -1.197 1.00 16.15 133 ARG C CA 1
ATOM 7704 C C . ARG C 1 136 ? 30.676 33.462 -1.245 1.00 18.58 133 ARG C C 1
ATOM 7705 O O . ARG C 1 136 ? 30.436 32.832 -2.288 1.00 19.85 133 ARG C O 1
ATOM 7726 N N . ARG C 1 137 ? 31.146 32.880 -0.142 1.00 18.48 134 ARG C N 1
ATOM 7727 C CA . ARG C 1 137 ? 31.341 31.434 -0.078 1.00 18.97 134 ARG C CA 1
ATOM 7728 C C . ARG C 1 137 ? 30.014 30.700 -0.256 1.00 19.46 134 ARG C C 1
ATOM 7729 O O . ARG C 1 137 ? 29.941 29.720 -1.008 1.00 20.03 134 ARG C O 1
ATOM 7750 N N . GLN C 1 138 ? 28.973 31.183 0.413 1.00 19.31 135 GLN C N 1
ATOM 7751 C CA . GLN C 1 138 ? 27.684 30.521 0.366 1.00 16.71 135 GLN C CA 1
ATOM 7752 C C . GLN C 1 138 ? 27.024 30.712 -0.997 1.00 16.75 135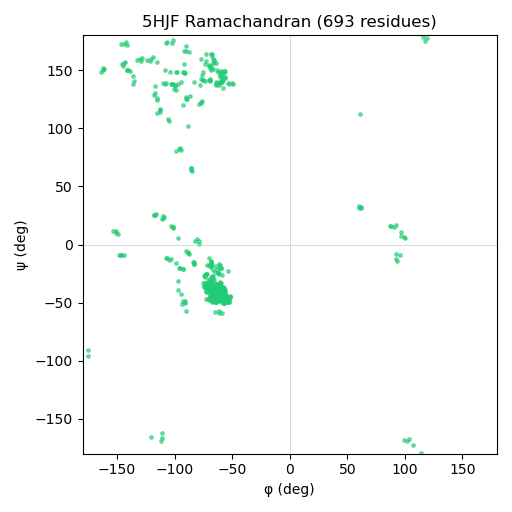 GLN C C 1
ATOM 7753 O O . GLN C 1 138 ? 26.328 29.820 -1.467 1.00 18.30 135 GLN C O 1
ATOM 7767 N N . ALA C 1 139 ? 27.243 31.859 -1.635 1.00 17.37 136 ALA C N 1
ATOM 7768 C CA . ALA C 1 139 ? 26.703 32.071 -2.974 1.00 17.48 136 ALA C CA 1
ATOM 7769 C C . ALA C 1 139 ? 27.365 31.110 -3.971 1.00 17.89 136 ALA C C 1
ATOM 7770 O O . ALA C 1 139 ? 26.692 30.529 -4.817 1.00 18.19 136 ALA C O 1
ATOM 7777 N N . ALA C 1 140 ? 28.685 30.951 -3.873 1.00 18.21 137 ALA C N 1
ATOM 7778 C CA . ALA C 1 140 ? 29.416 30.030 -4.735 1.00 20.25 137 ALA C CA 1
ATOM 7779 C C . ALA C 1 140 ? 28.911 28.601 -4.556 1.00 20.29 137 ALA C C 1
ATOM 7780 O O . ALA C 1 140 ? 28.761 27.865 -5.537 1.00 21.11 137 ALA C O 1
ATOM 7787 N N . GLN C 1 141 ? 28.658 28.219 -3.309 1.00 19.16 138 GLN C N 1
ATOM 7788 C CA . GLN C 1 141 ? 28.141 26.891 -3.004 1.00 17.73 138 GLN C CA 1
ATOM 7789 C C . GLN C 1 141 ? 26.767 26.685 -3.615 1.00 18.39 138 GLN C C 1
ATOM 7790 O O . GLN C 1 141 ? 26.504 25.662 -4.256 1.00 19.71 138 GLN C O 1
ATOM 7804 N N . ALA C 1 142 ? 25.881 27.651 -3.418 1.00 19.79 139 ALA C N 1
ATOM 7805 C CA . ALA C 1 142 ? 24.549 27.541 -3.982 1.00 18.00 139 ALA C CA 1
ATOM 7806 C C . ALA C 1 142 ? 24.598 27.384 -5.498 1.00 20.57 139 ALA C C 1
ATOM 7807 O O . ALA C 1 142 ? 23.869 26.572 -6.083 1.00 20.93 139 ALA C O 1
ATOM 7814 N N . GLU C 1 143 ? 25.452 28.177 -6.135 1.00 21.95 140 GLU C N 1
ATOM 7815 C CA . GLU C 1 143 ? 25.614 28.093 -7.575 1.00 19.59 140 GLU C CA 1
ATOM 7816 C C . GLU C 1 143 ? 26.046 26.683 -7.975 1.00 24.55 140 GLU C C 1
ATOM 7817 O O . GLU C 1 143 ? 25.467 26.066 -8.866 1.00 24.32 140 GLU C O 1
ATOM 7829 N N . SER C 1 144 ? 27.048 26.168 -7.279 1.00 21.19 141 SER C N 1
ATOM 7830 C CA . SER C 1 144 ? 27.616 24.860 -7.587 1.00 20.35 141 SER C CA 1
ATOM 7831 C C . SER C 1 144 ? 26.595 23.741 -7.417 1.00 23.25 141 SER C C 1
ATOM 7832 O O . SER C 1 144 ? 26.603 22.747 -8.148 1.00 26.43 141 SER C O 1
ATOM 7840 N N . LEU C 1 145 ? 25.709 23.917 -6.440 1.00 22.82 142 LEU C N 1
ATOM 7841 C CA . LEU C 1 145 ? 24.739 22.893 -6.087 1.00 20.89 142 LEU C CA 1
ATOM 7842 C C . LEU C 1 145 ? 23.433 23.025 -6.854 1.00 22.48 142 LEU C C 1
ATOM 7843 O O . LEU C 1 145 ? 22.562 22.162 -6.743 1.00 26.91 142 LEU C O 1
ATOM 7859 N N . GLY C 1 146 ? 23.297 24.089 -7.641 1.00 21.09 143 GLY C N 1
ATOM 7860 C CA . GLY C 1 146 ? 22.124 24.256 -8.479 1.00 25.69 143 GLY C CA 1
ATOM 7861 C C . GLY C 1 146 ? 20.935 24.942 -7.819 1.00 26.52 143 GLY C C 1
ATOM 7862 O O . GLY C 1 146 ? 19.814 24.875 -8.330 1.00 26.29 143 GLY C O 1
ATOM 7866 N N . ASP C 1 147 ? 21.166 25.612 -6.695 1.00 18.47 144 ASP C N 1
ATOM 7867 C CA . ASP C 1 147 ? 20.113 26.353 -6.017 1.00 16.90 144 ASP C CA 1
ATOM 7868 C C . ASP C 1 147 ? 20.208 27.813 -6.460 1.00 18.25 144 ASP C C 1
ATOM 7869 O O . ASP C 1 147 ? 20.805 28.654 -5.763 1.00 16.38 144 ASP C O 1
ATOM 7878 N N . ARG C 1 148 ? 19.631 28.102 -7.631 1.00 18.67 145 ARG C N 1
ATOM 7879 C CA . ARG C 1 148 ? 19.671 29.450 -8.203 1.00 18.64 145 ARG C CA 1
ATOM 7880 C C . ARG C 1 148 ? 18.994 30.475 -7.333 1.00 16.67 145 ARG C C 1
ATOM 7881 O O . ARG C 1 148 ? 19.444 31.617 -7.259 1.00 18.82 145 ARG C O 1
ATOM 7902 N N . GLY C 1 149 ? 17.867 30.111 -6.715 1.00 16.34 146 GLY C N 1
ATOM 7903 C CA . GLY C 1 149 ? 17.130 31.060 -5.906 1.00 15.64 146 GLY C CA 1
ATOM 7904 C C . GLY C 1 149 ? 17.985 31.568 -4.759 1.00 16.57 146 GLY C C 1
ATOM 7905 O O . GLY C 1 149 ? 18.025 32.753 -4.461 1.00 17.94 146 GLY C O 1
ATOM 7909 N N . THR C 1 150 ? 18.680 30.641 -4.110 1.00 15.49 147 THR C N 1
ATOM 7910 C CA . THR C 1 150 ? 19.539 30.984 -2.994 1.00 16.43 147 THR C CA 1
ATOM 7911 C C . THR C 1 150 ? 20.709 31.839 -3.488 1.00 15.34 147 THR C C 1
ATOM 7912 O O . THR C 1 150 ? 21.068 32.827 -2.856 1.00 16.13 147 THR C O 1
ATOM 7923 N N . ARG C 1 151 ? 21.294 31.463 -4.621 1.00 16.05 148 ARG C N 1
ATOM 7924 C CA . ARG C 1 151 ? 22.416 32.232 -5.174 1.00 17.07 148 ARG C CA 1
ATOM 7925 C C . ARG C 1 151 ? 21.985 33.676 -5.418 1.00 18.17 148 ARG C C 1
ATOM 7926 O O . ARG C 1 151 ? 22.671 34.622 -5.023 1.00 17.90 148 ARG C O 1
ATOM 7947 N N . TYR C 1 152 ? 20.839 33.837 -6.065 1.00 15.99 149 TYR C N 1
ATOM 7948 C CA . TYR C 1 152 ? 20.314 35.156 -6.383 1.00 17.07 149 TYR C CA 1
ATOM 7949 C C . TYR C 1 152 ? 20.008 35.954 -5.117 1.00 16.13 149 TYR C C 1
ATOM 7950 O O . TYR C 1 152 ? 20.376 37.126 -5.027 1.00 18.21 149 TYR C O 1
ATOM 7968 N N . LEU C 1 153 ? 19.387 35.315 -4.123 1.00 15.54 150 LEU C N 1
ATOM 7969 C CA . LEU C 1 153 ? 19.066 36.004 -2.868 1.00 14.37 150 LEU C CA 1
ATOM 7970 C C . LEU C 1 153 ? 20.354 36.528 -2.225 1.00 16.48 150 LEU C C 1
ATOM 7971 O O . LEU C 1 153 ? 20.440 37.680 -1.787 1.00 16.68 150 LEU C O 1
ATOM 7987 N N . TYR C 1 154 ? 21.371 35.688 -2.196 1.00 15.26 151 TYR C N 1
ATOM 7988 C CA . TYR C 1 154 ? 22.637 36.089 -1.597 1.00 14.87 151 TYR C CA 1
ATOM 7989 C C . TYR C 1 154 ? 23.273 37.269 -2.348 1.00 15.93 151 TYR C C 1
ATOM 7990 O O . TYR C 1 154 ? 23.894 38.153 -1.739 1.00 17.40 151 TYR C O 1
ATOM 8008 N N . GLU C 1 155 ? 23.129 37.283 -3.670 1.00 15.92 152 GLU C N 1
ATOM 8009 C CA . GLU C 1 155 ? 23.700 38.363 -4.471 1.00 16.43 152 GLU C CA 1
ATOM 8010 C C . GLU C 1 155 ? 23.003 39.699 -4.187 1.00 17.81 152 GLU C C 1
ATOM 8011 O O . GLU C 1 155 ? 23.675 40.742 -4.086 1.00 18.54 152 GLU C O 1
ATOM 8023 N N . LYS C 1 156 ? 21.688 39.664 -4.012 1.00 16.11 153 LYS C N 1
ATOM 8024 C CA . LYS C 1 156 ? 20.933 40.858 -3.630 1.00 16.04 153 LYS C CA 1
ATOM 8025 C C . LYS C 1 156 ? 21.438 41.382 -2.300 1.00 16.50 153 LYS C C 1
ATOM 8026 O O . LYS C 1 156 ? 21.687 42.585 -2.130 1.00 17.62 153 LYS C O 1
ATOM 8045 N N . ILE C 1 157 ? 21.589 40.477 -1.342 1.00 16.60 154 ILE C N 1
ATOM 8046 C CA . ILE C 1 157 ? 22.039 40.864 -0.005 1.00 15.17 154 ILE C CA 1
ATOM 8047 C C . ILE C 1 157 ? 23.501 41.324 -0.032 1.00 14.62 154 ILE C C 1
ATOM 8048 O O . ILE C 1 157 ? 23.869 42.305 0.636 1.00 16.38 154 ILE C O 1
ATOM 8059 N N . LEU C 1 158 ? 24.325 40.639 -0.820 1.00 15.97 155 LEU C N 1
ATOM 8060 C CA . LEU C 1 158 ? 25.727 41.013 -0.965 1.00 14.67 155 LEU C CA 1
ATOM 8061 C C . LEU C 1 158 ? 25.877 42.464 -1.449 1.00 15.50 155 LEU C C 1
ATOM 8062 O O . LEU C 1 158 ? 26.688 43.223 -0.936 1.00 16.18 155 LEU C O 1
ATOM 8078 N N . LEU C 1 159 ? 25.085 42.851 -2.433 1.00 15.87 156 LEU C N 1
ATOM 8079 C CA . LEU C 1 159 ? 25.213 44.191 -2.994 1.00 15.27 156 LEU C CA 1
ATOM 8080 C C . LEU C 1 159 ? 24.899 45.228 -1.916 1.00 15.56 156 LEU C C 1
ATOM 8081 O O . LEU C 1 159 ? 25.616 46.207 -1.768 1.00 18.25 156 LEU C O 1
ATOM 8097 N N . LYS C 1 160 ? 23.851 44.992 -1.135 1.00 15.78 157 LYS C N 1
ATOM 8098 C CA . LYS C 1 160 ? 23.495 45.926 -0.073 1.00 15.25 157 LYS C CA 1
ATOM 8099 C C . LYS C 1 160 ? 24.568 45.973 1.012 1.00 17.63 157 LYS C C 1
ATOM 8100 O O . LYS C 1 160 ? 24.863 47.033 1.590 1.00 16.76 157 LYS C O 1
ATOM 8119 N N . THR C 1 161 ? 25.148 44.806 1.298 1.00 15.38 158 THR C N 1
ATOM 8120 C CA . THR C 1 161 ? 26.170 44.682 2.332 1.00 13.76 158 THR C CA 1
ATOM 8121 C C . THR C 1 161 ? 27.458 45.399 1.904 1.00 15.28 158 THR C C 1
ATOM 8122 O O . THR C 1 161 ? 28.062 46.137 2.693 1.00 16.15 158 THR C O 1
ATOM 8133 N N . GLU C 1 162 ? 27.859 45.194 0.654 1.00 14.99 159 GLU C N 1
ATOM 8134 C CA . GLU C 1 162 ? 29.005 45.921 0.104 1.00 14.81 159 GLU C CA 1
ATOM 8135 C C . GLU C 1 162 ? 28.753 47.432 0.175 1.00 15.53 159 GLU C C 1
ATOM 8136 O O . GLU C 1 162 ? 29.650 48.191 0.514 1.00 15.48 159 GLU C O 1
ATOM 8148 N N . GLU C 1 163 ? 27.538 47.871 -0.156 1.00 14.90 160 GLU C N 1
ATOM 8149 C CA . GLU C 1 163 ? 27.206 49.294 -0.093 1.00 15.59 160 GLU C CA 1
ATOM 8150 C C . GLU C 1 163 ? 27.364 49.839 1.327 1.00 16.14 160 GLU C C 1
ATOM 8151 O O . GLU C 1 163 ? 27.854 50.957 1.493 1.00 16.60 160 GLU C O 1
ATOM 8163 N N . ARG C 1 164 ? 26.945 49.088 2.351 1.00 14.42 161 ARG C N 1
ATOM 8164 C CA . ARG C 1 164 ? 27.142 49.551 3.725 1.00 13.92 161 ARG C CA 1
ATOM 8165 C C . ARG C 1 164 ? 28.624 49.686 4.025 1.00 15.58 161 ARG C C 1
ATOM 8166 O O . ARG C 1 164 ? 29.048 50.660 4.659 1.00 16.43 161 ARG C O 1
ATOM 8187 N N . ALA C 1 165 ? 29.420 48.709 3.580 1.00 15.46 162 ALA C N 1
ATOM 8188 C CA . ALA C 1 165 ? 30.869 48.789 3.743 1.00 15.60 162 ALA C CA 1
ATOM 8189 C C . ALA C 1 165 ? 31.449 50.056 3.084 1.00 16.86 162 ALA C C 1
ATOM 8190 O O . ALA C 1 165 ? 32.310 50.709 3.686 1.00 16.62 162 ALA C O 1
ATOM 8197 N N . TYR C 1 166 ? 31.002 50.402 1.866 1.00 16.52 163 TYR C N 1
ATOM 8198 C CA . TYR C 1 166 ? 31.426 51.645 1.198 1.00 21.08 163 TYR C CA 1
ATOM 8199 C C . TYR C 1 166 ? 31.133 52.841 2.077 1.00 17.43 163 TYR C C 1
ATOM 8200 O O . TYR C 1 166 ? 31.972 53.720 2.254 1.00 17.82 163 TYR C O 1
ATOM 8218 N N . HIS C 1 167 ? 29.923 52.893 2.610 1.00 16.09 164 HIS C N 1
ATOM 8219 C CA . HIS C 1 167 ? 29.546 54.025 3.438 1.00 16.81 164 HIS C CA 1
ATOM 8220 C C . HIS C 1 167 ? 30.394 54.136 4.700 1.00 14.78 164 HIS C C 1
ATOM 8221 O O . HIS C 1 167 ? 30.877 55.215 5.047 1.00 16.31 164 HIS C O 1
ATOM 8235 N N . LEU C 1 168 ? 30.602 53.012 5.379 1.00 14.44 165 LEU C N 1
ATOM 8236 C CA . LEU C 1 168 ? 31.455 52.999 6.555 1.00 15.28 165 LEU C CA 1
ATOM 8237 C C . LEU C 1 168 ? 32.856 53.520 6.223 1.00 14.87 165 LEU C C 1
ATOM 8238 O O . LEU C 1 168 ? 33.437 54.330 6.965 1.00 17.30 165 LEU C O 1
ATOM 8254 N N . SER C 1 169 ? 33.423 53.053 5.118 1.00 14.74 166 SER C N 1
ATOM 8255 C CA A SER C 1 169 ? 34.743 53.495 4.687 0.57 15.73 166 SER C CA 1
ATOM 8256 C CA B SER C 1 169 ? 34.760 53.502 4.740 0.43 15.19 166 SER C CA 1
ATOM 8257 C C . SER C 1 169 ? 34.779 55.015 4.473 1.00 18.62 166 SER C C 1
ATOM 8258 O O . SER C 1 169 ? 35.759 55.698 4.825 1.00 19.00 166 SER C O 1
ATOM 8273 N N . HIS C 1 170 ? 33.707 55.548 3.886 1.00 16.54 167 HIS C N 1
ATOM 8274 C CA . HIS C 1 170 ? 33.607 56.993 3.677 1.00 15.77 167 HIS C CA 1
ATOM 8275 C C . HIS C 1 170 ? 33.653 57.743 5.016 1.00 15.88 167 HIS C C 1
ATOM 8276 O O . HIS C 1 170 ? 34.347 58.748 5.130 1.00 16.78 167 HIS C O 1
ATOM 8290 N N . PHE C 1 171 ? 32.943 57.252 6.036 1.00 14.95 168 PHE C N 1
ATOM 8291 C CA . PHE C 1 171 ? 32.966 57.905 7.351 1.00 15.25 168 PHE C CA 1
ATOM 8292 C C . PHE C 1 171 ? 34.362 57.953 7.952 1.00 15.46 168 PHE C C 1
ATOM 8293 O O . PHE C 1 171 ? 34.682 58.891 8.677 1.00 17.54 168 PHE C O 1
ATOM 8310 N N . LEU C 1 172 ? 35.175 56.935 7.670 1.00 15.19 169 LEU C N 1
ATOM 8311 C CA . LEU C 1 172 ? 36.495 56.801 8.276 1.00 15.51 169 LEU C CA 1
ATOM 8312 C C . LEU C 1 172 ? 37.580 57.624 7.580 1.00 17.11 169 LEU C C 1
ATOM 8313 O O . LEU C 1 172 ? 38.657 57.842 8.146 1.00 18.13 169 LEU C O 1
ATOM 8329 N N . ALA C 1 173 ? 37.312 58.072 6.352 1.00 16.58 170 ALA C N 1
ATOM 8330 C CA . ALA C 1 173 ? 38.335 58.733 5.565 1.00 17.53 170 ALA C CA 1
ATOM 8331 C C . ALA C 1 173 ? 38.865 59.981 6.254 1.00 18.74 170 ALA C C 1
ATOM 8332 O O . ALA C 1 173 ? 38.129 60.703 6.937 1.00 17.34 170 ALA C O 1
ATOM 8339 N N . LYS C 1 174 ? 40.150 60.247 6.050 1.00 17.40 171 LYS C N 1
ATOM 8340 C CA . LYS C 1 174 ? 40.815 61.351 6.733 1.00 17.69 171 LYS C CA 1
ATOM 8341 C C . LYS C 1 174 ? 40.633 62.658 5.964 1.00 19.50 171 LYS C C 1
ATOM 8342 O O . LYS C 1 174 ? 41.586 63.258 5.450 1.00 23.43 171 LYS C O 1
ATOM 8361 N N . ASP C 1 175 ? 39.384 63.099 5.902 1.00 17.53 172 ASP C N 1
ATOM 8362 C CA . ASP C 1 175 ? 39.043 64.396 5.344 1.00 17.74 172 ASP C CA 1
ATOM 8363 C C . ASP C 1 175 ? 37.932 64.998 6.182 1.00 17.34 172 ASP C C 1
ATOM 8364 O O . ASP C 1 175 ? 37.134 64.275 6.769 1.00 16.86 172 ASP C O 1
ATOM 8373 N N . SER C 1 176 ? 37.894 66.318 6.249 1.00 17.59 173 SER C N 1
ATOM 8374 C CA . SER C 1 176 ? 36.832 67.013 6.964 1.00 17.31 173 SER C CA 1
ATOM 8375 C C . SER C 1 176 ? 36.805 68.456 6.508 1.00 17.73 173 SER C C 1
ATOM 8376 O O . SER C 1 176 ? 37.841 69.027 6.152 1.00 18.24 173 SER C O 1
ATOM 8384 N N . LEU C 1 177 ? 35.634 69.059 6.546 1.00 17.56 174 LEU C N 1
ATOM 8385 C CA . LEU C 1 177 ? 35.535 70.485 6.325 1.00 17.96 174 LEU C CA 1
ATOM 8386 C C . LEU C 1 177 ? 36.301 71.260 7.402 1.00 18.20 174 LEU C C 1
ATOM 8387 O O . LEU C 1 177 ? 36.726 72.378 7.157 1.00 18.68 174 LEU C O 1
ATOM 8403 N N . THR C 1 178 ? 36.497 70.663 8.578 1.00 17.90 175 THR C N 1
ATOM 8404 C CA . THR C 1 178 ? 37.200 71.365 9.652 1.00 18.15 175 THR C CA 1
ATOM 8405 C C . THR C 1 178 ? 38.688 71.564 9.356 1.00 18.67 175 THR C C 1
ATOM 8406 O O . THR C 1 178 ? 39.332 72.409 9.977 1.00 20.01 175 THR C O 1
ATOM 8417 N N . LEU C 1 179 ? 39.238 70.802 8.414 1.00 18.76 176 LEU C N 1
ATOM 8418 C CA . LEU C 1 179 ? 40.669 70.896 8.154 1.00 19.31 176 LEU C CA 1
ATOM 8419 C C . LEU C 1 179 ? 41.058 72.311 7.702 1.00 21.18 176 LEU C C 1
ATOM 8420 O O . LEU C 1 179 ? 42.237 72.676 7.754 1.00 25.35 176 LEU C O 1
ATOM 8436 N N . GLY C 1 180 ? 40.080 73.104 7.262 1.00 22.65 177 GLY C N 1
ATOM 8437 C CA . GLY C 1 180 ? 40.328 74.479 6.857 1.00 24.98 177 GLY C CA 1
ATOM 8438 C C . GLY C 1 180 ? 40.705 75.416 7.996 1.00 24.97 177 GLY C C 1
ATOM 8439 O O . GLY C 1 180 ? 41.215 76.515 7.750 1.00 27.60 177 GLY C O 1
ATOM 8443 N N . PHE C 1 181 ? 40.455 74.999 9.231 1.00 20.28 178 PHE C N 1
ATOM 8444 C CA . PHE C 1 181 ? 40.669 75.885 10.378 1.00 21.31 178 PHE C CA 1
ATOM 8445 C C . PHE C 1 181 ? 41.023 75.169 11.693 1.00 21.81 178 PHE C C 1
ATOM 8446 O O . PHE C 1 181 ? 41.010 75.792 12.759 1.00 25.22 178 PHE C O 1
ATOM 8463 N N . VAL C 1 182 ? 41.332 73.872 11.629 1.00 20.56 179 VAL C N 1
ATOM 8464 C CA . VAL C 1 182 ? 41.878 73.167 12.785 1.00 21.53 179 VAL C CA 1
ATOM 8465 C C . VAL C 1 182 ? 43.228 72.593 12.416 1.00 24.95 179 VAL C C 1
ATOM 8466 O O . VAL C 1 182 ? 43.545 72.385 11.242 1.00 29.04 179 VAL C O 1
ATOM 8479 N N . GLN C 1 183 ? 44.025 72.348 13.440 1.00 26.12 180 GLN C N 1
ATOM 8480 C CA . GLN C 1 183 ? 45.359 71.821 13.254 1.00 27.08 180 GLN C CA 1
ATOM 8481 C C . GLN C 1 183 ? 45.318 70.335 12.923 1.00 25.66 180 GLN C C 1
ATOM 8482 O O . GLN C 1 183 ? 44.767 69.537 13.672 1.00 24.60 180 GLN C O 1
ATOM 8496 N N . ALA C 1 184 ? 45.908 69.962 11.799 1.00 27.29 181 ALA C N 1
ATOM 8497 C CA . ALA C 1 184 ? 46.012 68.556 11.435 1.00 26.81 181 ALA C CA 1
ATOM 8498 C C . ALA C 1 184 ? 46.999 67.833 12.340 1.00 26.96 181 ALA C C 1
ATOM 8499 O O . ALA C 1 184 ? 47.932 68.448 12.874 1.00 29.98 181 ALA C O 1
ATOM 8506 N N . ALA C 1 185 ? 46.797 66.530 12.500 1.00 25.80 182 ALA C N 1
ATOM 8507 C CA . ALA C 1 185 ? 47.690 65.687 13.296 1.00 28.53 182 ALA C CA 1
ATOM 8508 C C . ALA C 1 185 ? 49.095 65.667 12.701 1.00 34.75 182 ALA C C 1
ATOM 8509 O O . ALA C 1 185 ? 49.245 65.805 11.493 1.00 36.24 182 ALA C O 1
ATOM 8516 N N . HIS D 1 1 ? 51.609 42.499 22.785 1.00 67.28 -2 HIS D N 1
ATOM 8517 C CA . HIS D 1 1 ? 51.371 43.292 24.029 1.00 74.04 -2 HIS D CA 1
ATOM 8518 C C . HIS D 1 1 ? 50.928 42.406 25.200 1.00 67.76 -2 HIS D C 1
ATOM 8519 O O . HIS D 1 1 ? 50.763 41.193 25.052 1.00 67.92 -2 HIS D O 1
ATOM 8535 N N . HIS D 1 2 ? 50.741 43.026 26.363 1.00 54.40 -1 HIS D N 1
ATOM 8536 C CA . HIS D 1 2 ? 50.317 42.313 27.565 1.00 42.46 -1 HIS D CA 1
ATOM 8537 C C . HIS D 1 2 ? 48.802 42.145 27.545 1.00 33.92 -1 HIS D C 1
ATOM 8538 O O . HIS D 1 2 ? 48.084 43.073 27.166 1.00 32.68 -1 HIS D O 1
ATOM 8552 N N . PRO D 1 3 ? 48.292 40.968 27.967 1.00 26.18 0 PRO D N 1
ATOM 8553 C CA . PRO D 1 3 ? 46.848 40.704 27.930 1.00 27.72 0 PRO D CA 1
ATOM 8554 C C . PRO D 1 3 ? 45.966 41.737 28.621 1.00 27.57 0 PRO D C 1
ATOM 8555 O O . PRO D 1 3 ? 44.781 41.833 28.303 1.00 36.00 0 PRO D O 1
ATOM 8566 N N . MET D 1 4 ? 46.522 42.497 29.562 1.00 26.93 1 MET D N 1
ATOM 8567 C CA . MET D 1 4 ? 45.731 43.488 30.293 1.00 31.61 1 MET D CA 1
ATOM 8568 C C . MET D 1 4 ? 45.858 44.903 29.716 1.00 46.52 1 MET D C 1
ATOM 8569 O O . MET D 1 4 ? 45.321 45.858 30.290 1.00 42.43 1 MET D O 1
ATOM 8583 N N . ALA D 1 5 ? 46.556 45.034 28.589 1.00 47.35 2 ALA D N 1
ATOM 8584 C CA . ALA D 1 5 ? 46.645 46.315 27.883 1.00 60.59 2 ALA D CA 1
ATOM 8585 C C . ALA D 1 5 ? 45.351 46.598 27.118 1.00 66.87 2 ALA D C 1
ATOM 8586 O O . ALA D 1 5 ? 44.718 45.676 26.601 1.00 65.15 2 ALA D O 1
ATOM 8593 N N . GLU D 1 6 ? 44.975 47.875 27.038 1.00 76.63 3 GLU D N 1
ATOM 8594 C CA . GLU D 1 6 ? 43.704 48.280 26.432 1.00 80.94 3 GLU D CA 1
ATOM 8595 C C . GLU D 1 6 ? 43.796 48.515 24.921 1.00 81.05 3 GLU D C 1
ATOM 8596 O O . GLU D 1 6 ? 44.277 49.557 24.478 1.00 79.15 3 GLU D O 1
ATOM 8608 N N . THR D 1 7 ? 43.329 47.540 24.141 1.00 84.00 4 THR D N 1
ATOM 8609 C CA . THR D 1 7 ? 43.074 47.737 22.714 1.00 88.52 4 THR D CA 1
ATOM 8610 C C . THR D 1 7 ? 41.562 47.965 22.545 1.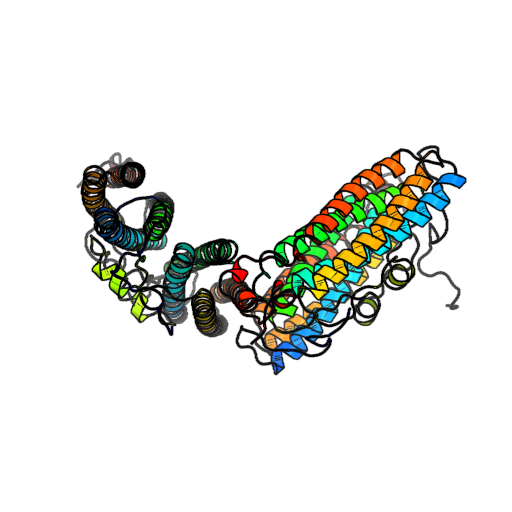00 93.31 4 THR D C 1
ATOM 8611 O O . THR D 1 7 ? 40.757 47.258 23.153 1.00 97.90 4 THR D O 1
ATOM 8622 N N . GLN D 1 8 ? 41.194 48.945 21.718 1.00 86.59 5 GLN D N 1
ATOM 8623 C CA . GLN D 1 8 ? 39.876 49.593 21.773 1.00 76.51 5 GLN D CA 1
ATOM 8624 C C . GLN D 1 8 ? 39.743 50.247 23.170 1.00 56.36 5 GLN D C 1
ATOM 8625 O O . GLN D 1 8 ? 39.683 49.553 24.185 1.00 59.48 5 GLN D O 1
ATOM 8639 N N . THR D 1 9 ? 39.720 51.581 23.213 1.00 44.26 6 THR D N 1
ATOM 8640 C CA . THR D 1 9 ? 39.612 52.361 24.462 1.00 35.84 6 THR D CA 1
ATOM 8641 C C . THR D 1 9 ? 38.161 52.744 24.873 1.00 40.87 6 THR D C 1
ATOM 8642 O O . THR D 1 9 ? 37.466 53.455 24.138 1.00 28.39 6 THR D O 1
ATOM 8653 N N . LEU D 1 10 ? 37.707 52.309 26.051 1.00 36.66 7 LEU D N 1
ATOM 8654 C CA . LEU D 1 10 ? 36.331 52.602 26.481 1.00 36.81 7 LEU D CA 1
ATOM 8655 C C . LEU D 1 10 ? 36.147 54.024 26.995 1.00 36.78 7 LEU D C 1
ATOM 8656 O O . LEU D 1 10 ? 36.987 54.537 27.731 1.00 45.66 7 LEU D O 1
ATOM 8672 N N . LEU D 1 11 ? 35.044 54.641 26.580 1.00 31.26 8 LEU D N 1
ATOM 8673 C CA . LEU D 1 11 ? 34.571 55.929 27.070 1.00 37.33 8 LEU D CA 1
ATOM 8674 C C . LEU D 1 11 ? 33.622 55.795 28.270 1.00 42.10 8 LEU D C 1
ATOM 8675 O O . LEU D 1 11 ? 33.862 56.406 29.307 1.00 46.23 8 LEU D O 1
ATOM 8691 N N . ARG D 1 12 ? 32.526 55.051 28.094 1.00 29.53 9 ARG D N 1
ATOM 8692 C CA . ARG D 1 12 ? 31.644 54.658 29.206 1.00 22.05 9 ARG D CA 1
ATOM 8693 C C . ARG D 1 12 ? 31.845 53.149 29.463 1.00 20.90 9 ARG D C 1
ATOM 8694 O O . ARG D 1 12 ? 31.941 52.351 28.531 1.00 22.70 9 ARG D O 1
ATOM 8715 N N . ASN D 1 13 ? 31.904 52.758 30.730 1.00 17.03 10 ASN D N 1
ATOM 8716 C CA . ASN D 1 13 ? 32.016 51.358 31.111 1.00 17.34 10 ASN D CA 1
ATOM 8717 C C . ASN D 1 13 ? 30.679 50.770 31.500 1.00 15.74 10 ASN D C 1
ATOM 8718 O O . ASN D 1 13 ? 29.928 51.377 32.261 1.00 15.52 10 ASN D O 1
ATOM 8729 N N . PHE D 1 14 ? 30.365 49.591 30.970 1.00 15.93 11 PHE D N 1
ATOM 8730 C CA . PHE D 1 14 ? 29.114 48.938 31.268 1.00 17.15 11 PHE D CA 1
ATOM 8731 C C . PHE D 1 14 ? 28.968 48.760 32.774 1.00 19.90 11 PHE D C 1
ATOM 8732 O O . PHE D 1 14 ? 29.971 48.503 33.467 1.00 21.09 11 PHE D O 1
ATOM 8749 N N . GLY D 1 15 ? 27.735 48.894 33.261 1.00 18.55 12 GLY D N 1
ATOM 8750 C CA . GLY D 1 15 ? 27.471 48.720 34.683 1.00 21.62 12 GLY D CA 1
ATOM 8751 C C . GLY D 1 15 ? 27.528 50.005 35.482 1.00 28.29 12 GLY D C 1
ATOM 8752 O O . GLY D 1 15 ? 27.189 50.014 36.669 1.00 32.59 12 GLY D O 1
ATOM 8756 N N . ASN D 1 16 ? 27.965 51.085 34.838 1.00 16.41 13 ASN D N 1
ATOM 8757 C CA . ASN D 1 16 ? 28.081 52.394 35.483 1.00 15.04 13 ASN D CA 1
ATOM 8758 C C . ASN D 1 16 ? 27.125 53.399 34.860 1.00 14.32 13 ASN D C 1
ATOM 8759 O O . ASN D 1 16 ? 26.709 53.246 33.714 1.00 14.89 13 ASN D O 1
ATOM 8770 N N . VAL D 1 17 ? 26.791 54.429 35.630 1.00 15.02 14 VAL D N 1
ATOM 8771 C CA . VAL D 1 17 ? 25.876 55.478 35.179 1.00 14.69 14 VAL D CA 1
ATOM 8772 C C . VAL D 1 17 ? 26.627 56.801 35.141 1.00 13.66 14 VAL D C 1
ATOM 8773 O O . VAL D 1 17 ? 27.419 57.125 36.036 1.00 15.94 14 VAL D O 1
ATOM 8786 N N . TYR D 1 18 ? 26.395 57.538 34.066 1.00 14.28 15 TYR D N 1
ATOM 8787 C CA . TYR D 1 18 ? 27.096 58.774 33.772 1.00 17.20 15 TYR D CA 1
ATOM 8788 C C . TYR D 1 18 ? 26.129 59.950 33.880 1.00 18.16 15 TYR D C 1
ATOM 8789 O O . TYR D 1 18 ? 25.041 59.791 34.387 1.00 21.32 15 TYR D O 1
ATOM 8807 N N . ASP D 1 19 ? 26.539 61.124 33.433 1.00 19.46 16 ASP D N 1
ATOM 8808 C CA . ASP D 1 19 ? 25.715 62.308 33.619 1.00 19.94 16 ASP D CA 1
ATOM 8809 C C . ASP D 1 19 ? 24.526 62.258 32.694 1.00 17.09 16 ASP D C 1
ATOM 8810 O O . ASP D 1 19 ? 24.557 61.588 31.669 1.00 20.04 16 ASP D O 1
ATOM 8819 N N . ASN D 1 20 ? 23.477 62.991 33.049 1.00 15.90 17 ASN D N 1
ATOM 8820 C CA . ASN D 1 20 ? 22.330 63.151 32.168 1.00 14.53 17 ASN D CA 1
ATOM 8821 C C . ASN D 1 20 ? 22.024 64.629 32.078 1.00 17.09 17 ASN D C 1
ATOM 8822 O O . ASN D 1 20 ? 22.401 65.383 32.972 1.00 16.88 17 ASN D O 1
ATOM 8833 N N . PRO D 1 21 ? 21.302 65.038 31.038 1.00 15.01 18 PRO D N 1
ATOM 8834 C CA . PRO D 1 21 ? 21.005 66.463 30.858 1.00 15.32 18 PRO D CA 1
ATOM 8835 C C . PRO D 1 21 ? 19.601 66.863 31.278 1.00 15.33 18 PRO D C 1
ATOM 8836 O O . PRO D 1 21 ? 19.160 67.941 30.871 1.00 16.73 18 PRO D O 1
ATOM 8847 N N . VAL D 1 22 ? 18.905 66.015 32.019 1.00 15.44 19 VAL D N 1
ATOM 8848 C CA . VAL D 1 22 ? 17.516 66.293 32.351 1.00 15.08 19 VAL D CA 1
ATOM 8849 C C . VAL D 1 22 ? 17.277 66.445 33.862 1.00 15.45 19 VAL D C 1
ATOM 8850 O O . VAL D 1 22 ? 16.174 66.266 34.344 1.00 17.49 19 VAL D O 1
ATOM 8863 N N . LEU D 1 23 ? 18.326 66.834 34.575 1.00 17.17 20 LEU D N 1
ATOM 8864 C CA . LEU D 1 23 ? 18.238 67.241 35.990 1.00 17.55 20 LEU D CA 1
ATOM 8865 C C . LEU D 1 23 ? 17.717 66.155 36.921 1.00 21.01 20 LEU D C 1
ATOM 8866 O O . LEU D 1 23 ? 17.073 66.449 37.927 1.00 24.12 20 LEU D O 1
ATOM 8882 N N . LEU D 1 24 ? 17.999 64.906 36.604 1.00 17.35 21 LEU D N 1
ATOM 8883 C CA . LEU D 1 24 ? 17.678 63.818 37.511 1.00 15.86 21 LEU D CA 1
ATOM 8884 C C . LEU D 1 24 ? 18.932 63.377 38.240 1.00 18.54 21 LEU D C 1
ATOM 8885 O O . LEU D 1 24 ? 20.011 63.267 37.666 1.00 19.69 21 LEU D O 1
ATOM 8901 N N . ASP D 1 25 ? 18.788 63.130 39.532 1.00 17.25 22 ASP D N 1
ATOM 8902 C CA . ASP D 1 25 ? 19.898 62.641 40.321 1.00 17.26 22 ASP D CA 1
ATOM 8903 C C . ASP D 1 25 ? 20.276 61.202 39.964 1.00 19.45 22 ASP D C 1
ATOM 8904 O O . ASP D 1 25 ? 19.443 60.418 39.516 1.00 17.58 22 ASP D O 1
ATOM 8913 N N . ARG D 1 26 ? 21.531 60.832 40.198 1.00 23.38 23 ARG D N 1
ATOM 8914 C CA . ARG D 1 26 ? 21.949 59.435 40.030 1.00 22.05 23 ARG D CA 1
ATOM 8915 C C . ARG D 1 26 ? 21.183 58.454 40.891 1.00 18.01 23 ARG D C 1
ATOM 8916 O O . ARG D 1 26 ? 21.093 57.264 40.561 1.00 21.56 23 ARG D O 1
ATOM 8937 N N . SER D 1 27 ? 20.654 58.910 42.032 1.00 19.55 24 SER D N 1
ATOM 8938 C CA . SER D 1 27 ? 19.840 58.041 42.868 1.00 21.98 24 SER D CA 1
ATOM 8939 C C . SER D 1 27 ? 18.580 57.612 42.128 1.00 22.55 24 SER D C 1
ATOM 8940 O O . SER D 1 27 ? 17.958 56.599 42.451 1.00 22.93 24 SER D O 1
ATOM 8948 N N . VAL D 1 28 ? 18.221 58.386 41.113 1.00 17.66 25 VAL D N 1
ATOM 8949 C CA . VAL D 1 28 ? 17.111 58.041 40.251 1.00 17.01 25 VAL D CA 1
ATOM 8950 C C . VAL D 1 28 ? 17.615 57.276 39.027 1.00 16.77 25 VAL D C 1
ATOM 8951 O O . VAL D 1 28 ? 17.118 56.201 38.696 1.00 16.52 25 VAL D O 1
ATOM 8964 N N . THR D 1 29 ? 18.609 57.825 38.338 1.00 16.12 26 THR D N 1
ATOM 8965 C CA . THR D 1 29 ? 18.962 57.232 37.061 1.00 15.89 26 THR D CA 1
ATOM 8966 C C . THR D 1 29 ? 19.662 55.881 37.172 1.00 16.60 26 THR D C 1
ATOM 8967 O O . THR D 1 29 ? 19.576 55.089 36.237 1.00 16.22 26 THR D O 1
ATOM 8978 N N . ALA D 1 30 ? 20.335 55.597 38.286 1.00 15.88 27 ALA D N 1
ATOM 8979 C CA . ALA D 1 30 ? 20.949 54.279 38.413 1.00 16.39 27 ALA D CA 1
ATOM 8980 C C . ALA D 1 30 ? 19.887 53.161 38.448 1.00 16.60 27 ALA D C 1
ATOM 8981 O O . ALA D 1 30 ? 19.891 52.294 37.586 1.00 16.85 27 ALA D O 1
ATOM 8988 N N . PRO D 1 31 ? 18.947 53.196 39.398 1.00 17.35 28 PRO D N 1
ATOM 8989 C CA . PRO D 1 31 ? 17.950 52.114 39.351 1.00 17.35 28 PRO D CA 1
ATOM 8990 C C . PRO D 1 31 ? 17.085 52.136 38.095 1.00 16.84 28 PRO D C 1
ATOM 8991 O O . PRO D 1 31 ? 16.709 51.066 37.614 1.00 17.12 28 PRO D O 1
ATOM 9002 N N . VAL D 1 32 ? 16.754 53.319 37.588 1.00 14.93 29 VAL D N 1
ATOM 9003 C CA . VAL D 1 32 ? 15.930 53.387 36.378 1.00 14.55 29 VAL D CA 1
ATOM 9004 C C . VAL D 1 32 ? 16.651 52.735 35.195 1.00 15.49 29 VAL D C 1
ATOM 9005 O O . VAL D 1 32 ? 16.055 51.924 34.482 1.00 14.25 29 VAL D O 1
ATOM 9018 N N . THR D 1 33 ? 17.931 53.041 34.995 1.00 14.90 30 THR D N 1
ATOM 9019 C CA . THR D 1 33 ? 18.632 52.498 33.844 1.00 14.01 30 THR D CA 1
ATOM 9020 C C . THR D 1 33 ? 18.935 51.011 34.039 1.00 15.55 30 THR D C 1
ATOM 9021 O O . THR D 1 33 ? 18.895 50.260 33.071 1.00 14.82 30 THR D O 1
ATOM 9032 N N . GLU D 1 34 ? 19.209 50.579 35.272 1.00 17.49 31 GLU D N 1
ATOM 9033 C CA . GLU D 1 34 ? 19.366 49.145 35.533 1.00 14.72 31 GLU D CA 1
ATOM 9034 C C . GLU D 1 34 ? 18.112 48.384 35.106 1.00 15.70 31 GLU D C 1
ATOM 9035 O O . GLU D 1 34 ? 18.190 47.325 34.469 1.00 16.82 31 GLU D O 1
ATOM 9047 N N . GLY D 1 35 ? 16.953 48.921 35.462 1.00 15.27 32 GLY D N 1
ATOM 9048 C CA . GLY D 1 35 ? 1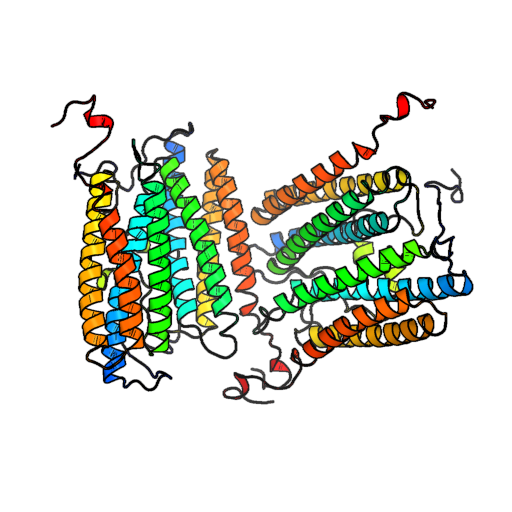5.692 48.287 35.109 1.00 16.75 32 GLY D CA 1
ATOM 9049 C C . GLY D 1 35 ? 15.436 48.302 33.616 1.00 15.37 32 GLY D C 1
ATOM 9050 O O . GLY D 1 35 ? 14.950 47.332 33.033 1.00 15.09 32 GLY D O 1
ATOM 9054 N N . PHE D 1 36 ? 15.776 49.409 32.981 1.00 14.18 33 PHE D N 1
ATOM 9055 C CA . PHE D 1 36 ? 15.623 49.495 31.529 1.00 15.35 33 PHE D CA 1
ATOM 9056 C C . PHE D 1 36 ? 16.469 48.394 30.839 1.00 14.68 33 PHE D C 1
ATOM 9057 O O . PHE D 1 36 ? 16.030 47.818 29.833 1.00 15.29 33 PHE D O 1
ATOM 9074 N N . ASN D 1 37 ? 17.668 48.103 31.353 1.00 15.17 34 ASN D N 1
ATOM 9075 C CA . ASN D 1 37 ? 18.491 47.060 30.735 1.00 14.83 34 ASN D CA 1
ATOM 9076 C C . ASN D 1 37 ? 17.862 45.679 30.860 1.00 14.49 34 ASN D C 1
ATOM 9077 O O . ASN D 1 37 ? 17.973 44.880 29.940 1.00 15.73 34 ASN D O 1
ATOM 9088 N N . VAL D 1 38 ? 17.199 45.391 31.977 1.00 14.77 35 VAL D N 1
ATOM 9089 C CA . VAL D 1 38 ? 16.468 44.136 32.117 1.00 14.44 35 VAL D CA 1
ATOM 9090 C C . VAL D 1 38 ? 15.323 44.059 31.111 1.00 14.31 35 VAL D C 1
ATOM 9091 O O . VAL D 1 38 ? 15.143 43.046 30.436 1.00 15.97 35 VAL D O 1
ATOM 9104 N N . VAL D 1 39 ? 14.551 45.134 30.997 1.00 13.51 36 VAL D N 1
ATOM 9105 C CA . VAL D 1 39 ? 13.435 45.146 30.072 1.00 14.25 36 VAL D CA 1
ATOM 9106 C C . VAL D 1 39 ? 13.930 45.070 28.623 1.00 14.94 36 VAL D C 1
ATOM 9107 O O . VAL D 1 39 ? 13.373 44.325 27.803 1.00 16.27 36 VAL D O 1
ATOM 9120 N N . LEU D 1 40 ? 15.003 45.795 28.313 1.00 14.07 37 LEU D N 1
ATOM 9121 C CA . LEU D 1 40 ? 15.618 45.748 26.985 1.00 14.32 37 LEU D CA 1
ATOM 9122 C C . LEU D 1 40 ? 16.033 44.317 26.630 1.00 14.32 37 LEU D C 1
ATOM 9123 O O . LEU D 1 40 ? 15.712 43.780 25.557 1.00 14.40 37 LEU D O 1
ATOM 9139 N N . ALA D 1 41 ? 16.746 43.679 27.543 1.00 14.02 38 ALA D N 1
ATOM 9140 C CA . ALA D 1 41 ? 17.203 42.317 27.283 1.00 14.46 38 ALA D CA 1
ATOM 9141 C C . ALA D 1 41 ? 16.015 41.362 27.087 1.00 13.95 38 ALA D C 1
ATOM 9142 O O . ALA D 1 41 ? 16.053 40.475 26.229 1.00 14.85 38 ALA D O 1
ATOM 9149 N N . SER D 1 42 ? 14.978 41.538 27.906 1.00 14.63 39 SER D N 1
ATOM 9150 C CA . SER D 1 42 ? 13.801 40.690 27.836 1.00 12.86 39 SER D CA 1
ATOM 9151 C C . SER D 1 42 ? 13.104 40.874 26.501 1.00 14.11 39 SER D C 1
ATOM 9152 O O . SER D 1 42 ? 12.672 39.909 25.865 1.00 15.88 39 SER D O 1
ATOM 9160 N N . PHE D 1 43 ? 12.996 42.114 26.049 1.00 14.09 40 PHE D N 1
ATOM 9161 C CA . PHE D 1 43 ? 12.363 42.360 24.762 1.00 14.79 40 PHE D CA 1
ATOM 9162 C C . PHE D 1 43 ? 13.245 41.866 23.616 1.00 15.21 40 PHE D C 1
ATOM 9163 O O . PHE D 1 43 ? 12.720 41.420 22.598 1.00 15.90 40 PHE D O 1
ATOM 9180 N N . GLN D 1 44 ? 14.574 41.932 23.734 1.00 15.07 41 GLN D N 1
ATOM 9181 C CA . GLN D 1 44 ? 15.382 41.336 22.677 1.00 15.48 41 GLN D CA 1
ATOM 9182 C C . GLN D 1 44 ? 15.128 39.829 22.585 1.00 15.36 41 GLN D C 1
ATOM 9183 O O . GLN D 1 44 ? 15.019 39.271 21.494 1.00 15.42 41 GLN D O 1
ATOM 9197 N N . ALA D 1 45 ? 15.040 39.172 23.735 1.00 13.41 42 ALA D N 1
ATOM 9198 C CA . ALA D 1 45 ? 14.739 37.756 23.768 1.00 13.40 42 ALA D CA 1
ATOM 9199 C C . ALA D 1 45 ? 13.393 37.449 23.101 1.00 14.33 42 ALA D C 1
ATOM 9200 O O . ALA D 1 45 ? 13.262 36.471 22.344 1.00 16.20 42 ALA D O 1
ATOM 9207 N N . LEU D 1 46 ? 12.397 38.271 23.394 1.00 14.25 43 LEU D N 1
ATOM 9208 C CA . LEU D 1 46 ? 11.063 38.072 22.851 1.00 14.78 43 LEU D CA 1
ATOM 9209 C C . LEU D 1 46 ? 11.000 38.407 21.360 1.00 16.07 43 LEU D C 1
ATOM 9210 O O . LEU D 1 46 ? 10.307 37.730 20.607 1.00 15.71 43 LEU D O 1
ATOM 9226 N N . TYR D 1 47 ? 11.721 39.438 20.933 1.00 15.13 44 TYR D N 1
ATOM 9227 C CA . TYR D 1 47 ? 11.817 39.750 19.510 1.00 14.08 44 TYR D CA 1
ATOM 9228 C C . TYR D 1 47 ? 12.338 38.537 18.744 1.00 15.30 44 TYR D C 1
ATOM 9229 O O . TYR D 1 47 ? 11.772 38.129 17.716 1.00 14.70 44 TYR D O 1
ATOM 9247 N N . LEU D 1 48 ? 13.416 37.949 19.251 1.00 16.03 45 LEU D N 1
ATOM 9248 C CA . LEU D 1 48 ? 13.994 36.787 18.595 1.00 14.49 45 LEU D CA 1
ATOM 9249 C C . LEU D 1 48 ? 13.016 35.613 18.554 1.00 14.76 45 LEU D C 1
ATOM 9250 O O . LEU D 1 48 ? 12.945 34.882 17.559 1.00 16.19 45 LEU D O 1
ATOM 9266 N N . GLN D 1 49 ? 12.264 35.427 19.631 1.00 15.02 46 GLN D N 1
ATOM 9267 C CA . GLN D 1 49 ? 11.339 34.305 19.750 1.00 14.06 46 GLN D CA 1
ATOM 9268 C C . GLN D 1 49 ? 10.130 34.508 18.843 1.00 15.17 46 GLN D C 1
ATOM 9269 O O . GLN D 1 49 ? 9.736 33.600 18.106 1.00 15.70 46 GLN D O 1
ATOM 9283 N N . TYR D 1 50 ? 9.543 35.702 18.863 1.00 14.81 47 TYR D N 1
ATOM 9284 C CA . TYR D 1 50 ? 8.431 36.005 17.949 1.00 14.24 47 TYR D CA 1
ATOM 9285 C C . TYR D 1 50 ? 8.865 35.867 16.497 1.00 16.31 47 TYR D C 1
ATOM 9286 O O . TYR D 1 50 ? 8.109 35.391 15.650 1.00 15.09 47 TYR D O 1
ATOM 9304 N N . GLN D 1 51 ? 10.078 36.312 16.186 1.00 14.48 48 GLN D N 1
ATOM 9305 C CA . GLN D 1 51 ? 10.558 36.223 14.818 1.00 14.24 48 GLN D CA 1
ATOM 9306 C C . GLN D 1 51 ? 10.769 34.777 14.403 1.00 14.71 48 GLN D C 1
ATOM 9307 O O . GLN D 1 51 ? 10.424 34.391 13.285 1.00 14.97 48 GLN D O 1
ATOM 9321 N N . LYS D 1 52 ? 11.324 33.976 15.307 1.00 14.58 49 LYS D N 1
ATOM 9322 C CA . LYS D 1 52 ? 11.445 32.539 15.070 1.00 15.66 49 LYS D CA 1
ATOM 9323 C C . LYS D 1 52 ? 10.072 31.951 14.762 1.00 15.98 49 LYS D C 1
ATOM 9324 O O . LYS D 1 52 ? 9.897 31.192 13.804 1.00 15.13 49 LYS D O 1
ATOM 9343 N N . HIS D 1 53 ? 9.092 32.300 15.587 1.00 13.90 50 HIS D N 1
ATOM 9344 C CA . HIS D 1 53 ? 7.762 31.777 15.401 1.00 14.12 50 HIS D CA 1
ATOM 9345 C C . HIS D 1 53 ? 7.193 32.200 14.044 1.00 15.42 50 HIS D C 1
ATOM 9346 O O . HIS D 1 53 ? 6.554 31.407 13.357 1.00 15.09 50 HIS D O 1
ATOM 9361 N N . HIS D 1 54 ? 7.425 33.451 13.661 1.00 14.21 51 HIS D N 1
ATOM 9362 C CA . HIS D 1 54 ? 7.062 33.929 12.340 1.00 14.12 51 HIS D CA 1
ATOM 9363 C C . HIS D 1 54 ? 7.659 33.041 11.247 1.00 14.51 51 HIS D C 1
ATOM 9364 O O . HIS D 1 54 ? 6.960 32.645 10.322 1.00 15.07 51 HIS D O 1
ATOM 9379 N N . PHE D 1 55 ? 8.946 32.724 11.361 1.00 14.43 52 PHE D N 1
ATOM 9380 C CA . PHE D 1 55 ? 9.593 31.893 10.361 1.00 14.07 52 PHE D CA 1
ATOM 9381 C C . PHE D 1 55 ? 9.010 30.485 10.277 1.00 16.81 52 PHE D C 1
ATOM 9382 O O . PHE D 1 55 ? 8.841 29.966 9.186 1.00 17.38 52 PHE D O 1
ATOM 9399 N N . VAL D 1 56 ? 8.746 29.851 11.419 1.00 14.01 53 VAL D N 1
ATOM 9400 C CA . VAL D 1 56 ? 8.492 28.415 11.426 1.00 15.39 53 VAL D CA 1
ATOM 9401 C C . VAL D 1 56 ? 7.034 27.999 11.571 1.00 17.51 53 VAL D C 1
ATOM 9402 O O . VAL D 1 56 ? 6.730 26.825 11.367 1.00 19.85 53 VAL D O 1
ATOM 9415 N N . VAL D 1 57 ? 6.133 28.907 11.926 1.00 15.31 54 VAL D N 1
ATOM 9416 C CA . VAL D 1 57 ? 4.761 28.482 12.173 1.00 13.98 54 VAL D CA 1
ATOM 9417 C C . VAL D 1 57 ? 4.141 27.922 10.897 1.00 16.54 54 VAL D C 1
ATOM 9418 O O . VAL D 1 57 ? 4.363 28.435 9.785 1.00 16.70 54 VAL D O 1
ATOM 9431 N N . GLU D 1 58 ? 3.413 26.819 11.065 1.00 15.59 55 GLU D N 1
ATOM 9432 C CA . GLU D 1 58 ? 2.825 26.084 9.942 1.00 14.05 55 GLU D CA 1
ATOM 9433 C C . GLU D 1 58 ? 1.466 25.555 10.390 1.00 17.92 55 GLU D C 1
ATOM 9434 O O . GLU D 1 58 ? 1.084 25.671 11.562 1.00 19.81 55 GLU D O 1
ATOM 9446 N N . GLY D 1 59 ? 0.727 24.992 9.451 1.00 15.57 56 GLY D N 1
ATOM 9447 C CA . GLY D 1 59 ? -0.532 24.350 9.749 1.00 15.60 56 GLY D CA 1
ATOM 9448 C C . GLY D 1 59 ? -1.724 25.194 9.366 1.00 14.47 56 GLY D C 1
ATOM 9449 O O . GLY D 1 59 ? -1.601 26.194 8.651 1.00 15.59 56 GLY D O 1
ATOM 9453 N N . SER D 1 60 ? -2.885 24.771 9.849 1.00 15.32 57 SER D N 1
ATOM 9454 C CA . SER D 1 60 ? -4.132 25.253 9.297 1.00 14.81 57 SER D CA 1
ATOM 9455 C C . SER D 1 60 ? -4.400 26.724 9.562 1.00 15.72 57 SER D C 1
ATOM 9456 O O . SER D 1 60 ? -5.082 27.358 8.743 1.00 17.28 57 SER D O 1
ATOM 9464 N N . GLU D 1 61 ? -3.877 27.269 10.662 1.00 14.67 58 GLU D N 1
ATOM 9465 C CA . GLU D 1 61 ? -4.030 28.701 10.928 1.00 13.61 58 GLU D CA 1
ATOM 9466 C C . GLU D 1 61 ? -2.712 29.456 10.779 1.00 16.33 58 GLU D C 1
ATOM 9467 O O . GLU D 1 61 ? -2.527 30.544 11.344 1.00 17.05 58 GLU D O 1
ATOM 9479 N N . PHE D 1 62 ? -1.784 28.931 9.996 1.00 16.84 59 PHE D N 1
ATOM 9480 C CA . PHE D 1 62 ? -0.465 29.549 10.017 1.00 18.23 59 PHE D CA 1
ATOM 9481 C C . PHE D 1 62 ? -0.489 30.952 9.401 1.00 17.79 59 PHE D C 1
ATOM 9482 O O . PHE D 1 62 ? 0.321 31.790 9.778 1.00 18.19 59 PHE D O 1
ATOM 9499 N N . TYR D 1 63 ? -1.384 31.202 8.455 1.00 15.77 60 TYR D N 1
ATOM 9500 C CA . TYR D 1 63 ? -1.388 32.492 7.756 1.00 18.93 60 TYR D CA 1
ATOM 9501 C C . TYR D 1 63 ? -1.656 33.609 8.754 1.00 16.70 60 TYR D C 1
ATOM 9502 O O . TYR D 1 63 ? -0.944 34.612 8.756 1.00 17.37 60 TYR D O 1
ATOM 9520 N N . SER D 1 64 ? -2.666 33.442 9.609 1.00 15.39 61 SER D N 1
ATOM 9521 C CA A SER D 1 64 ? -2.962 34.460 10.606 0.70 13.62 61 SER D CA 1
ATOM 9522 C CA B SER D 1 64 ? -2.974 34.449 10.618 0.30 14.42 61 SER D CA 1
ATOM 9523 C C . SER D 1 64 ? -1.851 34.541 11.646 1.00 15.67 61 SER D C 1
ATOM 9524 O O . SER D 1 64 ? -1.446 35.624 12.046 1.00 16.03 61 SER D O 1
ATOM 9539 N N . LEU D 1 65 ? -1.366 33.393 12.110 1.00 16.06 62 LEU D N 1
ATOM 9540 C CA . LEU D 1 65 ? -0.294 33.407 13.105 1.00 14.16 62 LEU D CA 1
ATOM 9541 C C . LEU D 1 65 ? 0.983 34.063 12.572 1.00 14.85 62 LEU D C 1
ATOM 9542 O O . LEU D 1 65 ? 1.632 34.837 13.282 1.00 17.85 62 LEU D O 1
ATOM 9558 N N . HIS D 1 66 ? 1.343 33.725 11.349 1.00 14.87 63 HIS D N 1
ATOM 9559 C CA . HIS D 1 66 ? 2.496 34.305 10.656 1.00 18.23 63 HIS D CA 1
ATOM 9560 C C . HIS D 1 66 ? 2.392 35.834 10.685 1.00 17.40 63 HIS D C 1
ATOM 9561 O O . HIS D 1 66 ? 3.354 36.521 11.041 1.00 17.08 63 HIS D O 1
ATOM 9575 N N . GLU D 1 67 ? 1.222 36.377 10.352 1.00 15.48 64 GLU D N 1
ATOM 9576 C CA . GLU D 1 67 ? 1.066 37.833 10.309 1.00 16.83 64 GLU D CA 1
ATOM 9577 C C . GLU D 1 67 ? 1.126 38.403 11.734 1.00 15.94 64 GLU D C 1
ATOM 9578 O O . GLU D 1 67 ? 1.831 39.392 11.996 1.00 16.04 64 GLU D O 1
ATOM 9590 N N . PHE D 1 68 ? 0.425 37.767 12.663 1.00 14.59 65 PHE D N 1
ATOM 9591 C CA . PHE D 1 68 ? 0.432 38.213 14.055 1.00 14.33 65 PHE D CA 1
ATOM 9592 C C . PHE D 1 68 ? 1.842 38.236 14.657 1.00 13.26 65 PHE D C 1
ATOM 9593 O O . PHE D 1 68 ? 2.208 39.185 15.357 1.00 16.25 65 PHE D O 1
ATOM 9610 N N . PHE D 1 69 ? 2.631 37.192 14.416 1.00 15.12 66 PHE D N 1
ATOM 9611 C CA . PHE D 1 69 ? 3.972 37.149 14.981 1.00 14.20 66 PHE D CA 1
ATOM 9612 C C . PHE D 1 69 ? 4.854 38.285 14.419 1.00 14.44 66 PHE D C 1
ATOM 9613 O O . PHE D 1 69 ? 5.664 38.875 15.154 1.00 16.24 66 PHE D O 1
ATOM 9630 N N . ASN D 1 70 ? 4.668 38.613 13.139 1.00 15.93 67 ASN D N 1
ATOM 9631 C CA . ASN D 1 70 ? 5.385 39.709 12.473 1.00 17.01 67 ASN D CA 1
ATOM 9632 C C . ASN D 1 70 ? 4.998 41.037 13.100 1.00 17.34 67 ASN D C 1
ATOM 9633 O O . ASN D 1 70 ? 5.860 41.837 13.459 1.00 17.55 67 ASN D O 1
ATOM 9644 N N . GLU D 1 71 ? 3.699 41.271 13.246 1.00 15.46 68 GLU D N 1
ATOM 9645 C CA . GLU D 1 71 ? 3.232 42.507 13.859 1.00 17.11 68 GLU D CA 1
ATOM 9646 C C . GLU D 1 71 ? 3.797 42.622 15.260 1.00 15.67 68 GLU D C 1
ATOM 9647 O O . GLU D 1 71 ? 4.214 43.699 15.707 1.00 17.21 68 GLU D O 1
ATOM 9659 N N . SER D 1 72 ? 3.806 41.498 15.962 1.00 16.05 69 SER D N 1
ATOM 9660 C CA . SER D 1 72 ? 4.240 41.509 17.346 1.00 13.43 69 SER D CA 1
ATOM 9661 C C . SER D 1 72 ? 5.721 41.821 17.485 1.00 13.89 69 SER D C 1
ATOM 9662 O O . SER D 1 72 ? 6.093 42.621 18.345 1.00 16.86 69 SER D O 1
ATOM 9670 N N . TYR D 1 73 ? 6.582 41.201 16.681 1.00 15.11 70 TYR D N 1
ATOM 9671 C CA . TYR D 1 73 ? 8.002 41.481 16.875 1.00 15.94 70 TYR D CA 1
ATOM 9672 C C . TYR D 1 73 ? 8.333 42.885 16.367 1.00 16.52 70 TYR D C 1
ATOM 9673 O O . TYR D 1 73 ? 9.245 43.521 16.909 1.00 17.46 70 TYR D O 1
ATOM 9691 N N . ASN D 1 74 ? 7.560 43.413 15.421 1.00 16.74 71 ASN D N 1
ATOM 9692 C CA . ASN D 1 74 ? 7.758 44.805 15.005 1.00 18.61 71 ASN D CA 1
ATOM 9693 C C . ASN D 1 74 ? 7.444 45.749 16.155 1.00 19.00 71 ASN D C 1
ATOM 9694 O O . ASN D 1 74 ? 8.173 46.730 16.383 1.00 18.18 71 ASN D O 1
ATOM 9705 N N . GLN D 1 75 ? 6.371 45.456 16.883 1.00 16.33 72 GLN D N 1
ATOM 9706 C CA . GLN D 1 75 ? 5.991 46.302 17.991 1.00 14.35 72 GLN D CA 1
ATOM 9707 C C . GLN D 1 75 ? 7.039 46.212 19.107 1.00 16.24 72 GLN D C 1
ATOM 9708 O O . GLN D 1 75 ? 7.397 47.219 19.718 1.00 16.59 72 GLN D O 1
ATOM 9722 N N . VAL D 1 76 ? 7.546 45.009 19.358 1.00 15.24 73 VAL D N 1
ATOM 9723 C CA . VAL D 1 76 ? 8.549 44.809 20.388 1.00 12.78 73 VAL D CA 1
ATOM 9724 C C . VAL D 1 76 ? 9.806 45.602 20.014 1.00 13.57 73 VAL D C 1
ATOM 9725 O O . VAL D 1 76 ? 10.440 46.230 20.858 1.00 14.30 73 VAL D O 1
ATOM 9738 N N . GLN D 1 77 ? 10.147 45.587 18.730 1.00 14.42 74 GLN D N 1
ATOM 9739 C CA . GLN D 1 77 ? 11.278 46.381 18.237 1.00 15.56 74 GLN D CA 1
ATOM 9740 C C . GLN D 1 77 ? 11.079 47.871 18.522 1.00 14.39 74 GLN D C 1
ATOM 9741 O O . GLN D 1 77 ? 12.031 48.570 18.897 1.00 15.88 74 GLN D O 1
ATOM 9755 N N . ASP D 1 78 ? 9.855 48.365 18.378 1.00 13.07 75 ASP D N 1
ATOM 9756 C CA . ASP D 1 78 ? 9.581 49.758 18.712 1.00 14.48 75 ASP D CA 1
ATOM 9757 C C . ASP D 1 78 ? 9.819 49.998 20.202 1.00 14.04 75 ASP D C 1
ATOM 9758 O O . ASP D 1 78 ? 10.385 51.026 20.582 1.00 14.87 75 ASP D O 1
ATOM 9767 N N . HIS D 1 79 ? 9.379 49.072 21.056 1.00 12.20 76 HIS D N 1
ATOM 9768 C CA . HIS D 1 79 ? 9.629 49.226 22.492 1.00 13.39 76 HIS D CA 1
ATOM 9769 C C . HIS D 1 79 ? 11.141 49.303 22.767 1.00 14.03 76 HIS D C 1
ATOM 9770 O O . HIS D 1 79 ? 11.612 50.128 23.553 1.00 15.46 76 HIS D O 1
ATOM 9784 N N . ILE D 1 80 ? 11.889 48.405 22.138 1.00 13.82 77 ILE D N 1
ATOM 9785 C CA . ILE D 1 80 ? 13.334 48.362 22.295 1.00 13.97 77 ILE D CA 1
ATOM 9786 C C . ILE D 1 80 ? 13.946 49.693 21.913 1.00 14.84 77 ILE D C 1
ATOM 9787 O O . ILE D 1 80 ? 14.821 50.208 22.617 1.00 13.77 77 ILE D O 1
ATOM 9803 N N . HIS D 1 81 ? 13.514 50.257 20.799 1.00 12.68 78 HIS D N 1
ATOM 9804 C CA . HIS D 1 81 ? 14.073 51.519 20.354 1.00 13.28 78 HIS D CA 1
ATOM 9805 C C . HIS D 1 81 ? 13.856 52.630 21.372 1.00 13.82 78 HIS D C 1
ATOM 9806 O O . HIS D 1 81 ? 14.770 53.401 21.662 1.00 15.34 78 HIS D O 1
ATOM 9820 N N . GLU D 1 82 ? 12.637 52.717 21.916 1.00 12.85 79 GLU D N 1
ATOM 9821 C CA . GLU D 1 82 ? 12.329 53.785 22.870 1.00 13.68 79 GLU D CA 1
ATOM 9822 C C . GLU D 1 82 ? 13.132 53.623 24.154 1.00 12.66 79 GLU D C 1
ATOM 9823 O O . GLU D 1 82 ? 13.650 54.606 24.706 1.00 15.62 79 GLU D O 1
ATOM 9835 N N . ILE D 1 83 ? 13.230 52.384 24.627 1.00 13.25 80 ILE D N 1
ATOM 9836 C CA . ILE D 1 83 ? 13.956 52.086 25.853 1.00 11.99 80 ILE D CA 1
ATOM 9837 C C . ILE D 1 83 ? 15.444 52.404 25.691 1.00 14.32 80 ILE D C 1
ATOM 9838 O O . ILE D 1 83 ? 16.042 53.052 26.543 1.00 14.67 80 ILE D O 1
ATOM 9854 N N . GLY D 1 84 ? 16.057 51.928 24.610 1.00 13.52 81 GLY D N 1
ATOM 9855 C CA . GLY D 1 84 ? 17.487 52.114 24.434 1.00 13.63 81 GLY D CA 1
ATOM 9856 C C . GLY D 1 84 ? 17.851 53.580 24.345 1.00 12.49 81 GLY D C 1
ATOM 9857 O O . GLY D 1 84 ? 18.850 54.014 24.931 1.00 14.74 81 GLY D O 1
ATOM 9861 N N . GLU D 1 85 ? 17.058 54.371 23.623 1.00 14.20 82 GLU D N 1
ATOM 9862 C CA . GLU D 1 85 ? 17.346 55.796 23.507 1.00 14.80 82 GLU D CA 1
ATOM 9863 C C . GLU D 1 85 ? 17.237 56.479 24.865 1.00 13.71 82 GLU D C 1
ATOM 9864 O O . GLU D 1 85 ? 18.093 57.290 25.230 1.00 16.22 82 GLU D O 1
ATOM 9876 N N . ARG D 1 86 ? 16.220 56.132 25.648 1.00 14.73 83 ARG D N 1
ATOM 9877 C CA . ARG D 1 86 ? 16.054 56.824 26.910 1.00 13.72 83 ARG D CA 1
ATOM 9878 C C . ARG D 1 86 ? 17.107 56.350 27.919 1.00 16.62 83 ARG D C 1
ATOM 9879 O O . ARG D 1 86 ? 17.614 57.147 28.710 1.00 15.86 83 ARG D O 1
ATOM 9900 N N . LEU D 1 87 ? 17.439 55.058 27.891 1.00 13.98 84 LEU D N 1
ATOM 9901 C CA . LEU D 1 87 ? 18.453 54.502 28.779 1.00 15.43 84 LEU D CA 1
ATOM 9902 C C . LEU D 1 87 ? 19.784 55.253 28.583 1.00 14.05 84 LEU D C 1
ATOM 9903 O O . LEU D 1 87 ? 20.425 55.715 29.541 1.00 15.09 84 LEU D O 1
ATOM 9919 N N . ASP D 1 88 ? 20.178 55.428 27.329 1.00 14.35 85 ASP D N 1
ATOM 9920 C CA . ASP D 1 88 ? 21.390 56.164 27.020 1.00 14.66 85 ASP D CA 1
ATOM 9921 C C . ASP D 1 88 ? 21.258 57.637 27.423 1.00 15.77 85 ASP D C 1
ATOM 9922 O O . ASP D 1 88 ? 22.202 58.226 27.987 1.00 16.36 85 ASP D O 1
ATOM 9931 N N . GLY D 1 89 ? 20.092 58.236 27.150 1.00 15.78 86 GLY D N 1
ATOM 9932 C CA . GLY D 1 89 ? 19.855 59.632 27.494 1.00 14.78 86 GLY D CA 1
ATOM 9933 C C . GLY D 1 89 ? 20.042 59.904 28.975 1.00 15.23 86 GLY D C 1
ATOM 9934 O O . GLY D 1 89 ? 20.619 60.939 29.357 1.00 17.22 86 GLY D O 1
ATOM 9938 N N . LEU D 1 90 ? 19.598 58.961 29.796 1.00 13.69 87 LEU D N 1
ATOM 9939 C CA . LEU D 1 90 ? 19.688 59.067 31.254 1.00 12.89 87 LEU D CA 1
ATOM 9940 C C . LEU D 1 90 ? 21.065 58.739 31.812 1.00 13.38 87 LEU D C 1
ATOM 9941 O O . LEU D 1 90 ? 21.267 58.800 33.024 1.00 16.26 87 LEU D O 1
ATOM 9957 N N . GLY D 1 91 ? 22.008 58.409 30.930 1.00 14.80 88 GLY D N 1
ATOM 9958 C CA . GLY D 1 91 ? 23.379 58.179 31.338 1.00 16.65 88 GLY D CA 1
ATOM 9959 C C . GLY D 1 91 ? 23.780 56.735 31.516 1.00 16.55 88 GLY D C 1
ATOM 9960 O O . GLY D 1 91 ? 24.887 56.465 31.966 1.00 16.57 88 GLY D O 1
ATOM 9964 N N . GLY D 1 92 ? 22.903 55.812 31.155 1.00 14.98 89 GLY D N 1
ATOM 9965 C CA . GLY D 1 92 ? 23.240 54.411 31.248 1.00 16.24 89 GLY D CA 1
ATOM 9966 C C . GLY D 1 92 ? 23.871 53.874 29.982 1.00 15.95 89 GLY D C 1
ATOM 9967 O O . GLY D 1 92 ? 23.925 54.544 28.931 1.00 17.43 89 GLY D O 1
ATOM 9971 N N . VAL D 1 93 ? 24.358 52.646 30.101 1.00 14.77 90 VAL D N 1
ATOM 9972 C CA . VAL D 1 93 ? 25.008 51.934 28.993 1.00 15.63 90 VAL D CA 1
ATOM 9973 C C . VAL D 1 93 ? 24.164 50.724 28.630 1.00 13.29 90 VAL D C 1
ATOM 9974 O O . VAL D 1 93 ? 23.997 49.810 29.441 1.00 14.82 90 VAL D O 1
ATOM 9987 N N . PRO D 1 94 ? 23.567 50.730 27.430 1.00 14.23 91 PRO D N 1
ATOM 9988 C CA . PRO D 1 94 ? 22.650 49.657 27.048 1.00 13.12 91 PRO D CA 1
ATOM 9989 C C . PRO D 1 94 ? 23.368 48.372 26.740 1.00 15.93 91 PRO D C 1
ATOM 9990 O O . PRO D 1 94 ? 24.447 48.390 26.162 1.00 16.59 91 PRO D O 1
ATOM 10001 N N . VAL D 1 95 ? 22.762 47.274 27.168 1.00 15.51 92 VAL D N 1
ATOM 10002 C CA . VAL D 1 95 ? 23.254 45.936 26.876 1.00 16.63 92 VAL D CA 1
ATOM 10003 C C . VAL D 1 95 ? 23.085 45.594 25.399 1.00 14.70 92 VAL D C 1
ATOM 10004 O O . VAL D 1 95 ? 22.046 45.932 24.783 1.00 15.79 92 VAL D O 1
ATOM 10017 N N . ALA D 1 96 ? 24.083 44.907 24.827 1.00 14.84 93 ALA D N 1
ATOM 10018 C CA . ALA D 1 96 ? 23.985 44.479 23.430 1.00 15.93 93 ALA D CA 1
ATOM 10019 C C . ALA D 1 96 ? 24.616 43.113 23.103 1.00 16.74 93 ALA D C 1
ATOM 10020 O O . ALA D 1 96 ? 24.418 42.618 21.993 1.00 19.42 93 ALA D O 1
ATOM 10027 N N . THR D 1 97 ? 25.361 42.496 24.024 1.00 16.00 94 THR D N 1
ATOM 10028 C CA . THR D 1 97 ? 26.014 41.223 23.692 1.00 16.95 94 THR D CA 1
ATOM 10029 C C . THR D 1 97 ? 25.128 40.038 24.053 1.00 15.59 94 THR D C 1
ATOM 10030 O O . THR D 1 97 ? 24.354 40.094 25.007 1.00 15.70 94 THR D O 1
ATOM 10041 N N . PHE D 1 98 ? 25.251 38.972 23.264 1.00 16.38 95 PHE D N 1
ATOM 10042 C CA . PHE D 1 98 ? 24.442 37.776 23.457 1.00 17.17 95 PHE D CA 1
ATOM 10043 C C . PHE D 1 98 ? 24.521 37.271 24.905 1.00 17.55 95 PHE D C 1
ATOM 10044 O O . PHE D 1 98 ? 23.490 36.935 25.506 1.00 18.43 95 PHE D O 1
ATOM 10061 N N . SER D 1 99 ? 25.719 37.239 25.481 1.00 17.10 96 SER D N 1
ATOM 10062 C CA A SER D 1 99 ? 25.931 36.683 26.814 0.54 18.27 96 SER D CA 1
ATOM 10063 C CA B SER D 1 99 ? 25.853 36.628 26.797 0.46 18.77 96 SER D CA 1
ATOM 10064 C C . SER D 1 99 ? 25.207 37.495 27.879 1.00 19.22 96 SER D C 1
ATOM 10065 O O . SER D 1 99 ? 24.576 36.957 28.786 1.00 18.94 96 SER D O 1
ATOM 10080 N N . LYS D 1 100 ? 25.321 38.816 27.784 1.00 16.08 97 LYS D N 1
ATOM 10081 C CA . LYS D 1 100 ? 24.720 39.669 28.806 1.00 16.60 97 LYS D CA 1
ATOM 10082 C C . LYS D 1 100 ? 23.203 39.721 28.626 1.00 15.77 97 LYS D C 1
ATOM 10083 O O . LYS D 1 100 ? 22.451 39.792 29.596 1.00 16.96 97 LYS D O 1
ATOM 10102 N N . LEU D 1 101 ? 22.736 39.704 27.380 1.00 15.73 98 LEU D N 1
ATOM 10103 C CA . LEU D 1 101 ? 21.312 39.633 27.117 1.00 16.00 98 LEU D CA 1
ATOM 10104 C C . LEU D 1 101 ? 20.735 38.377 27.783 1.00 16.97 98 LEU D C 1
ATOM 10105 O O . LEU D 1 101 ? 19.686 38.422 28.416 1.00 16.60 98 LEU D O 1
ATOM 10121 N N . ALA D 1 102 ? 21.432 37.253 27.641 1.00 16.55 99 ALA D N 1
ATOM 10122 C CA . ALA D 1 102 ? 20.954 36.012 28.241 1.00 17.43 99 ALA D CA 1
ATOM 10123 C C . ALA D 1 102 ? 20.930 36.093 29.763 1.00 17.58 99 ALA D C 1
ATOM 10124 O O . ALA D 1 102 ? 20.063 35.492 30.406 1.00 19.40 99 ALA D O 1
ATOM 10131 N N . GLU D 1 103 ? 21.882 36.810 30.343 1.00 16.55 100 GLU D N 1
ATOM 10132 C CA . GLU D 1 103 ? 21.925 36.988 31.797 1.00 16.64 100 GLU D CA 1
ATOM 10133 C C . GLU D 1 103 ? 20.770 37.833 32.330 1.00 15.68 100 GLU D C 1
ATOM 10134 O O . GLU D 1 103 ? 20.264 37.581 33.433 1.00 20.11 100 GLU D O 1
ATOM 10146 N N . LEU D 1 104 ? 20.392 38.869 31.584 1.00 15.07 101 LEU D N 1
ATOM 10147 C CA . LEU D 1 104 ? 19.454 39.876 32.070 1.00 17.17 101 LEU D CA 1
ATOM 10148 C C . LEU D 1 104 ? 17.985 39.617 31.726 1.00 21.09 101 LEU D C 1
ATOM 10149 O O . LEU D 1 104 ? 17.100 40.156 32.391 1.00 21.11 101 LEU D O 1
ATOM 10165 N N . THR D 1 105 ? 17.712 38.809 30.704 1.00 16.69 102 THR D N 1
ATOM 10166 C CA . THR D 1 105 ? 16.322 38.560 30.327 1.00 16.99 102 THR D CA 1
ATOM 10167 C C . THR D 1 105 ? 15.520 37.938 31.476 1.00 19.27 102 THR D C 1
ATOM 10168 O O . THR D 1 105 ? 16.012 37.065 32.203 1.00 19.57 102 THR D O 1
ATOM 10179 N N . CYS D 1 106 ? 14.278 38.397 31.605 1.00 16.68 103 CYS D N 1
ATOM 10180 C CA A CYS D 1 106 ? 13.427 37.963 32.708 0.62 17.58 103 CYS D CA 1
ATOM 10181 C CA B CYS D 1 106 ? 13.360 37.985 32.666 0.38 16.35 103 CYS D CA 1
ATOM 10182 C C . CYS D 1 106 ? 12.657 36.666 32.407 1.00 20.03 103 CYS D C 1
ATOM 10183 O O . CYS D 1 106 ? 11.914 36.173 33.258 1.00 21.09 103 CYS D O 1
ATOM 10198 N N . PHE D 1 107 ? 12.854 36.100 31.222 1.00 17.69 104 PHE D N 1
ATOM 10199 C CA . PHE D 1 107 ? 12.273 34.799 30.889 1.00 16.42 104 PHE D CA 1
ATOM 10200 C C . PHE D 1 107 ? 13.289 34.054 30.018 1.00 19.13 104 PHE D C 1
ATOM 10201 O O . PHE D 1 107 ? 14.120 34.670 29.357 1.00 21.12 104 PHE D O 1
ATOM 10218 N N . GLU D 1 108 ? 13.194 32.737 30.006 1.00 19.18 105 GLU D N 1
ATOM 10219 C CA . GLU D 1 108 ? 14.098 31.917 29.203 1.00 21.24 105 GLU D CA 1
ATOM 10220 C C . GLU D 1 108 ? 13.511 31.692 27.824 1.00 19.10 105 GLU D C 1
ATOM 10221 O O . GLU D 1 108 ? 12.338 31.294 27.688 1.00 18.38 105 GLU D O 1
ATOM 10233 N N . GLN D 1 109 ? 14.299 32.003 26.794 1.00 20.99 106 GLN D N 1
ATOM 10234 C CA . GLN D 1 109 ? 13.866 31.755 25.419 1.00 19.28 106 GLN D CA 1
ATOM 10235 C C . GLN D 1 109 ? 13.521 30.286 25.221 1.00 18.98 106 GLN D C 1
ATOM 10236 O O . GLN D 1 109 ? 14.093 29.379 25.841 1.00 20.25 106 GLN D O 1
ATOM 10250 N N . GLU D 1 110 ? 12.571 30.085 24.323 1.00 21.07 107 GLU D N 1
ATOM 10251 C CA . GLU D 1 110 ? 12.254 28.775 23.807 1.00 20.14 107 GLU D CA 1
ATOM 10252 C C . GLU D 1 110 ? 13.521 28.096 23.288 1.00 20.41 107 GLU D C 1
ATOM 10253 O O . GLU D 1 110 ? 14.354 28.740 22.645 1.00 20.64 107 GLU D O 1
ATOM 10265 N N . SER D 1 111 ? 13.670 26.809 23.579 1.00 19.31 108 SER D N 1
ATOM 10266 C CA . SER D 1 111 ? 14.814 26.030 23.099 1.00 21.22 108 SER D CA 1
ATOM 10267 C C . SER D 1 111 ? 14.858 25.905 21.599 1.00 20.53 108 SER D C 1
ATOM 10268 O O . SER D 1 111 ? 13.826 25.995 20.937 1.00 19.23 108 SER D O 1
ATOM 10276 N N . GLU D 1 112 ? 16.053 25.660 21.061 1.00 20.53 109 GLU D N 1
ATOM 10277 C CA . GLU D 1 112 ? 16.180 25.492 19.623 1.00 18.70 109 GLU D CA 1
ATOM 10278 C C . GLU D 1 112 ? 15.385 24.260 19.195 1.00 20.74 109 GLU D C 1
ATOM 10279 O O . GLU D 1 112 ? 15.265 23.280 19.947 1.00 20.95 109 GLU D O 1
ATOM 10291 N N . GLY D 1 113 ? 14.891 24.309 17.963 1.00 19.12 110 GLY D N 1
ATOM 10292 C CA . GLY D 1 113 ? 13.969 23.314 17.449 1.00 17.82 110 GLY D CA 1
ATOM 10293 C C . GLY D 1 113 ? 12.624 23.939 17.136 1.00 18.54 110 GLY D C 1
ATOM 10294 O O . GLY D 1 113 ? 12.427 25.140 17.351 1.00 21.21 110 GLY D O 1
ATOM 10298 N N . VAL D 1 114 ? 11.703 23.124 16.628 1.00 20.03 111 VAL D N 1
ATOM 10299 C CA . VAL D 1 114 ? 10.364 23.592 16.300 1.00 18.86 111 VAL D CA 1
ATOM 10300 C C . VAL D 1 114 ? 9.326 22.869 17.138 1.00 20.24 111 VAL D C 1
ATOM 10301 O O . VAL D 1 114 ? 9.311 21.639 17.217 1.00 21.61 111 VAL D O 1
ATOM 10314 N N . TYR D 1 115 ? 8.472 23.672 17.772 1.00 19.33 112 TYR D N 1
ATOM 10315 C CA . TYR D 1 115 ? 7.355 23.190 18.572 1.00 20.77 112 TYR D CA 1
ATOM 10316 C C . TYR D 1 115 ? 6.053 23.438 17.821 1.00 18.73 112 TYR D C 1
ATOM 10317 O O . TYR D 1 115 ? 6.054 24.064 16.764 1.00 20.93 112 TYR D O 1
ATOM 10335 N N . SER D 1 116 ? 4.947 22.943 18.369 1.00 17.78 113 SER D N 1
ATOM 10336 C CA . SER D 1 116 ? 3.639 23.163 17.771 1.00 17.26 113 SER D CA 1
ATOM 10337 C C . SER D 1 116 ? 3.211 24.623 17.830 1.00 17.35 113 SER D C 1
ATOM 10338 O O . SER D 1 116 ? 3.729 25.393 18.645 1.00 17.33 113 SER D O 1
ATOM 10346 N N . SER D 1 117 ? 2.224 24.995 17.009 1.00 17.11 114 SER D N 1
ATOM 10347 C CA A SER D 1 117 ? 1.731 26.360 17.054 0.73 17.73 114 SER D CA 1
ATOM 10348 C CA B SER D 1 117 ? 1.626 26.328 17.040 0.27 17.31 114 SER D CA 1
ATOM 10349 C C . SER D 1 117 ? 1.155 26.687 18.436 1.00 14.91 114 SER D C 1
ATOM 10350 O O . SER D 1 117 ? 1.372 27.784 18.925 1.00 16.17 114 SER D O 1
ATOM 10365 N N . ARG D 1 118 ? 0.456 25.746 19.071 1.00 16.82 115 ARG D N 1
ATOM 10366 C CA . ARG D 1 118 ? -0.083 26.015 20.398 1.00 17.24 115 ARG D CA 1
ATOM 10367 C C . ARG D 1 118 ? 1.053 26.256 21.392 1.00 13.98 115 ARG D C 1
ATOM 10368 O O . ARG D 1 118 ? 0.973 27.171 22.217 1.00 16.50 115 ARG D O 1
ATOM 10389 N N . GLN D 1 119 ? 2.102 25.435 21.352 1.00 15.89 116 GLN D N 1
ATOM 10390 C CA . GLN D 1 119 ? 3.211 25.618 22.280 1.00 16.94 116 GLN D CA 1
ATOM 10391 C C . GLN D 1 119 ? 3.914 26.946 22.062 1.00 17.47 116 GLN D C 1
ATOM 10392 O O . GLN D 1 119 ? 4.338 27.602 23.014 1.00 17.28 116 GLN D O 1
ATOM 10406 N N . MET D 1 120 ? 4.094 27.321 20.803 1.00 16.16 117 MET D N 1
ATOM 10407 C CA . MET D 1 120 ? 4.700 28.614 20.494 1.00 13.97 117 MET D CA 1
ATOM 10408 C C . MET D 1 120 ? 3.880 29.758 21.101 1.00 15.33 117 MET D C 1
ATOM 10409 O O . MET D 1 120 ? 4.435 30.649 21.754 1.00 15.64 117 MET D O 1
ATOM 10423 N N . VAL D 1 121 ? 2.569 29.745 20.885 1.00 15.22 118 VAL D N 1
ATOM 10424 C CA . VAL D 1 121 ? 1.698 30.785 21.442 1.00 14.50 118 VAL D CA 1
ATOM 10425 C C . VAL D 1 121 ? 1.763 30.785 22.985 1.00 14.86 118 VAL D C 1
ATOM 10426 O O . VAL D 1 121 ? 1.867 31.853 23.591 1.00 15.37 118 VAL D O 1
ATOM 10439 N N . GLU D 1 122 ? 1.741 29.609 23.614 1.00 14.92 119 GLU D N 1
ATOM 10440 C CA . GLU D 1 122 ? 1.896 29.505 25.073 1.00 15.21 119 GLU D CA 1
ATOM 10441 C C . GLU D 1 122 ? 3.227 30.124 25.524 1.00 16.70 119 GLU D C 1
ATOM 10442 O O . GLU D 1 122 ? 3.276 30.841 26.515 1.00 16.97 119 GLU D O 1
ATOM 10454 N N . ASN D 1 123 ? 4.310 29.834 24.802 1.00 15.69 120 ASN D N 1
ATOM 10455 C CA . ASN D 1 123 ? 5.618 30.367 25.177 1.00 16.89 120 ASN D CA 1
ATOM 10456 C C . ASN D 1 123 ? 5.659 31.889 25.055 1.00 16.07 120 ASN D C 1
ATOM 10457 O O . ASN D 1 123 ? 6.242 32.589 25.892 1.00 16.68 120 ASN D O 1
ATOM 10468 N N . ASP D 1 124 ? 5.046 32.419 24.010 1.00 15.41 121 ASP D N 1
ATOM 10469 C CA . ASP D 1 124 ? 5.002 33.859 23.842 1.00 16.42 121 ASP D CA 1
ATOM 10470 C C . ASP D 1 124 ? 4.167 34.494 24.948 1.00 15.85 121 ASP D C 1
ATOM 10471 O O . ASP D 1 124 ? 4.532 35.539 25.486 1.00 14.51 121 ASP D O 1
ATOM 10480 N N . LEU D 1 125 ? 3.051 33.869 25.306 1.00 15.10 122 LEU D N 1
ATOM 10481 C CA . LEU D 1 125 ? 2.219 34.424 26.366 1.00 14.23 122 LEU D CA 1
ATOM 10482 C C . LEU D 1 125 ? 2.984 34.444 27.703 1.00 14.04 122 LEU D C 1
ATOM 10483 O O . LEU D 1 125 ? 2.940 35.439 28.435 1.00 15.42 122 LEU D O 1
ATOM 10499 N N . ALA D 1 126 ? 3.694 33.370 28.030 1.00 15.53 123 ALA D N 1
ATOM 10500 C CA . ALA D 1 126 ? 4.420 33.324 29.286 1.00 16.70 123 ALA D CA 1
ATOM 10501 C C . ALA D 1 126 ? 5.508 34.395 29.306 1.00 16.18 123 ALA D C 1
ATOM 10502 O O . ALA D 1 126 ? 5.791 34.982 30.357 1.00 16.04 123 ALA D O 1
ATOM 10509 N N . ALA D 1 127 ? 6.114 34.660 28.148 1.00 14.86 124 ALA D N 1
ATOM 10510 C CA . ALA D 1 127 ? 7.137 35.705 28.044 1.00 13.75 124 ALA D CA 1
ATOM 10511 C C . ALA D 1 127 ? 6.522 37.093 28.278 1.00 14.86 124 ALA D C 1
ATOM 10512 O O . ALA D 1 127 ? 7.052 37.904 29.050 1.00 15.87 124 ALA D O 1
ATOM 10519 N N . GLU D 1 128 ? 5.408 37.371 27.616 1.00 14.68 125 GLU D N 1
ATOM 10520 C CA . GLU D 1 128 ? 4.738 38.664 27.801 1.00 14.52 125 GLU D CA 1
ATOM 10521 C C . GLU D 1 128 ? 4.375 38.843 29.267 1.00 14.53 125 GLU D C 1
ATOM 10522 O O . GLU D 1 128 ? 4.473 39.942 29.804 1.00 15.85 125 GLU D O 1
ATOM 10534 N N . GLN D 1 129 ? 3.928 37.771 29.917 1.00 14.02 126 GLN D N 1
ATOM 10535 C CA . GLN D 1 129 ? 3.545 37.869 31.314 1.00 14.06 126 GLN D CA 1
ATOM 10536 C C . GLN D 1 129 ? 4.737 38.186 32.209 1.00 14.84 126 GLN D C 1
ATOM 10537 O O . GLN D 1 129 ? 4.618 38.976 33.140 1.00 16.36 126 GLN D O 1
ATOM 10551 N N . ALA D 1 130 ? 5.886 37.576 31.936 1.00 15.48 127 ALA D N 1
ATOM 10552 C CA . ALA D 1 130 ? 7.088 37.899 32.700 1.00 16.23 127 ALA D CA 1
ATOM 10553 C C . ALA D 1 130 ? 7.416 39.378 32.551 1.00 15.85 127 ALA D C 1
ATOM 10554 O O . ALA D 1 130 ? 7.757 40.065 33.530 1.00 17.92 127 ALA D O 1
ATOM 10561 N N . ILE D 1 131 ? 7.320 39.863 31.324 1.00 14.66 128 ILE D N 1
ATOM 10562 C CA . ILE D 1 131 ? 7.691 41.235 31.028 1.00 15.65 128 ILE D CA 1
ATOM 10563 C C . ILE D 1 131 ? 6.684 42.188 31.666 1.00 16.06 128 ILE D C 1
ATOM 10564 O O . ILE D 1 131 ? 7.074 43.227 32.199 1.00 15.21 128 ILE D O 1
ATOM 10575 N N . ILE D 1 132 ? 5.402 41.821 31.666 1.00 14.71 129 ILE D N 1
ATOM 10576 C CA . ILE D 1 132 ? 4.380 42.642 32.320 1.00 15.19 129 ILE D CA 1
ATOM 10577 C C . ILE D 1 132 ? 4.740 42.836 33.793 1.00 16.09 129 ILE D C 1
ATOM 10578 O O . ILE D 1 132 ? 4.644 43.952 34.315 1.00 15.73 129 ILE D O 1
ATOM 10589 N N . GLY D 1 133 ? 5.155 41.769 34.466 1.00 15.24 130 GLY D N 1
ATOM 10590 C CA . GLY D 1 133 ? 5.528 41.866 35.859 1.00 17.97 130 GLY D CA 1
ATOM 10591 C C . GLY D 1 133 ? 6.654 42.856 36.082 1.00 17.45 130 GLY D C 1
ATOM 10592 O O . GLY D 1 133 ? 6.580 43.697 36.982 1.00 19.13 130 GLY D O 1
ATOM 10596 N N . VAL D 1 134 ? 7.688 42.780 35.257 1.00 15.42 131 VAL D N 1
ATOM 10597 C CA . VAL D 1 134 ? 8.833 43.692 35.410 1.00 15.31 131 VAL D CA 1
ATOM 10598 C C . VAL D 1 134 ? 8.459 45.118 35.098 1.00 16.45 131 VAL D C 1
ATOM 10599 O O . VAL D 1 134 ? 8.847 46.044 35.826 1.00 17.45 131 VAL D O 1
ATOM 10612 N N . ILE D 1 135 ? 7.698 45.326 34.030 1.00 15.52 132 ILE D N 1
ATOM 10613 C CA . ILE D 1 135 ? 7.295 46.684 33.693 1.00 14.16 132 ILE D CA 1
ATOM 10614 C C . ILE D 1 135 ? 6.473 47.313 34.817 1.00 15.68 132 ILE D C 1
ATOM 10615 O O . ILE D 1 135 ? 6.686 48.485 35.176 1.00 16.06 132 ILE D O 1
ATOM 10631 N N . ARG D 1 136 ? 5.549 46.568 35.417 1.00 14.79 133 ARG D N 1
ATOM 10632 C CA . ARG D 1 136 ? 4.779 47.151 36.514 1.00 16.56 133 ARG D CA 1
ATOM 10633 C C . ARG D 1 136 ? 5.679 47.545 37.682 1.00 16.32 133 ARG D C 1
ATOM 10634 O O . ARG D 1 136 ? 5.507 48.622 38.267 1.00 16.75 133 ARG D O 1
ATOM 10655 N N . ARG D 1 137 ? 6.640 46.687 38.007 1.00 17.97 134 ARG D N 1
ATOM 10656 C CA . ARG D 1 137 ? 7.591 46.988 39.082 1.00 15.61 134 ARG D CA 1
ATOM 10657 C C . ARG D 1 137 ? 8.408 48.238 38.742 1.00 16.76 134 ARG D C 1
ATOM 10658 O O . ARG D 1 137 ? 8.595 49.114 39.588 1.00 18.77 134 ARG D O 1
ATOM 10679 N N . GLN D 1 138 ? 8.886 48.314 37.507 1.00 15.94 135 GLN D N 1
ATOM 10680 C CA . GLN D 1 138 ? 9.734 49.437 37.106 1.00 14.38 135 GLN D CA 1
ATOM 10681 C C . GLN D 1 138 ? 8.941 50.727 36.984 1.00 16.69 135 GLN D C 1
ATOM 10682 O O . GLN D 1 138 ? 9.468 51.795 37.288 1.00 16.78 135 GLN D O 1
ATOM 10696 N N . ALA D 1 139 ? 7.681 50.648 36.551 1.00 14.34 136 ALA D N 1
ATOM 10697 C CA . ALA D 1 139 ? 6.830 51.833 36.511 1.00 15.14 136 ALA D CA 1
ATOM 10698 C C . ALA D 1 139 ? 6.560 52.369 37.925 1.00 15.05 136 ALA D C 1
ATOM 10699 O O . ALA D 1 139 ? 6.645 53.568 38.162 1.00 15.94 136 ALA D O 1
ATOM 10706 N N . ALA D 1 140 ? 6.266 51.483 38.876 1.00 16.55 137 ALA D N 1
ATOM 10707 C CA . ALA D 1 140 ? 6.063 51.905 40.253 1.00 16.76 137 ALA D CA 1
ATOM 10708 C C . ALA D 1 140 ? 7.309 52.567 40.826 1.00 17.22 137 ALA D C 1
ATOM 10709 O O . ALA D 1 140 ? 7.212 53.576 41.541 1.00 18.99 137 ALA D O 1
ATOM 10716 N N . GLN D 1 141 ? 8.468 52.002 40.509 1.00 16.54 138 GLN D N 1
ATOM 10717 C CA . GLN D 1 141 ? 9.741 52.565 40.953 1.00 16.35 138 GLN D CA 1
ATOM 10718 C C . GLN D 1 141 ? 9.951 53.957 40.383 1.00 18.03 138 GLN D C 1
ATOM 10719 O O . GLN D 1 141 ? 10.283 54.887 41.112 1.00 17.76 138 GLN D O 1
ATOM 10733 N N . ALA D 1 142 ? 9.745 54.112 39.077 1.00 15.98 139 ALA D N 1
ATOM 10734 C CA . ALA D 1 142 ? 9.902 55.422 38.455 1.00 15.96 139 ALA D CA 1
ATOM 10735 C C . ALA D 1 142 ? 8.969 56.454 39.092 1.00 16.35 139 ALA D C 1
ATOM 10736 O O . ALA D 1 142 ? 9.371 57.590 39.353 1.00 17.28 139 ALA D O 1
ATOM 10743 N N . GLU D 1 143 ? 7.721 56.063 39.344 1.00 17.05 140 GLU D N 1
ATOM 10744 C CA . GLU D 1 143 ? 6.766 56.930 40.032 1.00 18.69 140 GLU D CA 1
ATOM 10745 C C . GLU D 1 143 ? 7.287 57.377 41.383 1.00 18.88 140 GLU D C 1
ATOM 10746 O O . GLU D 1 143 ? 7.276 58.568 41.702 1.00 21.23 140 GLU D O 1
ATOM 10758 N N . SER D 1 144 ? 7.772 56.423 42.168 1.00 18.98 141 SER D N 1
ATOM 10759 C CA A SER D 1 144 ? 8.247 56.709 43.510 0.49 17.11 141 SER D CA 1
ATOM 10760 C CA B SER D 1 144 ? 8.214 56.737 43.513 0.51 17.11 141 SER D CA 1
ATOM 10761 C C . SER D 1 144 ? 9.455 57.637 43.500 1.00 20.03 141 SER D C 1
ATOM 10762 O O . SER D 1 144 ? 9.632 58.461 44.406 1.00 22.25 141 SER D O 1
ATOM 10777 N N . LEU D 1 145 ? 10.298 57.489 42.486 1.00 18.33 142 LEU D N 1
ATOM 10778 C CA . LEU D 1 145 ? 11.543 58.257 42.390 1.00 18.24 142 LEU D CA 1
ATOM 10779 C C . LEU D 1 145 ? 11.366 59.616 41.682 1.00 17.46 142 LEU D C 1
ATOM 10780 O O . LEU D 1 145 ? 12.286 60.445 41.667 1.00 23.30 142 LEU D O 1
ATOM 10796 N N . GLY D 1 146 ? 10.197 59.861 41.115 1.00 19.18 143 GLY D N 1
ATOM 10797 C CA . GLY D 1 146 ? 9.914 61.152 40.513 1.00 20.50 143 GLY D CA 1
ATOM 10798 C C . GLY D 1 146 ? 10.274 61.263 39.044 1.00 20.92 143 GLY D C 1
ATOM 10799 O O . GLY D 1 146 ? 10.335 62.370 38.509 1.00 23.03 143 GLY D O 1
ATOM 10803 N N . ASP D 1 147 ? 10.502 60.124 38.392 1.00 16.37 144 ASP D N 1
ATOM 10804 C CA . ASP D 1 147 ? 10.830 60.110 36.964 1.00 15.31 144 ASP D CA 1
ATOM 10805 C C . ASP D 1 147 ? 9.543 59.868 36.171 1.00 16.82 144 ASP D C 1
ATOM 10806 O O . ASP D 1 147 ? 9.215 58.740 35.793 1.00 15.37 144 ASP D O 1
ATOM 10815 N N . ARG D 1 148 ? 8.799 60.946 35.947 1.00 15.43 145 ARG D N 1
ATOM 10816 C CA . ARG D 1 148 ? 7.495 60.859 35.294 1.00 16.46 145 ARG D CA 1
ATOM 10817 C C . ARG D 1 148 ? 7.589 60.395 33.864 1.00 15.05 145 ARG D C 1
ATOM 10818 O O . ARG D 1 148 ? 6.710 59.692 33.369 1.00 16.89 145 ARG D O 1
ATOM 10839 N N . GLY D 1 149 ? 8.632 60.845 33.163 1.00 14.82 146 GLY D N 1
ATOM 10840 C CA . GLY D 1 149 ? 8.796 60.502 31.768 1.00 14.17 146 GLY D CA 1
ATOM 10841 C C . GLY D 1 149 ? 8.974 58.999 31.632 1.00 14.53 146 GLY D C 1
ATOM 10842 O O . GLY D 1 149 ? 8.380 58.366 30.763 1.00 15.83 146 GLY D O 1
ATOM 10846 N N . THR D 1 150 ? 9.793 58.417 32.503 1.00 14.37 147 THR D N 1
ATOM 10847 C CA . THR D 1 150 ? 9.995 56.979 32.479 1.00 13.51 147 THR D CA 1
ATOM 10848 C C . THR D 1 150 ? 8.709 56.245 32.824 1.00 14.51 147 THR D C 1
ATOM 10849 O O . THR D 1 150 ? 8.365 55.254 32.175 1.00 14.37 147 THR D O 1
ATOM 10860 N N . ARG D 1 151 ? 7.989 56.725 33.832 1.00 14.12 148 ARG D N 1
ATOM 10861 C CA . ARG D 1 151 ? 6.748 56.065 34.244 1.00 14.72 148 ARG D CA 1
ATOM 10862 C C . ARG D 1 151 ? 5.752 56.058 33.081 1.00 15.38 148 ARG D C 1
ATOM 10863 O O . ARG D 1 151 ? 5.156 55.029 32.760 1.00 15.54 148 ARG D O 1
ATOM 10884 N N . TYR D 1 152 ? 5.637 57.193 32.403 1.00 15.30 149 TYR D N 1
ATOM 10885 C CA . TYR D 1 152 ? 4.718 57.324 31.285 1.00 15.70 149 TYR D CA 1
ATOM 10886 C C . TYR D 1 152 ? 5.125 56.420 30.128 1.00 14.93 149 TYR D C 1
ATOM 10887 O O . TYR D 1 152 ? 4.290 55.714 29.545 1.00 16.34 149 TYR D O 1
ATOM 10905 N N . LEU D 1 153 ? 6.418 56.403 29.807 1.00 14.47 150 LEU D N 1
ATOM 10906 C CA . LEU D 1 153 ? 6.907 55.537 28.748 1.00 14.53 150 LEU D CA 1
ATOM 10907 C C . LEU D 1 153 ? 6.554 54.084 29.065 1.00 15.38 150 LEU D C 1
ATOM 10908 O O . LEU D 1 153 ? 6.052 53.357 28.206 1.00 15.16 150 LEU D O 1
ATOM 10924 N N . TYR D 1 154 ? 6.756 53.673 30.308 1.00 13.97 151 TYR D N 1
ATOM 10925 C CA . TYR D 1 154 ? 6.472 52.296 30.660 1.00 14.29 151 TYR D CA 1
ATOM 10926 C C . TYR D 1 154 ? 4.980 51.985 30.544 1.00 14.02 151 TYR D C 1
ATOM 10927 O O . TYR D 1 154 ? 4.617 50.872 30.156 1.00 15.61 151 TYR D O 1
ATOM 10945 N N . GLU D 1 155 ? 4.130 52.952 30.866 1.00 15.54 152 GLU D N 1
ATOM 10946 C CA . GLU D 1 155 ? 2.687 52.735 30.789 1.00 14.76 152 GLU D CA 1
ATOM 10947 C C . GLU D 1 155 ? 2.224 52.585 29.341 1.00 15.04 152 GLU D C 1
ATOM 10948 O O . GLU D 1 155 ? 1.365 51.739 29.057 1.00 15.49 152 GLU D O 1
ATOM 10960 N N . LYS D 1 156 ? 2.830 53.337 28.425 1.00 14.75 153 LYS D N 1
ATOM 10961 C CA . LYS D 1 156 ? 2.546 53.197 26.998 1.00 14.29 153 LYS D CA 1
ATOM 10962 C C . LYS D 1 156 ? 2.893 51.791 26.545 1.00 15.39 153 LYS D C 1
ATOM 10963 O O . LYS D 1 156 ? 2.121 51.119 25.849 1.00 15.59 153 LYS D O 1
ATOM 10982 N N . ILE D 1 157 ? 4.076 51.348 26.934 1.00 14.61 154 ILE D N 1
ATOM 10983 C CA . ILE D 1 157 ? 4.564 50.032 26.549 1.00 13.29 154 ILE D CA 1
ATOM 10984 C C . ILE D 1 157 ? 3.739 48.943 27.221 1.00 15.07 154 ILE D C 1
ATOM 10985 O O . ILE D 1 157 ? 3.401 47.943 26.585 1.00 14.94 154 ILE D O 1
ATOM 10996 N N . LEU D 1 158 ? 3.387 49.141 28.483 1.00 14.06 155 LEU D N 1
ATOM 10997 C CA . LEU D 1 158 ? 2.555 48.177 29.186 1.00 13.23 155 LEU D CA 1
ATOM 10998 C C . LEU D 1 158 ? 1.232 47.937 28.466 1.00 14.72 155 LEU D C 1
ATOM 10999 O O . LEU D 1 158 ? 0.788 46.800 28.327 1.00 15.22 155 LEU D O 1
ATOM 11015 N N . LEU D 1 159 ? 0.576 49.006 28.040 1.00 14.25 156 LEU D N 1
ATOM 11016 C CA . LEU D 1 159 ? -0.735 48.836 27.405 1.00 14.14 156 LEU D CA 1
ATOM 11017 C C . LEU D 1 159 ? -0.608 47.988 26.118 1.00 13.84 156 LEU D C 1
ATOM 11018 O O . LEU D 1 159 ? -1.414 47.077 25.874 1.00 16.37 156 LEU D O 1
ATOM 11034 N N . LYS D 1 160 ? 0.428 48.237 25.322 1.00 15.04 157 LYS D N 1
ATOM 11035 C CA . LYS D 1 160 ? 0.647 47.453 24.116 1.00 13.48 157 LYS D CA 1
ATOM 11036 C C . LYS D 1 160 ? 0.979 46.001 24.430 1.00 15.30 157 LYS D C 1
ATOM 11037 O O . LYS D 1 160 ? 0.553 45.092 23.725 1.00 16.66 157 LYS D O 1
ATOM 11056 N N . THR D 1 161 ? 1.771 45.790 25.481 1.00 13.75 158 THR D N 1
ATOM 11057 C CA . THR D 1 161 ? 2.161 44.459 25.900 1.00 12.27 158 THR D CA 1
ATOM 11058 C C . THR D 1 161 ? 0.950 43.665 26.418 1.00 14.19 158 THR D C 1
ATOM 11059 O O . THR D 1 161 ? 0.774 42.493 26.089 1.00 14.85 158 THR D O 1
ATOM 11070 N N . GLU D 1 162 ? 0.105 44.315 27.202 1.00 13.75 159 GLU D N 1
ATOM 11071 C CA . GLU D 1 162 ? -1.126 43.692 27.683 1.00 14.13 159 GLU D CA 1
ATOM 11072 C C . GLU D 1 162 ? -2.000 43.301 26.491 1.00 14.49 159 GLU D C 1
ATOM 11073 O O . GLU D 1 162 ? -2.600 42.235 26.482 1.00 14.94 159 GLU D O 1
ATOM 11085 N N . GLU D 1 163 ? -2.090 44.186 25.506 1.00 15.33 160 GLU D N 1
ATOM 11086 C CA . GLU D 1 163 ? -2.854 43.915 24.275 1.00 14.23 160 GLU D CA 1
ATOM 11087 C C . GLU D 1 163 ? -2.334 42.671 23.549 1.00 13.39 160 GLU D C 1
ATOM 11088 O O . GLU D 1 163 ? -3.119 41.837 23.097 1.00 15.47 160 GLU D O 1
ATOM 11100 N N . ARG D 1 164 ? -1.020 42.512 23.434 1.00 13.80 161 ARG D N 1
ATOM 11101 C CA . ARG D 1 164 ? -0.491 41.289 22.827 1.00 14.52 161 ARG D CA 1
ATOM 11102 C C . ARG D 1 164 ? -0.869 40.061 23.650 1.00 14.58 161 ARG D C 1
ATOM 11103 O O . ARG D 1 164 ? -1.254 39.031 23.088 1.00 15.46 161 ARG D O 1
ATOM 11124 N N . ALA D 1 165 ? -0.805 40.161 24.976 1.00 15.59 162 ALA D N 1
ATOM 11125 C CA . ALA D 1 165 ? -1.227 39.066 25.824 1.00 14.66 162 ALA D CA 1
ATOM 11126 C C . ALA D 1 165 ? -2.705 38.711 25.586 1.00 13.99 162 ALA D C 1
ATOM 11127 O O . ALA D 1 165 ? -3.032 37.519 25.522 1.00 15.24 162 ALA D O 1
ATOM 11134 N N . TYR D 1 166 ? -3.590 39.708 25.446 1.00 15.06 163 TYR D N 1
ATOM 11135 C CA . TYR D 1 166 ? -5.000 39.422 25.148 1.00 17.69 163 TYR D CA 1
ATOM 11136 C C . TYR D 1 166 ? -5.109 38.631 23.852 1.00 14.87 163 TYR D C 1
ATOM 11137 O O . TYR D 1 166 ? -5.847 37.650 23.774 1.00 16.03 163 TYR D O 1
ATOM 11155 N N . HIS D 1 167 ? -4.380 39.044 22.821 1.00 14.83 164 HIS D N 1
ATOM 11156 C CA . HIS D 1 167 ? -4.481 38.353 21.555 1.00 13.91 164 HIS D CA 1
ATOM 11157 C C . HIS D 1 167 ? -3.980 36.911 21.673 1.00 14.07 164 HIS D C 1
ATOM 11158 O O . HIS D 1 167 ? -4.603 35.982 21.137 1.00 15.02 164 HIS D O 1
ATOM 11172 N N . LEU D 1 168 ? -2.848 36.727 22.344 1.00 15.01 165 LEU D N 1
ATOM 11173 C CA . LEU D 1 168 ? -2.309 35.382 22.530 1.00 16.24 165 LEU D CA 1
ATOM 11174 C C . LEU D 1 168 ? -3.331 34.491 23.233 1.00 16.91 165 LEU D C 1
ATOM 11175 O O . LEU D 1 168 ? -3.561 33.339 22.840 1.00 17.76 165 LEU D O 1
ATOM 11191 N N . SER D 1 169 ? -3.969 35.021 24.267 1.00 15.07 166 SER D N 1
ATOM 11192 C CA A SER D 1 169 ? -4.978 34.276 25.000 0.52 16.00 166 SER D CA 1
ATOM 11193 C CA B SER D 1 169 ? -4.947 34.229 24.984 0.48 15.59 166 SER D CA 1
ATOM 11194 C C . SER D 1 169 ? -6.132 33.877 24.066 1.00 18.22 166 SER D C 1
ATOM 11195 O O . SER D 1 169 ? -6.680 32.772 24.162 1.00 17.73 166 SER D O 1
ATOM 11210 N N . HIS D 1 170 ? -6.511 34.787 23.165 1.00 15.26 167 HIS D N 1
ATOM 11211 C CA . HIS D 1 170 ? -7.620 34.518 22.254 1.00 15.23 167 HIS D CA 1
ATOM 11212 C C . HIS D 1 170 ? -7.281 33.365 21.304 1.00 15.80 167 HIS D C 1
ATOM 11213 O O . HIS D 1 170 ? -8.131 32.502 21.038 1.00 14.89 167 HIS D O 1
ATOM 11227 N N . PHE D 1 171 ? -6.039 33.321 20.821 1.00 14.90 168 PHE D N 1
ATOM 11228 C CA . PHE D 1 171 ? -5.614 32.216 19.950 1.00 16.11 168 PHE D CA 1
ATOM 11229 C C . PHE D 1 171 ? -5.729 30.871 20.655 1.00 14.95 168 PHE D C 1
ATOM 11230 O O . PHE D 1 171 ? -5.958 29.852 20.008 1.00 16.20 168 PHE D O 1
ATOM 11247 N N . LEU D 1 172 ? -5.495 30.865 21.967 1.00 15.44 169 LEU D N 1
ATOM 11248 C CA . LEU D 1 172 ? -5.450 29.616 22.725 1.00 16.00 169 LEU D CA 1
ATOM 11249 C C . LEU D 1 172 ? -6.810 29.102 23.144 1.00 14.97 169 LEU D C 1
ATOM 11250 O O . LEU D 1 172 ? -6.925 27.950 23.543 1.00 18.09 169 LEU D O 1
ATOM 11266 N N . ALA D 1 173 ? -7.838 29.936 23.064 1.00 16.81 170 ALA D N 1
ATOM 11267 C CA . ALA D 1 173 ? -9.162 29.548 23.578 1.00 16.41 170 ALA D CA 1
ATOM 11268 C C . ALA D 1 173 ? -9.721 28.311 22.873 1.00 16.73 170 ALA D C 1
ATOM 11269 O O . ALA D 1 173 ? -9.467 28.097 21.677 1.00 17.64 170 ALA D O 1
ATOM 11276 N N . LYS D 1 174 ? -10.464 27.495 23.626 1.00 18.78 171 LYS D N 1
ATOM 11277 C CA . LYS D 1 174 ? -10.970 26.222 23.124 1.00 17.96 171 LYS D CA 1
ATOM 11278 C C . LYS D 1 174 ? -12.293 26.413 22.394 1.00 20.76 171 LYS D C 1
ATOM 11279 O O . LYS D 1 174 ? -13.341 25.904 22.792 1.00 24.94 171 LYS D O 1
ATOM 11298 N N . ASP D 1 175 ? -12.214 27.154 21.293 1.00 15.90 172 ASP D N 1
ATOM 11299 C CA . ASP D 1 175 ? -13.342 27.337 20.388 1.00 17.33 172 ASP D CA 1
ATOM 11300 C C . ASP D 1 175 ? -12.796 27.309 18.970 1.00 15.96 172 ASP D C 1
ATOM 11301 O O . ASP D 1 175 ? -11.667 27.711 18.722 1.00 16.12 172 ASP D O 1
ATOM 11310 N N . SER D 1 176 ? -13.623 26.849 18.047 1.00 15.44 173 SER D N 1
ATOM 11311 C CA . SER D 1 176 ? -13.263 26.838 16.634 1.00 16.47 173 SER D CA 1
ATOM 11312 C C . SER D 1 176 ? -14.498 26.632 15.802 1.00 15.66 173 SER D C 1
ATOM 11313 O O . SER D 1 176 ? -15.425 25.933 16.202 1.00 17.57 173 SER D O 1
ATOM 11321 N N . LEU D 1 177 ? -14.488 27.209 14.606 1.00 15.06 174 LEU D N 1
ATOM 11322 C CA . LEU D 1 177 ? -15.553 26.958 13.665 1.00 15.55 174 LEU D CA 1
ATOM 11323 C C . LEU D 1 177 ? -15.576 25.484 13.297 1.00 15.75 174 LEU D C 1
ATOM 11324 O O . LEU D 1 177 ? -16.628 24.953 12.902 1.00 16.88 174 LEU D O 1
ATOM 11340 N N . THR D 1 178 ? -14.439 24.806 13.430 1.00 17.31 175 THR D N 1
ATOM 11341 C CA . THR D 1 178 ? -14.409 23.388 13.051 1.00 16.59 175 THR D CA 1
ATOM 11342 C C . THR D 1 178 ? -15.226 22.499 13.981 1.00 16.86 175 THR D C 1
ATOM 11343 O O . THR D 1 178 ? -15.598 21.407 13.587 1.00 19.11 175 THR D O 1
ATOM 11354 N N . LEU D 1 179 ? -15.536 22.959 15.194 1.00 17.42 176 LEU D N 1
ATOM 11355 C CA . LEU D 1 179 ? -16.289 22.121 16.134 1.00 18.41 176 LEU D CA 1
ATOM 11356 C C . LEU D 1 179 ? -17.657 21.691 15.609 1.00 20.97 176 LEU D C 1
ATOM 11357 O O . LEU D 1 179 ? -18.229 20.696 16.077 1.00 22.69 176 LEU D O 1
ATOM 11373 N N . GLY D 1 180 ? -18.175 22.411 14.624 1.00 20.71 177 GLY D N 1
ATOM 11374 C CA . GLY D 1 180 ? -19.445 22.051 14.034 1.00 24.02 177 GLY D CA 1
ATOM 11375 C C . GLY D 1 180 ? -19.416 20.762 13.228 1.00 22.80 177 GLY D C 1
ATOM 11376 O O . GLY D 1 180 ? -20.476 20.228 12.907 1.00 25.40 177 GLY D O 1
ATOM 11380 N N . PHE D 1 181 ? -18.227 20.264 12.884 1.00 19.31 178 PHE D N 1
ATOM 11381 C CA . PHE D 1 181 ? -18.134 19.091 12.011 1.00 19.99 178 PHE D CA 1
ATOM 11382 C C . PHE D 1 181 ? -16.911 18.191 12.265 1.00 23.48 178 PHE D C 1
ATOM 11383 O O . PHE D 1 181 ? -16.670 17.233 11.510 1.00 23.56 178 PHE D O 1
ATOM 11400 N N . VAL D 1 182 ? -16.182 18.454 13.344 1.00 20.82 179 VAL D N 1
ATOM 11401 C CA . VAL D 1 182 ? -15.115 17.560 13.786 1.00 22.52 179 VAL D CA 1
ATOM 11402 C C . VAL D 1 182 ? -15.458 17.045 15.179 1.00 31.38 179 VAL D C 1
ATOM 11403 O O . VAL D 1 182 ? -16.293 17.612 15.886 1.00 26.59 179 VAL D O 1
ATOM 11416 N N . GLN D 1 183 ? -14.810 15.953 15.559 1.00 22.99 180 GLN D N 1
ATOM 11417 C CA . GLN D 1 183 ? -15.017 15.347 16.859 1.00 24.27 180 GLN D CA 1
ATOM 11418 C C . GLN D 1 183 ? -14.260 16.098 17.939 1.00 27.14 180 GLN D C 1
ATOM 11419 O O . GLN D 1 183 ? -13.038 16.209 17.883 1.00 26.98 180 GLN D O 1
ATOM 11433 N N . ALA D 1 184 ? -14.978 16.604 18.931 1.00 26.69 181 ALA D N 1
ATOM 11434 C CA . ALA D 1 184 ? -14.329 17.250 20.061 1.00 25.53 181 ALA D CA 1
ATOM 11435 C C . ALA D 1 184 ? -13.574 16.212 20.882 1.00 31.84 181 ALA D C 1
ATOM 11436 O O . ALA D 1 184 ? -13.952 15.047 20.901 1.00 34.27 181 ALA D O 1
ATOM 11443 N N . ALA D 1 185 ? -12.495 16.641 21.529 1.00 29.68 182 ALA D N 1
ATOM 11444 C CA . ALA D 1 185 ? -11.657 15.752 22.341 1.00 35.79 182 ALA D CA 1
ATOM 11445 C C . ALA D 1 185 ? -12.468 14.983 23.383 1.00 43.74 182 ALA D C 1
ATOM 11446 O O . ALA D 1 185 ? -13.416 15.518 23.954 1.00 49.89 182 ALA D O 1
#

Nearest PDB structures (foldseek):
  5hjf-assembly1_D  TM=9.996E-01  e=4.352E-25  Nostoc punctiforme
  6lkp-assembly1_C  TM=9.984E-01  e=7.558E-19  Leptolyngbya sp. O-77
  2vxx-assembly1_B  TM=9.952E-01  e=2.853E-18  Synechococcus elongatus
  1moj-assembly1_A  TM=9.732E-01  e=1.339E-10  Halobacterium salinarum
  4cyb-assembly1_H  TM=9.801E-01  e=1.353E-09  Streptomyces coelicolor